Protein AF-00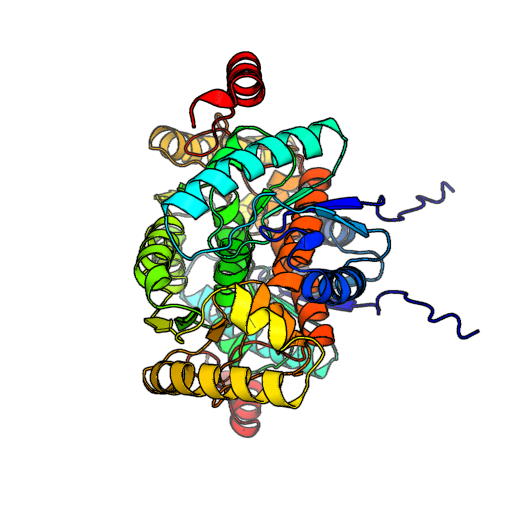00000078982464 (afdb_homodimer)

InterPro domains:
  IPR015942 Asp/Glu/hydantoin racemase [PF01177] (72-229)
  IPR052186 Hydantoin racemase-like [PTHR28047] (70-251)
  IPR053714 Isomerization and Racemization Enzyme Superfamily [G3DSA:3.40.50.12500] (23-260)

Nearest PDB structures (foldseek):
  3qvj-assembly1_A  TM=8.571E-01  e=2.052E-15  Klebsiella pneumoniae subsp. pneumoniae MGH 78578
  3qvk-assembly1_A  TM=8.298E-01  e=5.506E-14  Klebsiella pneumoniae subsp. pneumoniae MGH 78578
  5lfd-assembly1_A  TM=7.939E-01  e=1.992E-10  Pseudomonas fluorescens
  2eq5-assembly1_B  TM=7.955E-01  e=1.129E-09  Pyrococcus horikoshii OT3
  2eq5-assembly2_D  TM=7.624E-01  e=9.433E-10  Pyrococcus horikoshii OT3

Sequence (534 aa):
MHARGSGRKPMKLWYQSYVDYENGAEYWDMLGPHLDAVSEVGTQVDIRGITPFDSYAHPLVEFRCAREMICNAIRAEREGYDAFIVGHFQDAGLYEARSVVDIPVIGLGEATMLWCCQMGQRLGIVTINPRFIPWFHHQIGKYGLRERVSGVHAMTFEPGQILGAYGDTDKAAEVKRLFEEQGRPLVAAGTDVLIPGGGIPMLLFSQFHDHQIDGAPVVNGIPIAVKMAEMAVNLKRLTGQGVSRVGDYTKAPEHIIEEFMTHPKGLMHARGSGRKPMKLWYQSYVDYENGAEYWDMLGPHLDAVSEVGTQVDIRGITPFDSYAHPLVEFRCAREMICNAIRAEREGYDAFIVGHFQDAGLYEARSVVDIPVIGLGEATMLWCCQMGQRLGIVTINPRFIPWFHHQIGKYGLRERVSGVHAMTFEPGQILGAYGDTDKAAEVKRLFEEQGRPLVAAGTDVLIPGGGIPMLLFSQFHDHQIDGAPVVNGIPIAVKMAEMAVNLKRLTGQGVSRVGDYTKAPEHIIEEFMTHPKGL

Organism: Ruegeria pomeroyi (strain ATCC 700808 / DSM 15171 / DSS-3) (NCBI:txid246200)

Foldseek 3Di:
DPCPVVPPAAAEEEEEALAACVQQVLLVVLVLVVLVVLADVRYHYDYDYDPVGLQFLDVVSLQLSLLVLLLVLVVCVVVPHQEYEHQWLLCRNVLVSLQAHFHHYFYLNLLQQVVCVVVDQEEEEEEADPSCQVSVVVVCVVSVNPRRYDYYHYHHDGPSPLSVCRPPPVSLVVVVVRSLVRCQVVVVVPHQEYEYRHQSNLSSCVVPPQPDRPNRGYDRSPSSRNVVSVVQSVVCVVPVDDDDCPDSNVHDDPVVVVVSNPCSPPD/DPPPVVPPAQAEEEEEALAACVQQVLLVVLVLVVLVVLADVRYHYDYDYDPVGLQFLDVVSLQLSLLVLLLVLVVCVVVPHQEYEHQWLLCRNVLVSLQAHFHHYFYLNLLQQVVCVVVDQEEEEEEADPSCQVSVVVVCVVSVNPRRYDYYHYHHDGPSPLSVCRPPPVSLVVVVVSSLVRCQVVVVVPHQEYEYRHQSNLSSCVVPPQPARPNRGYDRSPSSRNVVSVVQSVVCVVPVDDDDCPDSNVHDDPVVVVVSNPCSPPD

Structure (mmCIF, N/CA/C/O backbone):
data_AF-0000000078982464-model_v1
#
loop_
_entity.id
_entity.type
_entity.pdbx_description
1 polymer 'Hydantoin racemase'
#
loop_
_atom_site.group_PDB
_atom_site.id
_atom_site.type_symbol
_atom_site.label_atom_id
_atom_site.label_alt_id
_atom_site.label_comp_id
_atom_site.label_asym_id
_atom_site.label_entity_id
_atom_site.label_seq_id
_atom_site.pdbx_PDB_ins_code
_atom_site.Cartn_x
_atom_site.Cartn_y
_atom_site.Cartn_z
_atom_site.occupancy
_atom_site.B_iso_or_equiv
_atom_site.auth_seq_id
_atom_site.auth_comp_id
_atom_site.auth_asym_id
_atom_site.auth_atom_id
_atom_site.pdbx_PDB_model_num
ATOM 1 N N . MET A 1 1 ? -10.273 -3.119 37.406 1 20.56 1 MET A N 1
ATOM 2 C CA . MET A 1 1 ? -8.961 -2.945 36.812 1 20.56 1 MET A CA 1
ATOM 3 C C . MET A 1 1 ? -8.805 -3.863 35.594 1 20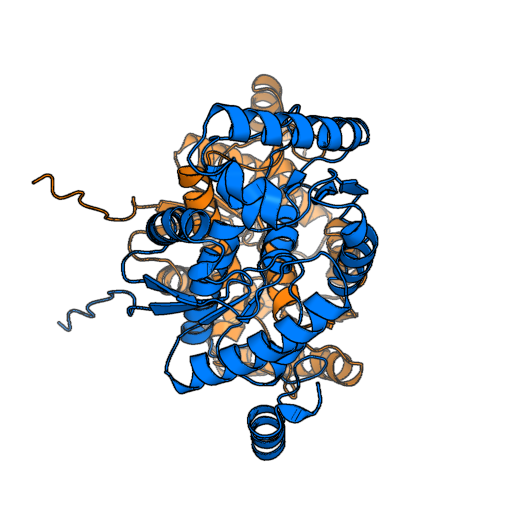.56 1 MET A C 1
ATOM 5 O O . MET A 1 1 ? -8.477 -5.043 35.75 1 20.56 1 MET A O 1
ATOM 9 N N . HIS A 1 2 ? -9.734 -3.807 34.688 1 25.58 2 HIS A N 1
ATOM 10 C CA . HIS A 1 2 ? -9.992 -4.762 33.594 1 25.58 2 HIS A CA 1
ATOM 11 C C . HIS A 1 2 ? -8.789 -4.902 32.688 1 25.58 2 HIS A C 1
ATOM 13 O O . HIS A 1 2 ? -8.266 -3.904 32.188 1 25.58 2 HIS A O 1
ATOM 19 N N . ALA A 1 3 ? -7.91 -5.895 33 1 29.23 3 ALA A N 1
ATOM 20 C CA . ALA A 1 3 ? -6.844 -6.32 32.094 1 29.23 3 ALA A CA 1
ATOM 21 C C . ALA A 1 3 ? -7.281 -6.219 30.641 1 29.23 3 ALA A C 1
ATOM 23 O O . ALA A 1 3 ? -8.164 -6.957 30.188 1 29.23 3 ALA A O 1
ATOM 24 N N . ARG A 1 4 ? -7.617 -5.098 30.141 1 33.59 4 ARG A N 1
ATOM 25 C CA . ARG A 1 4 ? -7.875 -5.059 28.703 1 33.59 4 ARG A CA 1
ATOM 26 C C . ARG A 1 4 ? -6.871 -5.918 27.953 1 33.59 4 ARG A C 1
ATOM 28 O O . ARG A 1 4 ? -5.695 -5.566 27.859 1 33.59 4 ARG A O 1
ATOM 35 N N . GLY A 1 5 ? -6.715 -7.102 28.234 1 36.62 5 GLY A N 1
ATOM 36 C CA . GLY A 1 5 ? -5.852 -8.055 27.562 1 36.62 5 GLY A CA 1
ATOM 37 C C . GLY A 1 5 ? -5.688 -7.766 26.078 1 36.62 5 GLY A C 1
ATOM 38 O O . GLY A 1 5 ? -6.613 -7.977 25.297 1 36.62 5 GLY A O 1
ATOM 39 N N . SER A 1 6 ? -5.145 -6.703 25.594 1 41.34 6 SER A N 1
ATOM 40 C CA . SER A 1 6 ? -4.895 -6.02 24.328 1 41.34 6 SER A CA 1
ATOM 41 C C . SER A 1 6 ? -4.383 -6.988 23.266 1 41.34 6 SER A C 1
ATOM 43 O O . SER A 1 6 ? -3.564 -6.617 22.422 1 41.34 6 SER A O 1
ATOM 45 N N . GLY A 1 7 ? -4.297 -8.227 23.484 1 47.72 7 GLY A N 1
ATOM 46 C CA . GLY A 1 7 ? -3.758 -9.211 22.562 1 47.72 7 GLY A CA 1
ATOM 47 C C . GLY A 1 7 ? -4.422 -9.18 21.203 1 47.72 7 GLY A C 1
ATOM 48 O O . GLY A 1 7 ? -5.645 -9.07 21.094 1 47.72 7 GLY A O 1
ATOM 49 N N . ARG A 1 8 ? -3.811 -8.648 20.156 1 60.25 8 ARG A N 1
ATOM 50 C CA . ARG A 1 8 ? -4.363 -8.695 18.797 1 60.25 8 ARG A CA 1
ATOM 51 C C . ARG A 1 8 ? -5.062 -10.023 18.531 1 60.25 8 ARG A C 1
ATOM 53 O O . ARG A 1 8 ? -4.543 -11.086 18.891 1 60.25 8 ARG A O 1
ATOM 60 N N . LYS A 1 9 ? -6.332 -10.031 18.109 1 70.31 9 LYS A N 1
ATOM 61 C CA . LYS A 1 9 ? -7.156 -11.195 17.797 1 70.31 9 LYS A CA 1
ATOM 62 C C . LYS A 1 9 ? -6.48 -12.094 16.766 1 70.31 9 LYS A C 1
ATOM 64 O O . LYS A 1 9 ? -5.957 -11.602 15.758 1 70.31 9 LYS A O 1
ATOM 69 N N . PRO A 1 10 ? -6.32 -13.352 17 1 86.75 10 PRO A N 1
ATOM 70 C CA . PRO A 1 10 ? -5.797 -14.281 15.992 1 86.75 10 PRO A CA 1
ATOM 71 C C . PRO A 1 10 ? -6.469 -14.117 14.633 1 86.75 10 PRO A C 1
ATOM 73 O O . PRO A 1 10 ? -7.641 -13.742 14.562 1 86.75 10 PRO A O 1
ATOM 76 N N . MET A 1 11 ? -5.68 -14.062 13.594 1 95.44 11 MET A N 1
ATOM 77 C CA . MET A 1 11 ? -6.172 -13.93 12.219 1 95.44 11 MET A CA 1
ATOM 78 C C . MET A 1 11 ? -5.922 -15.203 11.422 1 95.44 11 MET A C 1
ATOM 80 O O . MET A 1 11 ? -4.883 -15.844 11.586 1 95.44 11 MET A O 1
ATOM 84 N N . LYS A 1 12 ? -6.855 -15.578 10.656 1 98.31 12 LYS A N 1
ATOM 85 C CA . LYS A 1 12 ? -6.738 -16.688 9.711 1 98.31 12 LYS A CA 1
ATOM 86 C C . LYS A 1 12 ? -6.805 -16.188 8.266 1 98.31 12 LYS A C 1
ATOM 88 O O . LYS A 1 12 ? -7.789 -15.562 7.867 1 98.31 12 LYS A O 1
ATOM 93 N N . LEU A 1 13 ? -5.773 -16.438 7.523 1 98.75 13 LEU A N 1
ATOM 94 C CA . LEU A 1 13 ? -5.676 -15.969 6.141 1 98.75 13 LEU A CA 1
ATOM 95 C C . LEU A 1 13 ? -5.672 -17.156 5.176 1 98.75 13 LEU A C 1
ATOM 97 O O . LEU A 1 13 ? -5.027 -18.172 5.434 1 98.75 13 LEU A O 1
ATOM 101 N N . TRP A 1 14 ? -6.441 -17.047 4.098 1 98.88 14 TRP A N 1
ATOM 102 C CA . TRP A 1 14 ? -6.387 -17.953 2.961 1 98.88 14 TRP A CA 1
ATOM 103 C C . TRP A 1 14 ? -5.375 -17.484 1.926 1 98.88 14 TRP A C 1
ATOM 105 O O . TRP A 1 14 ? -5.488 -16.375 1.397 1 98.88 14 TRP A O 1
ATOM 115 N N . TYR A 1 15 ? -4.371 -18.266 1.698 1 98.88 15 TYR A N 1
ATOM 116 C CA . TYR A 1 15 ? -3.43 -18 0.616 1 98.88 15 TYR A CA 1
ATOM 117 C C . TYR A 1 15 ? -3.699 -18.906 -0.575 1 98.88 15 TYR A C 1
ATOM 119 O O . TYR A 1 15 ? -3.4 -20.109 -0.53 1 98.88 15 TYR A O 1
ATOM 127 N N . GLN A 1 16 ? -4.168 -18.375 -1.648 1 98.75 16 GLN A N 1
ATOM 128 C CA . GLN A 1 16 ? -4.559 -19.156 -2.82 1 98.75 16 GLN A CA 1
ATOM 129 C C . GLN A 1 16 ? -3.396 -19.297 -3.797 1 98.75 16 GLN A C 1
ATOM 131 O O . GLN A 1 16 ? -3.104 -18.375 -4.562 1 98.75 16 GLN A O 1
ATOM 136 N N . SER A 1 17 ? -2.857 -20.438 -3.789 1 97.69 17 SER A N 1
ATOM 137 C CA . SER A 1 17 ? -1.861 -20.812 -4.793 1 97.69 17 SER A CA 1
ATOM 138 C C . SER A 1 17 ? -2.523 -21.281 -6.082 1 97.69 17 SER A C 1
ATOM 140 O O . SER A 1 17 ? -3.564 -21.938 -6.047 1 97.69 17 SER A O 1
ATOM 142 N N . TYR A 1 18 ? -1.918 -20.938 -7.191 1 96 18 TYR A N 1
ATOM 143 C CA . TYR A 1 18 ? -2.418 -21.453 -8.469 1 96 18 TYR A CA 1
ATOM 144 C C . TYR A 1 18 ? -1.755 -22.766 -8.828 1 96 18 TYR A C 1
ATOM 146 O O . TYR A 1 18 ? -2.051 -23.359 -9.875 1 96 18 TYR A O 1
ATOM 154 N N . VAL A 1 19 ? -0.836 -23.203 -7.961 1 94.25 19 VAL A N 1
ATOM 155 C CA . VAL A 1 19 ? -0.234 -24.531 -8 1 94.25 19 VAL A CA 1
ATOM 156 C C . VAL A 1 19 ? -0.738 -25.359 -6.828 1 94.25 19 VAL A C 1
ATOM 158 O O . VAL A 1 19 ? -0.853 -24.859 -5.707 1 94.25 19 VAL A O 1
ATOM 161 N N . ASP A 1 20 ? -1.075 -26.641 -7.066 1 94.94 20 ASP A N 1
ATOM 162 C CA . ASP A 1 20 ? -1.475 -27.516 -5.969 1 94.94 20 ASP A CA 1
ATOM 163 C C . ASP A 1 20 ? -0.28 -28.312 -5.43 1 94.94 20 ASP A C 1
ATOM 165 O O . ASP A 1 20 ? 0.818 -28.234 -5.988 1 94.94 20 ASP A O 1
ATOM 169 N N . TYR A 1 21 ? -0.497 -28.938 -4.297 1 94.38 21 TYR A N 1
ATOM 170 C CA . TYR A 1 21 ? 0.602 -29.641 -3.646 1 94.38 21 TYR A CA 1
ATOM 171 C C . TYR A 1 21 ? 1.082 -30.812 -4.5 1 94.38 21 TYR A C 1
ATOM 173 O O . TYR A 1 21 ? 2.281 -31.094 -4.559 1 94.38 21 TYR A O 1
ATOM 181 N N . GLU A 1 22 ? 0.2 -31.516 -5.199 1 94 22 GLU A N 1
ATOM 182 C CA . GLU A 1 22 ? 0.547 -32.688 -6.016 1 94 22 GLU A CA 1
ATOM 183 C C . GLU A 1 22 ? 1.564 -32.312 -7.094 1 94 22 GLU A C 1
ATOM 185 O O . GLU A 1 22 ? 2.459 -33.094 -7.406 1 94 22 GLU A O 1
ATOM 190 N N . ASN A 1 23 ? 1.514 -31.125 -7.617 1 91.62 23 ASN A N 1
ATOM 191 C CA . ASN A 1 23 ? 2.344 -30.719 -8.742 1 91.62 23 ASN A CA 1
ATOM 192 C C . ASN A 1 23 ? 3.398 -29.703 -8.32 1 91.62 23 ASN A C 1
ATOM 194 O O . ASN A 1 23 ? 4.227 -29.281 -9.133 1 91.62 23 ASN A O 1
ATOM 198 N N . GLY A 1 24 ? 3.34 -29.312 -7.062 1 92.94 24 GLY A N 1
ATOM 199 C CA . GLY A 1 24 ? 4.273 -28.297 -6.594 1 92.94 24 GLY A CA 1
ATOM 200 C C . GLY A 1 24 ? 4.641 -28.453 -5.129 1 92.94 24 GLY A C 1
ATOM 201 O O . GLY A 1 24 ? 4.617 -27.484 -4.367 1 92.94 24 GLY A O 1
ATOM 202 N N . ALA A 1 25 ? 4.902 -29.672 -4.734 1 93.81 25 ALA A N 1
ATOM 203 C CA . ALA A 1 25 ? 5.184 -29.969 -3.332 1 93.81 25 ALA A CA 1
ATOM 204 C C . ALA A 1 25 ? 6.375 -29.156 -2.828 1 93.81 25 ALA A C 1
ATOM 206 O O . ALA A 1 25 ? 6.336 -28.594 -1.731 1 93.81 25 ALA A O 1
ATOM 207 N N . GLU A 1 26 ? 7.43 -29.062 -3.635 1 92.56 26 GLU A N 1
ATOM 208 C CA . GLU A 1 26 ? 8.633 -28.359 -3.229 1 92.56 26 GLU A CA 1
ATOM 209 C C . GLU A 1 26 ? 8.352 -26.875 -3.002 1 92.56 26 GLU A C 1
ATOM 211 O O . GLU A 1 26 ? 8.867 -26.266 -2.055 1 92.56 26 GLU A O 1
ATOM 216 N N . TYR A 1 27 ? 7.559 -26.375 -3.904 1 95.06 27 TYR A N 1
ATOM 217 C CA . TYR A 1 27 ? 7.152 -24.984 -3.752 1 95.06 27 TYR A CA 1
ATOM 218 C C . TYR A 1 27 ? 6.395 -24.781 -2.447 1 95.06 27 TYR A C 1
ATOM 220 O O . TYR A 1 27 ? 6.719 -23.875 -1.667 1 95.06 27 TYR A O 1
ATOM 228 N N . TRP A 1 28 ? 5.414 -25.562 -2.145 1 96.62 28 TRP A N 1
ATOM 229 C CA . TRP A 1 28 ? 4.59 -25.438 -0.948 1 96.62 28 TRP A CA 1
ATOM 230 C C . TRP A 1 28 ? 5.43 -25.594 0.314 1 96.62 28 TRP A C 1
ATOM 232 O O . TRP A 1 28 ? 5.219 -24.891 1.305 1 96.62 28 TRP A O 1
ATOM 242 N N . ASP A 1 29 ? 6.336 -26.562 0.26 1 96.38 29 ASP A N 1
ATOM 243 C CA . ASP A 1 29 ? 7.172 -26.844 1.419 1 96.38 29 ASP A CA 1
ATOM 244 C C . ASP A 1 29 ? 8.055 -25.656 1.773 1 96.38 29 ASP A C 1
ATOM 246 O O . ASP A 1 29 ? 8.43 -25.469 2.934 1 96.38 29 ASP A O 1
ATOM 250 N N . MET A 1 30 ? 8.391 -24.859 0.787 1 95.88 30 MET A N 1
ATOM 251 C CA . MET A 1 30 ? 9.164 -23.641 1.038 1 95.88 30 MET A CA 1
ATOM 252 C C . MET A 1 30 ? 8.242 -22.469 1.369 1 95.88 30 MET A C 1
ATOM 254 O O . MET A 1 30 ? 8.586 -21.625 2.189 1 95.88 30 MET A O 1
ATOM 258 N N . LEU A 1 31 ? 7.09 -22.469 0.759 1 97.75 31 LEU A N 1
ATOM 259 C CA . LEU A 1 31 ? 6.137 -21.375 0.937 1 97.75 31 LEU A CA 1
ATOM 260 C C . LEU A 1 31 ? 5.586 -21.359 2.357 1 97.75 31 LEU A C 1
ATOM 262 O O . LEU A 1 31 ? 5.477 -20.297 2.977 1 97.75 31 LEU A O 1
ATOM 266 N N . GLY A 1 32 ? 5.234 -22.484 2.896 1 97.56 32 GLY A N 1
ATOM 267 C CA . GLY A 1 32 ? 4.672 -22.578 4.234 1 97.56 32 GLY A CA 1
ATOM 268 C C . GLY A 1 32 ? 5.512 -21.891 5.289 1 97.56 32 GLY A C 1
ATOM 269 O O . GLY A 1 32 ? 5.078 -20.906 5.895 1 97.56 32 GLY A O 1
ATOM 270 N N . PRO A 1 33 ? 6.758 -22.375 5.445 1 96.88 33 PRO A N 1
ATOM 271 C CA . PRO A 1 33 ? 7.641 -21.734 6.422 1 96.88 33 PRO A CA 1
ATOM 272 C C . PRO A 1 33 ? 7.863 -20.25 6.133 1 96.88 33 PRO A C 1
ATOM 274 O O . PRO A 1 33 ? 8 -19.453 7.062 1 96.88 33 PRO A O 1
ATOM 277 N N . HIS A 1 34 ? 7.957 -19.891 4.867 1 96.94 34 HIS A N 1
ATOM 278 C CA . HIS A 1 34 ? 8.117 -18.484 4.5 1 96.94 34 HIS A CA 1
ATOM 279 C C . HIS A 1 34 ? 6.934 -17.641 4.977 1 96.94 34 HIS A C 1
ATOM 281 O O . HIS A 1 34 ? 7.121 -16.578 5.574 1 96.94 34 HIS A O 1
ATOM 287 N N . LEU A 1 35 ? 5.719 -18.109 4.75 1 98.12 35 LEU A N 1
ATOM 288 C CA . LEU A 1 35 ? 4.512 -17.422 5.188 1 98.12 35 LEU A CA 1
ATOM 289 C C . LEU A 1 35 ? 4.469 -17.312 6.707 1 98.12 35 LEU A C 1
ATOM 291 O O . LEU A 1 35 ? 4.094 -16.266 7.25 1 98.12 35 LEU A O 1
ATOM 295 N N . ASP A 1 36 ? 4.891 -18.328 7.371 1 96 36 ASP A N 1
ATOM 296 C CA . ASP A 1 36 ? 4.949 -18.312 8.828 1 96 36 ASP A CA 1
ATOM 297 C C . ASP A 1 36 ? 5.922 -17.234 9.32 1 96 36 ASP A C 1
ATOM 299 O O . ASP A 1 36 ? 5.625 -16.5 10.266 1 96 36 ASP A O 1
ATOM 303 N N . ALA A 1 37 ? 7.008 -17.156 8.641 1 94.44 37 ALA A N 1
ATOM 304 C CA . ALA A 1 37 ? 8.078 -16.25 9.07 1 94.44 37 ALA A CA 1
ATOM 305 C C . ALA A 1 37 ? 7.668 -14.797 8.891 1 94.44 37 ALA A C 1
ATOM 307 O O . ALA A 1 37 ? 8.102 -13.922 9.641 1 94.44 37 ALA A O 1
ATOM 308 N N . VAL A 1 38 ? 6.816 -14.57 7.91 1 95.19 38 VAL A N 1
ATOM 309 C CA . VAL A 1 38 ? 6.535 -13.18 7.598 1 95.19 38 VAL A CA 1
ATOM 310 C C . VAL A 1 38 ? 5.234 -12.75 8.281 1 95.19 38 VAL A C 1
ATOM 312 O O . VAL A 1 38 ? 4.922 -11.555 8.336 1 95.19 38 VAL A O 1
ATOM 315 N N . SER A 1 39 ? 4.488 -13.664 8.797 1 95.56 39 SER A N 1
ATOM 316 C CA . SER A 1 39 ? 3.205 -13.359 9.422 1 95.56 39 SER A CA 1
ATOM 317 C C . SER A 1 39 ? 3.391 -12.859 10.852 1 95.56 39 SER A C 1
ATOM 319 O O . SER A 1 39 ? 4.375 -13.195 11.508 1 95.56 39 SER A O 1
ATOM 321 N N . GLU A 1 40 ? 2.48 -12.039 11.258 1 91.19 40 GLU A N 1
ATOM 322 C CA . GLU A 1 40 ? 2.453 -11.617 12.656 1 91.19 40 GLU A CA 1
ATOM 323 C C . GLU A 1 40 ? 2.203 -12.805 13.586 1 91.19 40 GLU A C 1
ATOM 325 O O . GLU A 1 40 ? 1.657 -13.828 13.164 1 91.19 40 GLU A O 1
ATOM 330 N N . VAL A 1 41 ? 2.598 -12.586 14.828 1 88.25 41 VAL A N 1
ATOM 331 C CA . VAL A 1 41 ? 2.297 -13.586 15.852 1 88.25 41 VAL A CA 1
ATOM 332 C C . VAL A 1 41 ? 0.786 -13.758 15.969 1 88.25 41 VAL A C 1
ATOM 334 O O . VAL A 1 41 ? 0.046 -12.773 16.062 1 88.25 41 VAL A O 1
ATOM 337 N N . GLY A 1 42 ? 0.33 -14.945 15.859 1 91.12 42 GLY A N 1
ATOM 338 C CA . GLY A 1 42 ? -1.094 -15.219 15.984 1 91.12 42 GLY A CA 1
ATOM 339 C C . GLY A 1 42 ? -1.797 -15.336 14.648 1 91.12 42 GLY A C 1
ATOM 340 O O . GLY A 1 42 ? -2.951 -15.773 14.586 1 91.12 42 GLY A O 1
ATOM 341 N N . THR A 1 43 ? -1.137 -14.93 13.594 1 95.69 43 THR A N 1
ATOM 342 C CA . THR A 1 43 ? -1.711 -15.078 12.266 1 95.69 43 THR A CA 1
ATOM 343 C C . THR A 1 43 ? -1.435 -16.469 11.703 1 95.69 43 THR A C 1
ATOM 345 O O . THR A 1 43 ? -0.295 -16.938 11.727 1 95.69 43 THR A O 1
ATOM 348 N N . GLN A 1 44 ? -2.465 -17.125 11.289 1 97.56 44 GLN A N 1
ATOM 349 C CA . GLN A 1 44 ? -2.355 -18.406 10.594 1 97.56 44 GLN A CA 1
ATOM 350 C C . GLN A 1 44 ? -2.643 -18.234 9.102 1 97.56 44 GLN A C 1
ATOM 352 O O . GLN A 1 44 ? -3.645 -17.625 8.719 1 97.56 44 GLN A O 1
ATOM 357 N N . VAL A 1 45 ? -1.773 -18.75 8.32 1 98.56 45 VAL A N 1
ATOM 358 C CA . VAL A 1 45 ? -1.97 -18.703 6.875 1 98.56 45 VAL A CA 1
ATOM 359 C C . VAL A 1 45 ? -2.146 -20.109 6.324 1 98.56 45 VAL A C 1
ATOM 361 O O . VAL A 1 45 ? -1.277 -20.969 6.504 1 98.56 45 VAL A O 1
ATOM 364 N N . ASP A 1 46 ? -3.258 -20.375 5.668 1 98.56 46 ASP A N 1
ATOM 365 C CA . ASP A 1 46 ? -3.533 -21.656 5.035 1 98.56 46 ASP A CA 1
ATOM 366 C C . ASP A 1 46 ? -3.314 -21.594 3.525 1 98.56 46 ASP A C 1
ATOM 368 O O . ASP A 1 46 ? -3.98 -20.812 2.832 1 98.56 46 ASP A O 1
ATOM 372 N N . ILE A 1 47 ? -2.441 -22.422 3.062 1 98.62 47 ILE A N 1
ATOM 373 C CA . ILE A 1 47 ? -2.205 -22.5 1.626 1 98.62 47 ILE A CA 1
ATOM 374 C C . ILE A 1 47 ? -3.221 -23.438 0.986 1 98.62 47 ILE A C 1
ATOM 376 O O . ILE A 1 47 ? -3.441 -24.547 1.477 1 98.62 47 ILE A O 1
ATOM 380 N N . ARG A 1 48 ? -3.871 -22.969 -0.021 1 98.25 48 ARG A N 1
ATOM 381 C CA . ARG A 1 48 ? -4.777 -23.781 -0.823 1 98.25 48 ARG A CA 1
ATOM 382 C C . ARG A 1 48 ? -4.414 -23.719 -2.303 1 98.25 48 ARG A C 1
ATOM 384 O O . ARG A 1 48 ? -4.066 -22.656 -2.812 1 98.25 48 ARG A O 1
ATOM 391 N N . GLY A 1 49 ? -4.512 -24.844 -2.961 1 97.25 49 GLY A N 1
ATOM 392 C CA . GLY A 1 49 ? -4.145 -24.906 -4.367 1 97.25 49 GLY A CA 1
ATOM 393 C C . GLY A 1 49 ? -5.336 -25.062 -5.289 1 97.25 49 GLY A C 1
ATOM 394 O O . GLY A 1 49 ? -6.477 -25.125 -4.832 1 97.25 49 GLY A O 1
ATOM 395 N N . ILE A 1 50 ? -5.047 -25.016 -6.562 1 95.88 50 ILE A N 1
ATOM 396 C CA . ILE A 1 50 ? -6.043 -25.25 -7.602 1 95.88 50 ILE A CA 1
ATOM 397 C C . ILE A 1 50 ? -5.648 -26.469 -8.422 1 95.88 50 ILE A C 1
ATOM 399 O O . ILE A 1 50 ? -4.484 -26.625 -8.797 1 95.88 50 ILE A O 1
ATOM 403 N N . THR A 1 51 ? -6.559 -27.297 -8.695 1 93.31 51 THR A N 1
ATOM 404 C CA . THR A 1 51 ? -6.391 -28.469 -9.555 1 93.31 51 THR A CA 1
ATOM 405 C C . THR A 1 51 ? -7.48 -28.516 -10.617 1 93.31 51 THR A C 1
ATOM 407 O O . THR A 1 51 ? -8.672 -28.484 -10.297 1 93.31 51 THR A O 1
ATOM 410 N N . PRO A 1 52 ? -7.09 -28.781 -11.875 1 92.56 52 PRO A N 1
ATOM 411 C CA . PRO A 1 52 ? -5.734 -28.734 -12.43 1 92.56 52 PRO A CA 1
ATOM 412 C C . PRO A 1 52 ? -5.051 -27.391 -12.203 1 92.56 52 PRO A C 1
ATOM 414 O O . PRO A 1 52 ? -5.711 -26.344 -12.219 1 92.56 52 PRO A O 1
ATOM 417 N N . PHE A 1 53 ? -3.797 -27.406 -11.93 1 93 53 PHE A N 1
ATOM 418 C CA . PHE A 1 53 ? -3.033 -26.203 -11.586 1 93 53 PHE A CA 1
ATOM 419 C C . PHE A 1 53 ? -2.701 -25.406 -12.844 1 93 53 PHE A C 1
ATOM 421 O O . PHE A 1 53 ? -3.014 -25.828 -13.961 1 93 53 PHE A O 1
ATOM 428 N N . ASP A 1 54 ? -2.232 -24.203 -12.68 1 91.81 54 ASP A N 1
ATOM 429 C CA . ASP A 1 54 ? -1.788 -23.359 -13.781 1 91.81 54 ASP A CA 1
ATOM 430 C C . ASP A 1 54 ? -0.489 -23.875 -14.391 1 91.81 54 ASP A C 1
ATOM 432 O O . ASP A 1 54 ? 0.591 -23.359 -14.102 1 91.81 54 ASP A O 1
ATOM 436 N N . SER A 1 55 ? -0.577 -24.828 -15.367 1 88.38 55 SER A N 1
ATOM 437 C CA . SER A 1 55 ? 0.537 -25.641 -15.852 1 88.38 55 SER A CA 1
ATOM 438 C C . SER A 1 55 ? 1.129 -25.047 -17.125 1 88.38 55 SER A C 1
ATOM 440 O O . SER A 1 55 ? 2.17 -25.516 -17.609 1 88.38 55 SER A O 1
ATOM 442 N N . TYR A 1 56 ? 0.421 -24.094 -17.641 1 91.06 56 TYR A N 1
ATOM 443 C CA . TYR A 1 56 ? 0.829 -23.562 -18.938 1 91.06 56 TYR A CA 1
ATOM 444 C C . TYR A 1 56 ? 0.491 -22.078 -19.062 1 91.06 56 TYR A C 1
ATOM 446 O O . TYR A 1 56 ? -0.638 -21.672 -18.781 1 91.06 56 TYR A O 1
ATOM 454 N N . ALA A 1 57 ? 1.455 -21.312 -19.469 1 90.44 57 ALA A N 1
ATOM 455 C CA . ALA A 1 57 ? 1.256 -19.875 -19.594 1 90.44 57 ALA A CA 1
ATOM 456 C C . ALA A 1 57 ? 0.304 -19.547 -20.734 1 90.44 57 ALA A C 1
ATOM 458 O O . ALA A 1 57 ? 0.731 -19.406 -21.891 1 90.44 57 ALA A O 1
ATOM 459 N N . HIS A 1 58 ? -0.957 -19.406 -20.453 1 92.38 58 HIS A N 1
ATOM 460 C CA . HIS A 1 58 ? -1.981 -19.125 -21.453 1 92.38 58 HIS A CA 1
ATOM 461 C C . HIS A 1 58 ? -3.209 -18.484 -20.812 1 92.38 58 HIS A C 1
ATOM 463 O O . HIS A 1 58 ? -3.625 -18.875 -19.719 1 92.38 58 HIS A O 1
ATOM 469 N N . PRO A 1 59 ? -3.791 -17.531 -21.531 1 90.62 59 PRO A N 1
ATOM 470 C CA . PRO A 1 59 ? -4.969 -16.859 -20.984 1 90.62 59 PRO A CA 1
ATOM 471 C C . PRO A 1 59 ? -6.094 -17.828 -20.625 1 90.62 59 PRO A C 1
ATOM 473 O O . PRO A 1 59 ? -6.832 -17.594 -19.672 1 90.62 59 PRO A O 1
ATOM 476 N N . LEU A 1 60 ? -6.148 -18.938 -21.438 1 92.56 60 LEU A N 1
ATOM 477 C CA . LEU A 1 60 ? -7.211 -19.906 -21.188 1 92.56 60 LEU A CA 1
ATOM 478 C C . LEU A 1 60 ? -7.004 -20.594 -19.844 1 92.56 60 LEU A C 1
ATOM 480 O O . LEU A 1 60 ? -7.965 -20.828 -19.094 1 92.56 60 LEU A O 1
ATOM 484 N N . VAL A 1 61 ? -5.836 -20.922 -19.516 1 92.88 61 VAL A N 1
ATOM 485 C CA . VAL A 1 61 ? -5.52 -21.578 -18.25 1 92.88 61 VAL A CA 1
ATOM 486 C C . VAL A 1 61 ? -5.75 -20.594 -17.094 1 92.88 61 VAL A C 1
ATOM 488 O O . VAL A 1 61 ? -6.352 -20.953 -16.078 1 92.88 61 VAL A O 1
ATOM 491 N N . GLU A 1 62 ? -5.355 -19.359 -17.297 1 93.56 62 GLU A N 1
ATOM 492 C CA . GLU A 1 62 ? -5.562 -18.312 -16.312 1 93.56 62 GLU A CA 1
ATOM 493 C C . GLU A 1 62 ? -7.051 -18.109 -16.031 1 93.56 62 GLU A C 1
ATOM 495 O O . GLU A 1 62 ? -7.453 -17.953 -14.867 1 93.56 62 GLU A O 1
ATOM 500 N N . PHE A 1 63 ? -7.773 -18.141 -17.078 1 94.12 63 PHE A N 1
ATOM 501 C CA . PHE A 1 63 ? -9.211 -17.938 -16.969 1 94.12 63 PHE A CA 1
ATOM 502 C C . PHE A 1 63 ? -9.852 -19.031 -16.141 1 94.12 63 PHE A C 1
ATOM 504 O O . PHE A 1 63 ? -10.648 -18.766 -15.234 1 94.12 63 PHE A O 1
ATOM 511 N N . ARG A 1 64 ? -9.531 -20.234 -16.406 1 94.19 64 ARG A N 1
ATOM 512 C CA . ARG A 1 64 ? -10.062 -21.375 -15.664 1 94.19 64 ARG A CA 1
ATOM 513 C C . ARG A 1 64 ? -9.672 -21.281 -14.195 1 94.19 64 ARG A C 1
ATOM 515 O O . ARG A 1 64 ? -10.508 -21.484 -13.312 1 94.19 64 ARG A O 1
ATOM 522 N N . CYS A 1 65 ? -8.461 -21 -13.938 1 95.56 65 CYS A N 1
ATOM 523 C CA . CYS A 1 65 ? -7.977 -20.906 -12.562 1 95.56 65 CYS A CA 1
ATOM 524 C C . CYS A 1 65 ? -8.648 -19.766 -11.82 1 95.56 65 CYS A C 1
ATOM 526 O O . CYS A 1 65 ? -8.938 -19.875 -10.633 1 95.56 65 CYS A O 1
ATOM 528 N N . ALA A 1 66 ? -8.906 -18.672 -12.523 1 96.81 66 ALA A N 1
ATOM 529 C CA . ALA A 1 66 ? -9.562 -17.516 -11.922 1 96.81 66 ALA A CA 1
ATOM 530 C C . ALA A 1 66 ? -10.961 -17.891 -11.422 1 96.81 66 ALA A C 1
ATOM 532 O O . ALA A 1 66 ? -11.375 -17.453 -10.344 1 96.81 66 ALA A O 1
ATOM 533 N N . ARG A 1 67 ? -11.648 -18.641 -12.188 1 96.25 67 ARG A N 1
ATOM 534 C CA . ARG A 1 67 ? -12.969 -19.078 -11.75 1 96.25 67 ARG A CA 1
ATOM 535 C C . ARG A 1 67 ? -12.883 -19.844 -10.438 1 96.25 67 ARG A C 1
ATOM 537 O O . ARG A 1 67 ? -13.664 -19.594 -9.508 1 96.25 67 ARG A O 1
ATOM 544 N N . GLU A 1 68 ? -11.969 -20.75 -10.375 1 96.12 68 GLU A N 1
ATOM 545 C CA . GLU A 1 68 ? -11.789 -21.531 -9.156 1 96.12 68 GLU A CA 1
ATOM 546 C C . GLU A 1 68 ? -11.367 -20.641 -7.988 1 96.12 68 GLU A C 1
ATOM 548 O O . GLU A 1 68 ? -11.836 -20.828 -6.863 1 96.12 68 GLU A O 1
ATOM 553 N N . MET A 1 69 ? -10.547 -19.734 -8.281 1 97.75 69 MET A N 1
ATOM 554 C CA . MET A 1 69 ? -10.07 -18.797 -7.27 1 97.75 69 MET A CA 1
ATOM 555 C C . MET A 1 69 ? -11.227 -17.984 -6.699 1 97.75 69 MET A C 1
ATOM 557 O O . MET A 1 69 ? -11.328 -17.797 -5.484 1 97.75 69 MET A O 1
ATOM 561 N N . ILE A 1 70 ? -12.164 -17.516 -7.523 1 98.19 70 ILE A N 1
ATOM 562 C CA . ILE A 1 70 ? -13.32 -16.734 -7.09 1 98.19 70 ILE A CA 1
ATOM 563 C C . ILE A 1 70 ? -14.219 -17.594 -6.203 1 98.19 70 ILE A C 1
ATOM 565 O O . ILE A 1 70 ? -14.664 -17.156 -5.145 1 98.19 70 ILE A O 1
ATOM 569 N N . CYS A 1 71 ? -14.406 -18.844 -6.586 1 97.56 71 CYS A N 1
ATOM 570 C CA . CYS A 1 71 ? -15.172 -19.781 -5.766 1 97.56 71 CYS A CA 1
ATOM 571 C C . CYS A 1 71 ? -14.508 -19.984 -4.406 1 97.56 71 CYS A C 1
ATOM 573 O O . CYS A 1 71 ? -15.188 -20.016 -3.379 1 97.56 71 CYS A O 1
ATOM 575 N N . ASN A 1 72 ? -13.227 -20.047 -4.43 1 98.25 72 ASN A N 1
ATOM 576 C CA . ASN A 1 72 ? -12.492 -20.266 -3.189 1 98.25 72 ASN A CA 1
ATOM 577 C C . ASN A 1 72 ? -12.539 -19.047 -2.283 1 98.25 72 ASN A C 1
ATOM 579 O O . ASN A 1 72 ? -12.555 -19.172 -1.057 1 98.25 72 ASN A O 1
ATOM 583 N N . ALA A 1 73 ? -12.562 -17.859 -2.859 1 98.75 73 ALA A N 1
ATOM 584 C CA . ALA A 1 73 ? -12.742 -16.656 -2.045 1 98.75 73 ALA A CA 1
ATOM 585 C C . ALA A 1 73 ? -14.078 -16.688 -1.309 1 98.75 73 ALA A C 1
ATOM 587 O O . ALA A 1 73 ? -14.148 -16.359 -0.124 1 98.75 73 ALA A O 1
ATOM 588 N N . ILE A 1 74 ? -15.109 -17.109 -1.995 1 98.5 74 ILE A N 1
ATOM 589 C CA . ILE A 1 74 ? -16.438 -17.234 -1.396 1 98.5 74 ILE A CA 1
ATOM 590 C C . ILE A 1 74 ? -16.391 -18.281 -0.28 1 98.5 74 ILE A C 1
ATOM 592 O O . ILE A 1 74 ? -16.891 -18.031 0.823 1 98.5 74 ILE A O 1
ATOM 596 N N . ARG A 1 75 ? -15.781 -19.422 -0.535 1 98.38 75 ARG A N 1
ATOM 597 C CA . ARG A 1 75 ? -15.648 -20.469 0.47 1 98.38 75 ARG A CA 1
ATOM 598 C C . ARG A 1 75 ? -14.883 -19.969 1.688 1 98.38 75 ARG A C 1
ATOM 600 O O . ARG A 1 75 ? -15.258 -20.25 2.828 1 98.38 75 ARG A O 1
ATOM 607 N N . ALA A 1 76 ? -13.781 -19.266 1.438 1 98.81 76 ALA A N 1
ATOM 608 C CA . ALA A 1 76 ? -12.961 -18.734 2.521 1 98.81 76 ALA A CA 1
ATOM 609 C C . ALA A 1 76 ? -13.781 -17.859 3.463 1 98.81 76 ALA A C 1
ATOM 611 O O . ALA A 1 76 ? -13.695 -18.016 4.684 1 98.81 76 ALA A O 1
ATOM 612 N N . GLU A 1 77 ? -14.57 -16.938 2.869 1 98.69 77 GLU A N 1
ATOM 613 C CA . GLU A 1 77 ? -15.414 -16.094 3.705 1 98.69 77 GLU A CA 1
ATOM 614 C C . GLU A 1 77 ? -16.422 -16.922 4.496 1 98.69 77 GLU A C 1
ATOM 616 O O . GLU A 1 77 ? -16.594 -16.719 5.699 1 98.69 77 GLU A O 1
ATOM 621 N N . ARG A 1 78 ? -17.047 -17.875 3.867 1 98.25 78 ARG A N 1
ATOM 622 C CA . ARG A 1 78 ? -18.062 -18.703 4.5 1 98.25 78 ARG A CA 1
ATOM 623 C C . ARG A 1 78 ? -17.469 -19.578 5.602 1 98.25 78 ARG A C 1
ATOM 625 O O . ARG A 1 78 ? -18.125 -19.891 6.59 1 98.25 78 ARG A O 1
ATOM 632 N N . GLU A 1 79 ? -16.203 -19.891 5.438 1 98.5 79 GLU A N 1
ATOM 633 C CA . GLU A 1 79 ? -15.516 -20.734 6.406 1 98.5 79 GLU A CA 1
ATOM 634 C C . GLU A 1 79 ? -14.875 -19.906 7.52 1 98.5 79 GLU A C 1
ATOM 636 O O . GLU A 1 79 ? -14.258 -20.453 8.43 1 98.5 79 GLU A O 1
ATOM 641 N N . GLY A 1 80 ? -14.906 -18.609 7.402 1 98.19 80 GLY A N 1
ATOM 642 C CA . GLY A 1 80 ? -14.547 -17.75 8.523 1 98.19 80 GLY A CA 1
ATOM 643 C C . GLY A 1 80 ? -13.133 -17.219 8.438 1 98.19 80 GLY A C 1
ATOM 644 O O . GLY A 1 80 ? -12.547 -16.828 9.445 1 98.19 80 GLY A O 1
ATOM 645 N N . TYR A 1 81 ? -12.555 -17.266 7.293 1 98.81 81 TYR A N 1
ATOM 646 C CA . TYR A 1 81 ? -11.258 -16.625 7.133 1 98.81 81 TYR A CA 1
ATOM 647 C C . TYR A 1 81 ? -11.383 -15.102 7.227 1 98.81 81 TYR A C 1
ATOM 649 O O . TYR A 1 81 ? -12.406 -14.531 6.836 1 98.81 81 TYR A O 1
ATOM 657 N N . ASP A 1 82 ? -10.359 -14.492 7.727 1 98.62 82 ASP A N 1
ATOM 658 C CA . ASP A 1 82 ? -10.391 -13.047 7.953 1 98.62 82 ASP A CA 1
ATOM 659 C C . ASP A 1 82 ? -10.008 -12.289 6.688 1 98.62 82 ASP A C 1
ATOM 661 O O . ASP A 1 82 ? -10.383 -11.125 6.523 1 98.62 82 ASP A O 1
ATOM 665 N N . ALA A 1 83 ? -9.188 -12.891 5.875 1 98.88 83 ALA A N 1
ATOM 666 C CA . ALA A 1 83 ? -8.773 -12.297 4.605 1 98.88 83 ALA A CA 1
ATOM 667 C C . ALA A 1 83 ? -8.367 -13.367 3.602 1 98.88 83 ALA A C 1
ATOM 669 O O . ALA A 1 83 ? -8.164 -14.531 3.973 1 98.88 83 ALA A O 1
ATOM 670 N N . PHE A 1 84 ? -8.367 -13.016 2.342 1 98.94 84 PHE A N 1
ATOM 671 C CA . PHE A 1 84 ? -8.016 -13.867 1.212 1 98.94 84 PHE A CA 1
ATOM 672 C C . PHE A 1 84 ? -6.891 -13.25 0.393 1 98.94 84 PHE A C 1
ATOM 674 O O . PHE A 1 84 ? -6.965 -12.086 0.005 1 98.94 84 PHE A O 1
ATOM 681 N N . ILE A 1 85 ? -5.84 -13.992 0.173 1 98.94 85 ILE A N 1
ATOM 682 C CA . ILE A 1 85 ? -4.719 -13.539 -0.646 1 98.94 85 ILE A CA 1
ATOM 683 C C . ILE A 1 85 ? -4.695 -14.312 -1.962 1 98.94 85 ILE A C 1
ATOM 685 O O . ILE A 1 85 ? -4.645 -15.539 -1.963 1 98.94 85 ILE A O 1
ATOM 689 N N . VAL A 1 86 ? -4.758 -13.562 -3.037 1 98.88 86 VAL A N 1
ATOM 690 C CA . VAL A 1 86 ? -4.473 -14.156 -4.34 1 98.88 86 VAL A CA 1
ATOM 691 C C . VAL A 1 86 ? -2.965 -14.305 -4.52 1 98.88 86 VAL A C 1
ATOM 693 O O . VAL A 1 86 ? -2.27 -13.336 -4.836 1 98.88 86 VAL A O 1
ATOM 696 N N . GLY A 1 87 ? -2.5 -15.523 -4.34 1 98.31 87 GLY A N 1
ATOM 697 C CA . GLY A 1 87 ? -1.072 -15.781 -4.391 1 98.31 87 GLY A CA 1
ATOM 698 C C . GLY A 1 87 ? -0.556 -16 -5.801 1 98.31 87 GLY A C 1
ATOM 699 O O . GLY A 1 87 ? 0.298 -16.859 -6.031 1 98.31 87 GLY A O 1
ATOM 700 N N . HIS A 1 88 ? -1.122 -15.352 -6.727 1 97.56 88 HIS A N 1
ATOM 701 C CA . HIS A 1 88 ? -0.824 -15.367 -8.156 1 97.56 88 HIS A CA 1
ATOM 702 C C . HIS A 1 88 ? -0.626 -13.953 -8.688 1 97.56 88 HIS A C 1
ATOM 704 O O . HIS A 1 88 ? -1.566 -13.156 -8.703 1 97.56 88 HIS A O 1
ATOM 710 N N . PHE A 1 89 ? 0.583 -13.656 -9.141 1 97.94 89 PHE A N 1
ATOM 711 C CA . PHE A 1 89 ? 0.996 -12.281 -9.406 1 97.94 89 PHE A CA 1
ATOM 712 C C . PHE A 1 89 ? 0.088 -11.633 -10.445 1 97.94 89 PHE A C 1
ATOM 714 O O . PHE A 1 89 ? -0.165 -10.43 -10.391 1 97.94 89 PHE A O 1
ATOM 721 N N . GLN A 1 90 ? -0.419 -12.359 -11.359 1 96.5 90 GLN A N 1
ATOM 722 C CA . GLN A 1 90 ? -1.281 -11.859 -12.43 1 96.5 90 GLN A CA 1
ATOM 723 C C . GLN A 1 90 ? -2.629 -11.406 -11.875 1 96.5 90 GLN A C 1
ATOM 725 O O . GLN A 1 90 ? -3.387 -10.711 -12.562 1 96.5 90 GLN A O 1
ATOM 730 N N . ASP A 1 91 ? -2.939 -11.859 -10.633 1 97.81 91 ASP A N 1
ATOM 731 C CA . ASP A 1 91 ? -4.148 -11.445 -9.93 1 97.81 91 ASP A CA 1
ATOM 732 C C . ASP A 1 91 ? -5.398 -11.789 -10.734 1 97.81 91 ASP A C 1
ATOM 734 O O . ASP A 1 91 ? -6.348 -11 -10.781 1 97.81 91 ASP A O 1
ATOM 738 N N . ALA A 1 92 ? -5.352 -12.914 -11.453 1 96.06 92 ALA A N 1
ATOM 739 C CA . ALA A 1 92 ? -6.504 -13.312 -12.258 1 96.06 92 ALA A CA 1
ATOM 740 C C . ALA A 1 92 ? -7.746 -13.484 -11.383 1 96.06 92 ALA A C 1
ATOM 742 O O . ALA A 1 92 ? -7.754 -14.289 -10.453 1 96.06 92 ALA A O 1
ATOM 743 N N . GLY A 1 93 ? -8.789 -12.703 -11.578 1 97.25 93 GLY A N 1
ATOM 744 C CA . GLY A 1 93 ? -10.062 -12.812 -10.883 1 97.25 93 GLY A CA 1
ATOM 745 C C . GLY A 1 93 ? -10.148 -11.906 -9.664 1 97.25 93 GLY A C 1
ATOM 746 O O . GLY A 1 93 ? -11.117 -11.977 -8.906 1 97.25 93 GLY A O 1
ATOM 747 N N . LEU A 1 94 ? -9.219 -11.016 -9.477 1 98.56 94 LEU A N 1
ATOM 748 C CA . LEU A 1 94 ? -9.102 -10.219 -8.258 1 98.56 94 LEU A CA 1
ATOM 749 C C . LEU A 1 94 ? -10.328 -9.336 -8.062 1 98.56 94 LEU A C 1
ATOM 751 O O . LEU A 1 94 ? -10.938 -9.344 -6.996 1 98.56 94 LEU A O 1
ATOM 755 N N . TYR A 1 95 ? -10.742 -8.602 -9.109 1 97.94 95 TYR A N 1
ATOM 756 C CA . TYR A 1 95 ? -11.852 -7.664 -8.984 1 97.94 95 TYR A CA 1
ATOM 757 C C . TYR A 1 95 ? -13.164 -8.406 -8.766 1 97.94 95 TYR A C 1
ATOM 759 O O . TYR A 1 95 ? -14 -7.98 -7.965 1 97.94 95 TYR A O 1
ATOM 767 N N . GLU A 1 96 ? -13.297 -9.523 -9.469 1 98 96 GLU A N 1
ATOM 768 C CA . GLU A 1 96 ? -14.484 -10.344 -9.273 1 98 96 GLU A CA 1
ATOM 769 C C . GLU A 1 96 ? -14.555 -10.891 -7.852 1 98 96 GLU A C 1
ATOM 771 O O . GLU A 1 96 ? -15.625 -10.891 -7.234 1 98 96 GLU A O 1
ATOM 776 N N . ALA A 1 97 ? -13.43 -11.312 -7.352 1 98.69 97 ALA A N 1
ATOM 777 C CA . ALA A 1 97 ? -13.406 -11.812 -5.977 1 98.69 97 ALA A CA 1
ATOM 778 C C . ALA A 1 97 ? -13.828 -10.727 -4.992 1 98.69 97 ALA A C 1
ATOM 780 O O . ALA A 1 97 ? -14.586 -10.984 -4.059 1 98.69 97 ALA A O 1
ATOM 781 N N . ARG A 1 98 ? -13.352 -9.492 -5.203 1 98.56 98 ARG A N 1
ATOM 782 C CA . ARG A 1 98 ? -13.688 -8.375 -4.328 1 98.56 98 ARG A CA 1
ATOM 783 C C . ARG A 1 98 ? -15.172 -8.023 -4.438 1 98.56 98 ARG A C 1
ATOM 785 O O . ARG A 1 98 ? -15.734 -7.398 -3.535 1 98.56 98 ARG A O 1
ATOM 792 N N . SER A 1 99 ? -15.82 -8.445 -5.484 1 98.12 99 SER A N 1
ATOM 793 C CA . SER A 1 99 ? -17.219 -8.094 -5.715 1 98.12 99 SER A CA 1
ATOM 794 C C . SER A 1 99 ? -18.156 -9.172 -5.18 1 98.12 99 SER A C 1
ATOM 796 O O . SER A 1 99 ? -19.375 -9.055 -5.293 1 98.12 99 SER A O 1
ATOM 798 N N . VAL A 1 100 ? -17.594 -10.227 -4.531 1 98.31 100 VAL A N 1
ATOM 799 C CA . VAL A 1 100 ? -18.5 -11.297 -4.133 1 98.31 100 VAL A CA 1
ATOM 800 C C . VAL A 1 100 ? -18.297 -11.625 -2.656 1 98.31 100 VAL A C 1
ATOM 802 O O . VAL A 1 100 ? -19.062 -12.383 -2.07 1 98.31 100 VAL A O 1
ATOM 805 N N . VAL A 1 101 ? -17.266 -11.055 -2.025 1 98.62 101 VAL A N 1
ATOM 806 C CA . VAL A 1 101 ? -17.031 -11.312 -0.607 1 98.62 101 VAL A CA 1
ATOM 807 C C . VAL A 1 101 ? -16.812 -9.992 0.125 1 98.62 101 VAL A C 1
ATOM 809 O O . VAL A 1 101 ? -16.5 -8.969 -0.5 1 98.62 101 VAL A O 1
ATOM 812 N N . ASP A 1 102 ? -16.906 -10.016 1.465 1 97.69 102 ASP A N 1
ATOM 813 C CA . ASP A 1 102 ? -16.734 -8.812 2.275 1 97.69 102 ASP A CA 1
ATOM 814 C C . ASP A 1 102 ? -15.398 -8.852 3.02 1 97.69 102 ASP A C 1
ATOM 816 O O . ASP A 1 102 ? -14.938 -7.832 3.535 1 97.69 102 ASP A O 1
ATOM 820 N N . ILE A 1 103 ? -14.797 -10.047 3.139 1 98.56 103 ILE A N 1
ATOM 821 C CA . ILE A 1 103 ? -13.461 -10.078 3.723 1 98.56 103 ILE A CA 1
ATOM 822 C C . ILE A 1 103 ? -12.469 -9.422 2.771 1 98.56 103 ILE A C 1
ATOM 824 O O . ILE A 1 103 ? -12.68 -9.406 1.556 1 98.56 103 ILE A O 1
ATOM 828 N N . PRO A 1 104 ? -11.414 -8.852 3.316 1 98.75 104 PRO A N 1
ATOM 829 C CA . PRO A 1 104 ? -10.391 -8.273 2.438 1 98.75 104 PRO A CA 1
ATOM 830 C C . PRO A 1 104 ? -9.797 -9.297 1.472 1 98.75 104 PRO A C 1
ATOM 832 O O . PRO A 1 104 ? -9.508 -10.43 1.868 1 98.75 104 PRO A O 1
ATOM 835 N N . VAL A 1 105 ? -9.68 -8.898 0.225 1 98.94 105 VAL A N 1
ATOM 836 C CA . VAL A 1 105 ? -8.992 -9.68 -0.799 1 98.94 105 VAL A CA 1
ATOM 837 C C . VAL A 1 105 ? -7.77 -8.922 -1.295 1 98.94 105 VAL A C 1
ATOM 839 O O . VAL A 1 105 ? -7.891 -7.844 -1.885 1 98.94 105 VAL A O 1
ATOM 842 N N . ILE A 1 106 ? -6.59 -9.469 -1.069 1 98.88 106 ILE A N 1
ATOM 843 C CA . ILE A 1 106 ? -5.332 -8.836 -1.447 1 98.88 106 ILE A CA 1
ATOM 844 C C . ILE A 1 106 ? -4.711 -9.578 -2.629 1 98.88 106 ILE A C 1
ATOM 846 O O . ILE A 1 106 ? -4.559 -10.797 -2.588 1 98.88 106 ILE A O 1
ATOM 850 N N . GLY A 1 107 ? -4.43 -8.891 -3.678 1 98.88 107 GLY A N 1
ATOM 851 C CA . GLY A 1 107 ? -3.709 -9.469 -4.801 1 98.88 107 GLY A CA 1
ATOM 852 C C . GLY A 1 107 ? -2.203 -9.344 -4.676 1 98.88 107 GLY A C 1
ATOM 853 O O . GLY A 1 107 ? -1.689 -8.258 -4.395 1 98.88 107 GLY A O 1
ATOM 854 N N . LEU A 1 108 ? -1.506 -10.352 -4.938 1 98.88 108 LEU A N 1
ATOM 855 C CA . LEU A 1 108 ? -0.049 -10.336 -4.863 1 98.88 108 LEU A CA 1
ATOM 856 C C . LEU A 1 108 ? 0.535 -9.297 -5.809 1 98.88 108 LEU A C 1
ATOM 858 O O . LEU A 1 108 ? 1.404 -8.516 -5.414 1 98.88 108 LEU A O 1
ATOM 862 N N . GLY A 1 109 ? 0.086 -9.305 -7.027 1 98.75 109 GLY A N 1
ATOM 863 C CA . GLY A 1 109 ? 0.6 -8.359 -8.008 1 98.75 109 GLY A CA 1
ATOM 864 C C . GLY A 1 109 ? 0.303 -6.914 -7.656 1 98.75 109 GLY A C 1
ATOM 865 O O . GLY A 1 109 ? 1.21 -6.078 -7.621 1 98.75 109 GLY A O 1
ATOM 866 N N . GLU A 1 110 ? -0.978 -6.609 -7.387 1 98.81 110 GLU A N 1
ATOM 867 C CA . GLU A 1 110 ? -1.397 -5.25 -7.062 1 98.81 110 GLU A CA 1
ATOM 868 C C . GLU A 1 110 ? -0.686 -4.738 -5.812 1 98.81 110 GLU A C 1
ATOM 870 O O . GLU A 1 110 ? -0.129 -3.637 -5.82 1 98.81 110 GLU A O 1
ATOM 875 N N . ALA A 1 111 ? -0.723 -5.566 -4.777 1 98.81 111 ALA A N 1
ATOM 876 C CA . ALA A 1 111 ? -0.088 -5.18 -3.52 1 98.81 111 ALA A CA 1
ATOM 877 C C . ALA A 1 111 ? 1.392 -4.867 -3.727 1 98.81 111 ALA A C 1
ATOM 879 O O . ALA A 1 111 ? 1.898 -3.865 -3.217 1 98.81 111 ALA A O 1
ATOM 880 N N . THR A 1 112 ? 2.07 -5.738 -4.48 1 98.75 112 THR A N 1
ATOM 881 C CA . THR A 1 112 ? 3.498 -5.578 -4.723 1 98.75 112 THR A CA 1
ATOM 882 C C . THR A 1 112 ? 3.779 -4.281 -5.48 1 98.75 112 THR A C 1
ATOM 884 O O . THR A 1 112 ? 4.621 -3.484 -5.062 1 98.75 112 THR A O 1
ATOM 887 N N . MET A 1 113 ? 3.066 -4.094 -6.57 1 98.81 113 MET A N 1
ATOM 888 C CA . MET A 1 113 ? 3.324 -2.916 -7.395 1 98.81 113 MET A CA 1
ATOM 889 C C . MET A 1 113 ? 3.029 -1.636 -6.621 1 98.81 113 MET A C 1
ATOM 891 O O . MET A 1 113 ? 3.807 -0.682 -6.676 1 98.81 113 MET A O 1
ATOM 895 N N . LEU A 1 114 ? 1.93 -1.608 -5.902 1 98.69 114 LEU A N 1
ATOM 896 C CA . LEU A 1 114 ? 1.555 -0.41 -5.16 1 98.69 114 LEU A CA 1
ATOM 897 C C . LEU A 1 114 ? 2.555 -0.129 -4.043 1 98.69 114 LEU A C 1
ATOM 899 O O . LEU A 1 114 ? 2.904 1.026 -3.793 1 98.69 114 LEU A O 1
ATOM 903 N N . TRP A 1 115 ? 2.996 -1.18 -3.357 1 98.62 115 TRP A N 1
ATOM 904 C CA . TRP A 1 115 ? 4.035 -0.989 -2.35 1 98.62 115 TRP A CA 1
ATOM 905 C C . TRP A 1 115 ? 5.312 -0.446 -2.979 1 98.62 115 TRP A C 1
ATOM 907 O O . TRP A 1 115 ? 5.922 0.488 -2.453 1 98.62 115 TRP A O 1
ATOM 917 N N . CYS A 1 116 ? 5.691 -1.01 -4.125 1 98.62 116 CYS A N 1
ATOM 918 C CA . CYS A 1 116 ? 6.938 -0.637 -4.789 1 98.62 116 CYS A CA 1
ATOM 919 C C . CYS A 1 116 ? 6.902 0.819 -5.234 1 98.62 116 CYS A C 1
ATOM 921 O O . CYS A 1 116 ? 7.945 1.457 -5.375 1 98.62 116 CYS A O 1
ATOM 923 N N . CYS A 1 117 ? 5.691 1.393 -5.398 1 98.31 117 CYS A N 1
ATOM 924 C CA . CYS A 1 117 ? 5.559 2.801 -5.758 1 98.31 117 CYS A CA 1
ATOM 925 C C . CYS A 1 117 ? 6.117 3.697 -4.66 1 98.31 117 CYS A C 1
ATOM 927 O O . CYS A 1 117 ? 6.469 4.852 -4.914 1 98.31 117 CYS A O 1
ATOM 929 N N . GLN A 1 118 ? 6.203 3.201 -3.469 1 97.94 118 GLN A N 1
ATOM 930 C CA . GLN A 1 118 ? 6.781 3.969 -2.371 1 97.94 118 GLN A CA 1
ATOM 931 C C . GLN A 1 118 ? 8.297 3.787 -2.316 1 97.94 118 GLN A C 1
ATOM 933 O O . GLN A 1 118 ? 9 4.57 -1.671 1 97.94 118 GLN A O 1
ATOM 938 N N . MET A 1 119 ? 8.82 2.736 -2.98 1 97.94 119 MET A N 1
ATOM 939 C CA . MET A 1 119 ? 10.242 2.387 -2.902 1 97.94 119 MET A CA 1
ATOM 940 C C . MET A 1 119 ? 11.039 3.1 -3.988 1 97.94 119 MET A C 1
ATOM 942 O O . MET A 1 119 ? 12.258 3.227 -3.885 1 97.94 119 MET A O 1
ATOM 946 N N . GLY A 1 120 ? 10.367 3.486 -5.016 1 97.62 120 GLY A N 1
ATOM 947 C CA . GLY A 1 120 ? 10.961 4.18 -6.152 1 97.62 120 GLY A CA 1
ATOM 948 C C . GLY A 1 120 ? 9.93 4.781 -7.086 1 97.62 120 GLY A C 1
ATOM 949 O O . GLY A 1 120 ? 8.734 4.816 -6.766 1 97.62 120 GLY A O 1
ATOM 950 N N . GLN A 1 121 ? 10.367 5.246 -8.281 1 96.44 121 GLN A N 1
ATOM 951 C CA . GLN A 1 121 ? 9.461 5.977 -9.164 1 96.44 121 GLN A CA 1
ATOM 952 C C . GLN A 1 121 ? 9.234 5.219 -10.469 1 96.44 121 GLN A C 1
ATOM 954 O O . GLN A 1 121 ? 8.258 5.469 -11.18 1 96.44 121 GLN A O 1
ATOM 959 N N . ARG A 1 122 ? 10.148 4.383 -10.789 1 98.12 122 ARG A N 1
ATOM 960 C CA . ARG A 1 122 ? 10.086 3.648 -12.055 1 98.12 122 ARG A CA 1
ATOM 961 C C . ARG A 1 122 ? 10.266 2.15 -11.828 1 98.12 122 ARG A C 1
ATOM 963 O O . ARG A 1 122 ? 11.391 1.674 -11.672 1 98.12 122 ARG A O 1
ATOM 970 N N . LEU A 1 123 ? 9.211 1.445 -11.969 1 98.75 123 LEU A N 1
ATOM 971 C CA . LEU A 1 123 ? 9.211 0.015 -11.68 1 98.75 123 LEU A CA 1
ATOM 972 C C . LEU A 1 123 ? 9.477 -0.792 -12.953 1 98.75 123 LEU A C 1
ATOM 974 O O . LEU A 1 123 ? 9.117 -0.364 -14.047 1 98.75 123 LEU A O 1
ATOM 978 N N . GLY A 1 124 ? 10.094 -1.879 -12.828 1 98.81 124 GLY A N 1
ATOM 979 C CA . GLY A 1 124 ? 10.25 -2.867 -13.883 1 98.81 124 GLY A CA 1
ATOM 980 C C . GLY A 1 124 ? 9.836 -4.262 -13.461 1 98.81 124 GLY A C 1
ATOM 981 O O . GLY A 1 124 ? 10.055 -4.66 -12.312 1 98.81 124 GLY A O 1
ATOM 982 N N . ILE A 1 125 ? 9.242 -5 -14.344 1 98.88 125 ILE A N 1
ATOM 983 C CA . ILE A 1 125 ? 8.836 -6.375 -14.078 1 98.88 125 ILE A CA 1
ATOM 984 C C . ILE A 1 125 ? 9.625 -7.328 -14.977 1 98.88 125 ILE A C 1
ATOM 986 O O . ILE A 1 125 ? 9.812 -7.062 -16.156 1 98.88 125 ILE A O 1
ATOM 990 N N . VAL A 1 126 ? 10.195 -8.359 -14.414 1 98.75 126 VAL A N 1
ATOM 991 C CA . VAL A 1 126 ? 10.781 -9.453 -15.18 1 98.75 126 VAL A CA 1
ATOM 992 C C . VAL A 1 126 ? 9.977 -10.734 -14.953 1 98.75 126 VAL A C 1
ATOM 994 O O . VAL A 1 126 ? 9.969 -11.281 -13.844 1 98.75 126 VAL A O 1
ATOM 997 N N . THR A 1 127 ? 9.305 -11.195 -15.969 1 97.62 127 THR A N 1
ATOM 998 C CA . THR A 1 127 ? 8.438 -12.359 -15.844 1 97.62 127 THR A CA 1
ATOM 999 C C . THR A 1 127 ? 9.148 -13.617 -16.328 1 97.62 127 THR A C 1
ATOM 1001 O O . THR A 1 127 ? 10.234 -13.539 -16.906 1 97.62 127 THR A O 1
ATOM 1004 N N . ILE A 1 128 ? 8.562 -14.742 -16.094 1 95.31 128 ILE A N 1
ATOM 1005 C CA . ILE A 1 128 ? 9.219 -16.016 -16.328 1 95.31 128 ILE A CA 1
ATOM 1006 C C . ILE A 1 128 ? 9.055 -16.422 -17.781 1 95.31 128 ILE A C 1
ATOM 1008 O O . ILE A 1 128 ? 9.766 -17.297 -18.281 1 95.31 128 ILE A O 1
ATOM 1012 N N . ASN A 1 129 ? 8.07 -15.773 -18.516 1 96 129 ASN A N 1
ATOM 1013 C CA . ASN A 1 129 ? 7.719 -16.188 -19.875 1 96 129 ASN A CA 1
ATOM 1014 C C . ASN A 1 129 ? 7.16 -15.031 -20.688 1 96 129 ASN A C 1
ATOM 1016 O O . ASN A 1 129 ? 6.305 -14.281 -20.219 1 96 129 ASN A O 1
ATOM 1020 N N . PRO A 1 130 ? 7.609 -14.883 -21.984 1 96.44 130 PRO A N 1
ATOM 1021 C CA . PRO A 1 130 ? 7.152 -13.758 -22.812 1 96.44 130 PRO A CA 1
ATOM 1022 C C . PRO A 1 130 ? 5.641 -13.75 -23 1 96.44 130 PRO A C 1
ATOM 1024 O O . PRO A 1 130 ? 5.055 -12.695 -23.266 1 96.44 130 PRO A O 1
ATOM 1027 N N . ARG A 1 131 ? 5.008 -14.82 -22.812 1 94.81 131 ARG A N 1
ATOM 1028 C CA . ARG A 1 131 ? 3.562 -14.922 -23 1 94.81 131 ARG A CA 1
ATOM 1029 C C . ARG A 1 131 ? 2.818 -14.078 -21.969 1 94.81 131 ARG A C 1
ATOM 1031 O O . ARG A 1 131 ? 1.65 -13.742 -22.156 1 94.81 131 ARG A O 1
ATOM 1038 N N . PHE A 1 132 ? 3.551 -13.688 -20.875 1 94.81 132 PHE A N 1
ATOM 1039 C CA . PHE A 1 132 ? 2.896 -12.93 -19.828 1 94.81 132 PHE A CA 1
ATOM 1040 C C . PHE A 1 132 ? 3.1 -11.43 -20.016 1 94.81 132 PHE A C 1
ATOM 1042 O O . PHE A 1 132 ? 2.488 -10.617 -19.328 1 94.81 132 PHE A O 1
ATOM 1049 N N . ILE A 1 133 ? 3.883 -11.055 -21.016 1 97 133 ILE A N 1
ATOM 1050 C CA . ILE A 1 133 ? 4.176 -9.633 -21.203 1 97 133 ILE A CA 1
ATOM 1051 C C . ILE A 1 133 ? 2.885 -8.875 -21.516 1 97 133 ILE A C 1
ATOM 1053 O O . ILE A 1 133 ? 2.561 -7.898 -20.844 1 97 133 ILE A O 1
ATOM 1057 N N . PRO A 1 134 ? 2.051 -9.375 -22.469 1 96.25 134 PRO A N 1
ATOM 1058 C CA . PRO A 1 134 ? 0.802 -8.641 -22.703 1 96.25 134 PRO A CA 1
ATOM 1059 C C . PRO A 1 134 ? -0.111 -8.641 -21.469 1 96.25 134 PRO A C 1
ATOM 1061 O O . PRO A 1 134 ? -0.81 -7.656 -21.219 1 96.25 134 PRO A O 1
ATOM 1064 N N . TRP A 1 135 ? -0.09 -9.719 -20.703 1 95.12 135 TRP A N 1
ATOM 1065 C CA . TRP A 1 135 ? -0.88 -9.781 -19.484 1 95.12 135 TRP A CA 1
ATOM 1066 C C . TRP A 1 135 ? -0.482 -8.664 -18.531 1 95.12 135 TRP A C 1
ATOM 1068 O O . TRP A 1 135 ? -1.342 -7.957 -18 1 95.12 135 TRP A O 1
ATOM 1078 N N . PHE A 1 136 ? 0.779 -8.445 -18.375 1 97.56 136 PHE A N 1
ATOM 1079 C CA . PHE A 1 136 ? 1.255 -7.465 -17.406 1 97.56 136 PHE A CA 1
ATOM 1080 C C . PHE A 1 136 ? 0.979 -6.047 -17.906 1 97.56 136 PHE A C 1
ATOM 1082 O O . PHE A 1 136 ? 0.711 -5.148 -17.109 1 97.56 136 PHE A O 1
ATOM 1089 N N . HIS A 1 137 ? 0.943 -5.879 -19.234 1 97.62 137 HIS A N 1
ATOM 1090 C CA . HIS A 1 137 ? 0.551 -4.57 -19.75 1 97.62 137 HIS A CA 1
ATOM 1091 C C . HIS A 1 137 ? -0.901 -4.254 -19.406 1 97.62 137 HIS A C 1
ATOM 1093 O O . HIS A 1 137 ? -1.221 -3.133 -19.016 1 97.62 137 HIS A O 1
ATOM 1099 N N . HIS A 1 138 ? -1.737 -5.238 -19.562 1 96.88 138 HIS A N 1
ATOM 1100 C CA . HIS A 1 138 ? -3.133 -5.059 -19.188 1 96.88 138 HIS A CA 1
ATOM 1101 C C . HIS A 1 138 ? -3.268 -4.816 -17.688 1 96.88 138 HIS A C 1
ATOM 1103 O O . HIS A 1 138 ? -4.027 -3.945 -17.25 1 96.88 138 HIS A O 1
ATOM 1109 N N . GLN A 1 139 ? -2.535 -5.566 -16.938 1 97.44 139 GLN A N 1
ATOM 1110 C CA . GLN A 1 139 ? -2.57 -5.488 -15.477 1 97.44 139 GLN A CA 1
ATOM 1111 C C . GLN A 1 139 ? -2.104 -4.117 -14.992 1 97.44 139 GLN A C 1
ATOM 1113 O O . GLN A 1 139 ? -2.762 -3.49 -14.164 1 97.44 139 GLN A O 1
ATOM 1118 N N . ILE A 1 140 ? -0.981 -3.637 -15.523 1 98.31 140 ILE A N 1
ATOM 1119 C CA . ILE A 1 140 ? -0.421 -2.326 -15.219 1 98.31 140 ILE A CA 1
ATOM 1120 C C . ILE A 1 140 ? -1.449 -1.24 -15.531 1 98.31 140 ILE A C 1
ATOM 1122 O O . ILE A 1 140 ? -1.673 -0.338 -14.719 1 98.31 140 ILE A O 1
ATOM 1126 N N . GLY A 1 141 ? -2.094 -1.363 -16.672 1 97.69 141 GLY A N 1
ATOM 1127 C CA . GLY A 1 141 ? -3.127 -0.413 -17.062 1 97.69 141 GLY A CA 1
ATOM 1128 C C . GLY A 1 141 ? -4.328 -0.433 -16.125 1 97.69 141 GLY A C 1
ATOM 1129 O O . GLY A 1 141 ? -4.832 0.621 -15.734 1 97.69 141 GLY A O 1
ATOM 1130 N N . LYS A 1 142 ? -4.719 -1.622 -15.797 1 96.81 142 LYS A N 1
ATOM 1131 C CA . LYS A 1 142 ? -5.863 -1.799 -14.906 1 96.81 142 LYS A CA 1
ATOM 1132 C C . LYS A 1 142 ? -5.602 -1.166 -13.547 1 96.81 142 LYS A C 1
ATOM 1134 O O . LYS A 1 142 ? -6.512 -0.606 -12.93 1 96.81 142 LYS A O 1
ATOM 1139 N N . TYR A 1 143 ? -4.371 -1.196 -13.109 1 98 143 TYR A N 1
ATOM 1140 C CA . TYR A 1 143 ? -4.016 -0.661 -11.805 1 98 143 TYR A CA 1
ATOM 1141 C C . TYR A 1 143 ? -3.701 0.828 -11.891 1 98 143 TYR A C 1
ATOM 1143 O O . TYR A 1 143 ? -3.443 1.475 -10.867 1 98 143 TYR A O 1
ATOM 1151 N N . GLY A 1 144 ? -3.791 1.439 -13.133 1 97.5 144 GLY A N 1
ATOM 1152 C CA . GLY A 1 144 ? -3.482 2.85 -13.305 1 97.5 144 GLY A CA 1
ATOM 1153 C C . GLY A 1 144 ? -2.021 3.176 -13.062 1 97.5 144 GLY A C 1
ATOM 1154 O O . GLY A 1 144 ? -1.695 4.234 -12.531 1 97.5 144 GLY A O 1
ATOM 1155 N N . LEU A 1 145 ? -1.118 2.281 -13.406 1 98.25 145 LEU A N 1
ATOM 1156 C CA . LEU A 1 145 ? 0.293 2.447 -13.078 1 98.25 145 LEU A CA 1
ATOM 1157 C C . LEU A 1 145 ? 1.138 2.557 -14.344 1 98.25 145 LEU A C 1
ATOM 1159 O O . LEU A 1 145 ? 2.332 2.254 -14.32 1 98.25 145 LEU A O 1
ATOM 1163 N N . ARG A 1 146 ? 0.511 2.955 -15.445 1 97.62 146 ARG A N 1
ATOM 1164 C CA . ARG A 1 146 ? 1.235 3.047 -16.703 1 97.62 146 ARG A CA 1
ATOM 1165 C C . ARG A 1 146 ? 2.391 4.035 -16.609 1 97.62 146 ARG A C 1
ATOM 1167 O O . ARG A 1 146 ? 3.432 3.852 -17.234 1 97.62 146 ARG A O 1
ATOM 1174 N N . GLU A 1 147 ? 2.246 5.043 -15.805 1 96.81 147 GLU A N 1
ATOM 1175 C CA . GLU A 1 147 ? 3.287 6.055 -15.656 1 96.81 147 GLU A CA 1
ATOM 1176 C C . GLU A 1 147 ? 4.367 5.59 -14.68 1 96.81 147 GLU A C 1
ATOM 1178 O O . GLU A 1 147 ? 5.406 6.242 -14.539 1 96.81 147 GLU A O 1
ATOM 1183 N N . ARG A 1 148 ? 4.109 4.449 -14.047 1 97.88 148 ARG A N 1
ATOM 1184 C CA . ARG A 1 148 ? 5 4.043 -12.969 1 97.88 148 ARG A CA 1
ATOM 1185 C C . ARG A 1 148 ? 5.809 2.812 -13.359 1 97.88 148 ARG A C 1
ATOM 1187 O O . ARG A 1 148 ? 6.816 2.498 -12.719 1 97.88 148 ARG A O 1
ATOM 1194 N N . VAL A 1 149 ? 5.363 2.059 -14.328 1 97.88 149 VAL A N 1
ATOM 1195 C CA . VAL A 1 149 ? 6.086 0.874 -14.781 1 97.88 149 VAL A CA 1
ATOM 1196 C C . VAL A 1 149 ? 6.781 1.165 -16.109 1 97.88 149 VAL A C 1
ATOM 1198 O O . VAL A 1 149 ? 6.125 1.454 -17.109 1 97.88 149 VAL A O 1
ATOM 1201 N N . SER A 1 150 ? 8.039 1.056 -16.109 1 96.31 150 SER A N 1
ATOM 1202 C CA . SER A 1 150 ? 8.844 1.53 -17.234 1 96.31 150 SER A CA 1
ATOM 1203 C C . SER A 1 150 ? 9.094 0.417 -18.25 1 96.31 150 SER A C 1
ATOM 1205 O O . SER A 1 150 ? 9.5 0.681 -19.375 1 96.31 150 SER A O 1
ATOM 1207 N N . GLY A 1 151 ? 8.914 -0.834 -17.781 1 97.88 151 GLY A N 1
ATOM 1208 C CA . GLY A 1 151 ? 9.125 -1.916 -18.734 1 97.88 151 GLY A CA 1
ATOM 1209 C C . GLY A 1 151 ? 8.828 -3.285 -18.156 1 97.88 151 GLY A C 1
ATOM 1210 O O . GLY A 1 151 ? 8.781 -3.451 -16.938 1 97.88 151 GLY A O 1
ATOM 1211 N N . VAL A 1 152 ? 8.578 -4.23 -19.078 1 98.62 152 VAL A N 1
ATOM 1212 C CA . VAL A 1 152 ? 8.375 -5.641 -18.766 1 98.62 152 VAL A CA 1
ATOM 1213 C C . VAL A 1 152 ? 9.281 -6.504 -19.641 1 98.62 152 VAL A C 1
ATOM 1215 O O . VAL A 1 152 ? 9.211 -6.449 -20.859 1 98.62 152 VAL A O 1
ATOM 1218 N N . HIS A 1 153 ? 10.211 -7.199 -19.016 1 98.69 153 HIS A N 1
ATOM 1219 C CA . HIS A 1 153 ? 11.07 -8.172 -19.688 1 98.69 153 HIS A CA 1
ATOM 1220 C C . HIS A 1 153 ? 10.711 -9.594 -19.266 1 98.69 153 HIS A C 1
ATOM 1222 O O . HIS A 1 153 ? 9.883 -9.797 -18.375 1 98.69 153 HIS A O 1
ATOM 1228 N N . ALA A 1 154 ? 11.312 -10.625 -19.984 1 98.31 154 ALA A N 1
ATOM 1229 C CA . ALA A 1 154 ? 10.922 -12 -19.688 1 98.31 154 ALA A CA 1
ATOM 1230 C C . ALA A 1 154 ? 12.102 -12.953 -19.844 1 98.31 154 ALA A C 1
ATOM 1232 O O . ALA A 1 154 ? 12.914 -12.797 -20.766 1 98.31 154 ALA A O 1
ATOM 1233 N N . MET A 1 155 ? 12.086 -13.836 -18.938 1 97.12 155 MET A N 1
ATOM 1234 C CA . MET A 1 155 ? 12.852 -15.047 -19.203 1 97.12 155 MET A CA 1
ATOM 1235 C C . MET A 1 155 ? 12.062 -16.016 -20.094 1 97.12 155 MET A C 1
ATOM 1237 O O . MET A 1 155 ? 11.086 -15.617 -20.719 1 97.12 155 MET A O 1
ATOM 1241 N N . THR A 1 156 ? 12.57 -17.266 -20.266 1 95.12 156 THR A N 1
ATOM 1242 C CA . THR A 1 156 ? 11.891 -18.156 -21.188 1 95.12 156 THR A CA 1
ATOM 1243 C C . THR A 1 156 ? 11.602 -19.5 -20.516 1 95.12 156 THR A C 1
ATOM 1245 O O . THR A 1 156 ? 11.859 -20.562 -21.094 1 95.12 156 THR A O 1
ATOM 1248 N N . PHE A 1 157 ? 10.945 -19.375 -19.344 1 92.81 157 PHE A N 1
ATOM 1249 C CA . PHE A 1 157 ? 10.57 -20.594 -18.625 1 92.81 157 PHE A CA 1
ATOM 1250 C C . PHE A 1 157 ? 9.078 -20.859 -18.75 1 92.81 157 PHE A C 1
ATOM 1252 O O . PHE A 1 157 ? 8.281 -19.906 -18.828 1 92.81 157 PHE A O 1
ATOM 1259 N N . GLU A 1 158 ? 8.852 -22.125 -18.766 1 86.69 158 GLU A N 1
ATOM 1260 C CA . GLU A 1 158 ? 7.484 -22.484 -18.406 1 86.69 158 GLU A CA 1
ATOM 1261 C C . GLU A 1 158 ? 7.305 -22.516 -16.891 1 86.69 158 GLU A C 1
ATOM 1263 O O . GLU A 1 158 ? 8.266 -22.734 -16.156 1 86.69 158 GLU A O 1
ATOM 1268 N N . PRO A 1 159 ? 6.047 -22.266 -16.328 1 80.06 159 PRO A N 1
ATOM 1269 C CA . PRO A 1 159 ? 5.812 -22.25 -14.883 1 80.06 159 PRO A CA 1
ATOM 1270 C C . PRO A 1 159 ? 6.406 -23.469 -14.172 1 80.06 159 PRO A C 1
ATOM 1272 O O . PRO A 1 159 ? 7.07 -23.328 -13.141 1 80.06 159 PRO A O 1
ATOM 1275 N N . GLY A 1 160 ? 6.398 -24.625 -14.672 1 80.62 160 GLY A N 1
ATOM 1276 C CA . GLY A 1 160 ? 6.863 -25.844 -14.039 1 80.62 160 GLY A CA 1
ATOM 1277 C C . GLY A 1 160 ? 8.375 -25.969 -14.016 1 80.62 160 GLY A C 1
ATOM 1278 O O . GLY A 1 160 ? 8.93 -26.688 -13.172 1 80.62 160 GLY A O 1
ATOM 1279 N N . GLN A 1 161 ? 9.109 -25.188 -14.758 1 83.44 161 GLN A N 1
ATOM 1280 C CA . GLN A 1 161 ? 10.555 -25.344 -14.906 1 83.44 161 GLN A CA 1
ATOM 1281 C C . GLN A 1 161 ? 11.305 -24.703 -13.742 1 83.44 161 GLN A C 1
ATOM 1283 O O . GLN A 1 161 ? 12.312 -25.234 -13.281 1 83.44 161 GLN A O 1
ATOM 1288 N N . ILE A 1 162 ? 10.789 -23.609 -13.219 1 90.19 162 ILE A N 1
ATOM 1289 C CA . ILE A 1 162 ? 11.453 -22.922 -12.125 1 90.19 162 ILE A CA 1
ATOM 1290 C C . ILE A 1 162 ? 11.281 -23.703 -10.828 1 90.19 162 ILE A C 1
ATOM 1292 O O . ILE A 1 162 ? 12.109 -23.609 -9.922 1 90.19 162 ILE A O 1
ATOM 1296 N N . LEU A 1 163 ? 10.234 -24.484 -10.773 1 89.94 163 LEU A N 1
ATOM 1297 C CA . LEU A 1 163 ? 9.953 -25.281 -9.586 1 89.94 163 LEU A CA 1
ATOM 1298 C C . LEU A 1 163 ? 11.102 -26.234 -9.281 1 89.94 163 LEU A C 1
ATOM 1300 O O . LEU A 1 163 ? 11.391 -26.531 -8.117 1 89.94 163 LEU A O 1
ATOM 1304 N N . GLY A 1 164 ? 11.766 -26.672 -10.328 1 89.12 164 GLY A N 1
ATOM 1305 C CA . GLY A 1 164 ? 12.891 -27.578 -10.172 1 89.12 164 GLY A CA 1
ATOM 1306 C C . GLY A 1 164 ? 14.086 -26.953 -9.492 1 89.12 164 GLY A C 1
ATOM 1307 O O . GLY A 1 164 ? 15 -27.656 -9.062 1 89.12 164 GLY A O 1
ATOM 1308 N N . ALA A 1 165 ? 14.039 -25.641 -9.328 1 93.69 165 ALA A N 1
ATOM 1309 C CA . ALA A 1 165 ? 15.172 -24.938 -8.734 1 93.69 165 ALA A CA 1
ATOM 1310 C C . ALA A 1 165 ? 15.039 -24.859 -7.215 1 93.69 165 ALA A C 1
ATOM 1312 O O . ALA A 1 165 ? 16 -24.531 -6.52 1 93.69 165 ALA A O 1
ATOM 1313 N N . TYR A 1 166 ? 13.852 -25.125 -6.68 1 93.62 166 TYR A N 1
ATOM 1314 C CA . TYR A 1 166 ? 13.672 -25.109 -5.23 1 93.62 166 TYR A CA 1
ATOM 1315 C C . TYR A 1 166 ? 14.492 -26.203 -4.57 1 93.62 166 TYR A C 1
ATOM 1317 O O . TYR A 1 166 ? 14.469 -27.359 -5.012 1 93.62 166 TYR A O 1
ATOM 1325 N N . GLY A 1 167 ? 15.25 -25.891 -3.586 1 90.5 167 GLY A N 1
ATOM 1326 C CA . GLY A 1 167 ? 16.078 -26.844 -2.863 1 90.5 167 GLY A CA 1
ATOM 1327 C C . GLY A 1 167 ? 17.406 -27.125 -3.561 1 90.5 167 GLY A C 1
ATOM 1328 O O . GLY A 1 167 ? 18.203 -27.938 -3.086 1 90.5 167 GLY A O 1
ATOM 1329 N N . ASP A 1 168 ? 17.609 -26.547 -4.691 1 93.75 168 ASP A N 1
ATOM 1330 C CA . ASP A 1 168 ? 18.844 -26.688 -5.461 1 93.75 168 ASP A CA 1
ATOM 1331 C C . ASP A 1 168 ? 19.562 -25.344 -5.613 1 93.75 168 ASP A C 1
ATOM 1333 O O . ASP A 1 168 ? 19.172 -24.531 -6.449 1 93.75 168 ASP A O 1
ATOM 1337 N N . THR A 1 169 ? 20.594 -25.172 -4.934 1 93.5 169 THR A N 1
ATOM 1338 C CA . THR A 1 169 ? 21.297 -23.906 -4.84 1 93.5 169 THR A CA 1
ATOM 1339 C C . THR A 1 169 ? 21.859 -23.484 -6.199 1 93.5 169 THR A C 1
ATOM 1341 O O . THR A 1 169 ? 21.797 -22.312 -6.566 1 93.5 169 THR A O 1
ATOM 1344 N N . ASP A 1 170 ? 22.375 -24.453 -6.922 1 95.5 170 ASP A N 1
ATOM 1345 C CA . ASP A 1 170 ? 22.969 -24.156 -8.227 1 95.5 170 ASP A CA 1
ATOM 1346 C C . ASP A 1 170 ? 21.891 -23.719 -9.219 1 95.5 170 ASP A C 1
ATOM 1348 O O . ASP A 1 170 ? 22.078 -22.766 -9.969 1 95.5 170 ASP A O 1
ATOM 1352 N N . LYS A 1 171 ? 20.797 -24.391 -9.227 1 95.38 171 LYS A N 1
ATOM 1353 C CA . LYS A 1 171 ? 19.719 -24.031 -10.125 1 95.38 171 LYS A CA 1
ATOM 1354 C C . LYS A 1 171 ? 19.094 -22.688 -9.734 1 95.38 171 LYS A C 1
ATOM 1356 O O . LYS A 1 171 ? 18.719 -21.906 -10.602 1 95.38 171 LYS A O 1
ATOM 1361 N N . ALA A 1 172 ? 18.984 -22.469 -8.484 1 95.94 172 ALA A N 1
ATOM 1362 C CA . ALA A 1 172 ? 18.469 -21.188 -8.016 1 95.94 172 ALA A CA 1
ATOM 1363 C C . ALA A 1 172 ? 19.359 -20.047 -8.469 1 95.94 172 ALA A C 1
ATOM 1365 O O . ALA A 1 172 ? 18.875 -19 -8.922 1 95.94 172 ALA A O 1
ATOM 1366 N N . ALA A 1 173 ? 20.656 -20.234 -8.398 1 96.44 173 ALA A N 1
ATOM 1367 C CA . ALA A 1 173 ? 21.625 -19.219 -8.828 1 96.44 173 ALA A CA 1
ATOM 1368 C C . ALA A 1 173 ? 21.531 -18.984 -10.328 1 96.44 173 ALA A C 1
ATOM 1370 O O . ALA A 1 173 ? 21.688 -17.844 -10.797 1 96.44 173 ALA A O 1
ATOM 1371 N N . GLU A 1 174 ? 21.266 -20.031 -11.008 1 96.31 174 GLU A N 1
ATOM 1372 C CA . GLU A 1 174 ? 21.109 -19.906 -12.453 1 96.31 174 GLU A CA 1
ATOM 1373 C C . GLU A 1 174 ? 19.875 -19.094 -12.805 1 96.31 174 GLU A C 1
ATOM 1375 O O . GLU A 1 174 ? 19.938 -18.203 -13.664 1 96.31 174 GLU A O 1
ATOM 1380 N N . VAL A 1 175 ? 18.812 -19.375 -12.164 1 97.25 175 VAL A N 1
ATOM 1381 C CA . VAL A 1 175 ? 17.578 -18.625 -12.406 1 97.25 175 VAL A CA 1
ATOM 1382 C C . VAL A 1 175 ? 17.797 -17.156 -12.047 1 97.25 175 VAL A C 1
ATOM 1384 O O . VAL A 1 175 ? 17.375 -16.25 -12.781 1 97.25 175 VAL A O 1
ATOM 1387 N N . LYS A 1 176 ? 18.453 -16.891 -10.953 1 97.88 176 LYS A N 1
ATOM 1388 C CA . LYS A 1 176 ? 18.781 -15.531 -10.539 1 97.88 176 LYS A CA 1
ATOM 1389 C C . LYS A 1 176 ? 19.609 -14.812 -11.609 1 97.88 176 LYS A C 1
ATOM 1391 O O . LYS A 1 176 ? 19.328 -13.656 -11.938 1 97.88 176 LYS A O 1
ATOM 1396 N N . ARG A 1 177 ? 20.594 -15.523 -12.117 1 97.81 177 ARG A N 1
ATOM 1397 C CA . ARG A 1 177 ? 21.453 -14.945 -13.156 1 97.81 177 ARG A CA 1
ATOM 1398 C C . ARG A 1 177 ? 20.625 -14.555 -14.383 1 97.81 177 ARG A C 1
ATOM 1400 O O . ARG A 1 177 ? 20.781 -13.469 -14.93 1 97.81 177 ARG A O 1
ATOM 1407 N N . LEU A 1 178 ? 19.781 -15.414 -14.789 1 98 178 LEU A N 1
ATOM 1408 C CA . LEU A 1 178 ? 18.938 -15.156 -15.953 1 98 178 LEU A CA 1
ATOM 1409 C C . LEU A 1 178 ? 18 -13.977 -15.695 1 98 178 LEU A C 1
ATOM 1411 O O . LEU A 1 178 ? 17.797 -13.133 -16.578 1 98 178 LEU A O 1
ATOM 1415 N N . PHE A 1 179 ? 17.484 -13.938 -14.492 1 98.44 179 PHE A N 1
ATOM 1416 C CA . PHE A 1 179 ? 16.641 -12.82 -14.094 1 98.44 179 PHE A CA 1
ATOM 1417 C C . PHE A 1 179 ? 17.422 -11.508 -14.18 1 98.44 179 PHE A C 1
ATOM 1419 O O . PHE A 1 179 ? 16.938 -10.523 -14.742 1 98.44 179 PHE A O 1
ATOM 1426 N N . GLU A 1 180 ? 18.594 -11.516 -13.68 1 98.56 180 GLU A N 1
ATOM 1427 C CA . GLU A 1 180 ? 19.406 -10.312 -13.625 1 98.56 180 GLU A CA 1
ATOM 1428 C C . GLU A 1 180 ? 19.828 -9.859 -15.016 1 98.56 180 GLU A C 1
ATOM 1430 O O . GLU A 1 180 ? 19.969 -8.664 -15.281 1 98.56 180 GLU A O 1
ATOM 1435 N N . GLU A 1 181 ? 19.984 -10.82 -15.883 1 98.56 181 GLU A N 1
ATOM 1436 C CA . GLU A 1 181 ? 20.312 -10.5 -17.266 1 98.56 181 GLU A CA 1
ATOM 1437 C C . GLU A 1 181 ? 19.172 -9.727 -17.922 1 98.56 181 GLU A C 1
ATOM 1439 O O . GLU A 1 181 ? 19.406 -8.859 -18.781 1 98.56 181 GLU A O 1
ATOM 1444 N N . GLN A 1 182 ? 17.953 -10.031 -17.516 1 98.56 182 GLN A N 1
ATOM 1445 C CA . GLN A 1 182 ? 16.797 -9.32 -18.047 1 98.56 182 GLN A CA 1
ATOM 1446 C C . GLN A 1 182 ? 16.578 -7.996 -17.328 1 98.56 182 GLN A C 1
ATOM 1448 O O . GLN A 1 182 ? 16.109 -7.031 -17.922 1 98.56 182 GLN A O 1
ATOM 1453 N N . GLY A 1 183 ? 16.969 -7.938 -16.062 1 98.5 183 GLY A N 1
ATOM 1454 C CA . GLY A 1 183 ? 16.734 -6.758 -15.242 1 98.5 183 GLY A CA 1
ATOM 1455 C C . GLY A 1 183 ? 17.75 -5.656 -15.484 1 98.5 183 GLY A C 1
ATOM 1456 O O . GLY A 1 183 ? 17.422 -4.473 -15.367 1 98.5 183 GLY A O 1
ATOM 1457 N N . ARG A 1 184 ? 18.953 -5.977 -15.844 1 98.5 184 ARG A N 1
ATOM 1458 C CA . ARG A 1 184 ? 20.047 -5.016 -15.938 1 98.5 184 ARG A CA 1
ATOM 1459 C C . ARG A 1 184 ? 19.766 -3.955 -17 1 98.5 184 ARG A C 1
ATOM 1461 O O . ARG A 1 184 ? 19.969 -2.764 -16.75 1 98.5 184 ARG A O 1
ATOM 1468 N N . PRO A 1 185 ? 19.25 -4.352 -18.188 1 98.5 185 PRO A N 1
ATOM 1469 C CA . PRO A 1 185 ? 18.922 -3.316 -19.172 1 98.5 185 PRO A CA 1
ATOM 1470 C C . PRO A 1 185 ? 17.828 -2.373 -18.703 1 98.5 185 PRO A C 1
ATOM 1472 O O . PRO A 1 185 ? 17.812 -1.193 -19.062 1 98.5 185 PRO A O 1
ATOM 1475 N N . LEU A 1 186 ? 16.891 -2.865 -17.922 1 98.44 186 LEU A N 1
ATOM 1476 C CA . LEU A 1 186 ? 15.844 -2.01 -17.359 1 98.44 186 LEU A CA 1
ATOM 1477 C C . LEU A 1 186 ? 16.438 -0.967 -16.422 1 98.44 186 LEU A C 1
ATOM 1479 O O . LEU A 1 186 ? 16.109 0.216 -16.516 1 98.44 186 LEU A O 1
ATOM 1483 N N . VAL A 1 187 ? 17.328 -1.426 -15.555 1 98.19 187 VAL A N 1
ATOM 1484 C CA . VAL A 1 187 ? 17.969 -0.517 -14.602 1 98.19 187 VAL A CA 1
ATOM 1485 C C . VAL A 1 187 ? 18.812 0.513 -15.352 1 98.19 187 VAL A C 1
ATOM 1487 O O . VAL A 1 187 ? 18.766 1.705 -15.039 1 98.19 187 VAL A O 1
ATOM 1490 N N . ALA A 1 188 ? 19.5 0.057 -16.375 1 98 188 ALA A N 1
ATOM 1491 C CA . ALA A 1 188 ? 20.312 0.957 -17.203 1 98 188 ALA A CA 1
ATOM 1492 C C . ALA A 1 188 ? 19.438 2.016 -17.875 1 98 188 ALA A C 1
ATOM 1494 O O . ALA A 1 188 ? 19.875 3.143 -18.094 1 98 188 ALA A O 1
ATOM 1495 N N . ALA A 1 189 ? 18.219 1.654 -18.109 1 97.94 189 ALA A N 1
ATOM 1496 C CA . ALA A 1 189 ? 17.297 2.561 -18.781 1 97.94 189 ALA A CA 1
ATOM 1497 C C . ALA A 1 189 ? 16.547 3.426 -17.766 1 97.94 189 ALA A C 1
ATOM 1499 O O . ALA A 1 189 ? 15.672 4.215 -18.141 1 97.94 189 ALA A O 1
ATOM 1500 N N . GLY A 1 190 ? 16.781 3.232 -16.438 1 97.69 190 GLY A N 1
ATOM 1501 C CA . GLY A 1 190 ? 16.234 4.168 -15.461 1 97.69 190 GLY A CA 1
ATOM 1502 C C . GLY A 1 190 ? 15.312 3.516 -14.461 1 97.69 190 GLY A C 1
ATOM 1503 O O . GLY A 1 190 ? 14.828 4.172 -13.531 1 97.69 190 GLY A O 1
ATOM 1504 N N . THR A 1 191 ? 15.016 2.23 -14.68 1 98.44 191 THR A N 1
ATOM 1505 C CA . THR A 1 191 ? 14.227 1.514 -13.688 1 98.44 191 THR A CA 1
ATOM 1506 C C . THR A 1 191 ? 14.922 1.53 -12.328 1 98.44 191 THR A C 1
ATOM 1508 O O . THR A 1 191 ? 16.141 1.302 -12.242 1 98.44 191 THR A O 1
ATOM 1511 N N . ASP A 1 192 ? 14.125 1.787 -11.25 1 98.5 192 ASP A N 1
ATOM 1512 C CA . ASP A 1 192 ? 14.797 1.911 -9.961 1 98.5 192 ASP A CA 1
ATOM 1513 C C . ASP A 1 192 ? 14.25 0.898 -8.953 1 98.5 192 ASP A C 1
ATOM 1515 O O . ASP A 1 192 ? 14.766 0.781 -7.84 1 98.5 192 ASP A O 1
ATOM 1519 N N . VAL A 1 193 ? 13.273 0.137 -9.25 1 98.75 193 VAL A N 1
ATOM 1520 C CA . VAL A 1 193 ? 12.773 -0.995 -8.477 1 98.75 193 VAL A CA 1
ATOM 1521 C C . VAL A 1 193 ? 12.414 -2.145 -9.414 1 98.75 193 VAL A C 1
ATOM 1523 O O . VAL A 1 193 ? 11.719 -1.944 -10.414 1 98.75 193 VAL A O 1
ATOM 1526 N N . LEU A 1 194 ? 12.836 -3.336 -9.18 1 98.88 194 LEU A N 1
ATOM 1527 C CA . LEU A 1 194 ? 12.562 -4.5 -10.016 1 98.88 194 LEU A CA 1
ATOM 1528 C C . LEU A 1 194 ? 11.656 -5.488 -9.289 1 98.88 194 LEU A C 1
ATOM 1530 O O . LEU A 1 194 ? 11.836 -5.734 -8.094 1 98.88 194 LEU A O 1
ATOM 1534 N N . ILE A 1 195 ? 10.75 -6.066 -9.977 1 98.88 195 ILE A N 1
ATOM 1535 C CA . ILE A 1 195 ? 9.766 -7 -9.438 1 98.88 195 ILE A CA 1
ATOM 1536 C C . ILE A 1 195 ? 9.789 -8.297 -10.242 1 98.88 195 ILE A C 1
ATOM 1538 O O . ILE A 1 195 ? 9.562 -8.289 -11.453 1 98.88 195 ILE A O 1
ATOM 1542 N N . PRO A 1 196 ? 10.125 -9.43 -9.609 1 98.62 196 PRO A N 1
ATOM 1543 C CA . PRO A 1 196 ? 9.828 -10.695 -10.289 1 98.62 196 PRO A CA 1
ATOM 1544 C C . PRO A 1 196 ? 8.336 -10.891 -10.539 1 98.62 196 PRO A 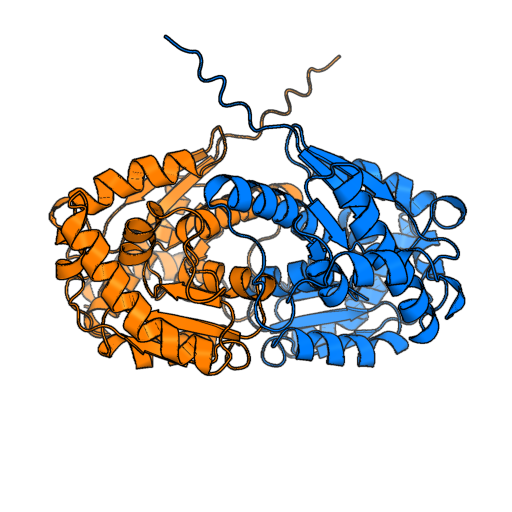C 1
ATOM 1546 O O . PRO A 1 196 ? 7.523 -10.75 -9.617 1 98.62 196 PRO A O 1
ATOM 1549 N N . GLY A 1 197 ? 7.984 -11.18 -11.758 1 97.19 197 GLY A N 1
ATOM 1550 C CA . GLY A 1 197 ? 6.586 -11.273 -12.148 1 97.19 197 GLY A CA 1
ATOM 1551 C C . GLY A 1 197 ? 5.965 -12.617 -11.805 1 97.19 197 GLY A C 1
ATOM 1552 O O . GLY A 1 197 ? 5.445 -13.305 -12.68 1 97.19 197 GLY A O 1
ATOM 1553 N N . GLY A 1 198 ? 5.984 -12.984 -10.539 1 96.62 198 GLY A N 1
ATOM 1554 C CA . GLY A 1 198 ? 5.379 -14.234 -10.094 1 96.62 198 GLY A CA 1
ATOM 1555 C C . GLY A 1 198 ? 5.766 -14.617 -8.68 1 96.62 198 GLY A C 1
ATOM 1556 O O . GLY A 1 198 ? 6.879 -14.336 -8.234 1 96.62 198 GLY A O 1
ATOM 1557 N N . GLY A 1 199 ? 4.852 -15.328 -8.039 1 96.25 199 GLY A N 1
ATOM 1558 C CA . GLY A 1 199 ? 5.129 -15.805 -6.695 1 96.25 199 GLY A CA 1
ATOM 1559 C C . GLY A 1 199 ? 6.238 -16.844 -6.641 1 96.25 199 GLY A C 1
ATOM 1560 O O . GLY A 1 199 ? 7.023 -16.875 -5.691 1 96.25 199 GLY A O 1
ATOM 1561 N N . ILE A 1 200 ? 6.332 -17.656 -7.645 1 95.06 200 ILE A N 1
ATOM 1562 C CA . ILE A 1 200 ? 7.309 -18.734 -7.672 1 95.06 200 ILE A CA 1
ATOM 1563 C C . ILE A 1 200 ? 8.719 -18.156 -7.727 1 95.06 200 ILE A C 1
ATOM 1565 O O . ILE A 1 200 ? 9.562 -18.484 -6.883 1 95.06 200 ILE A O 1
ATOM 1569 N N . PRO A 1 201 ? 9.039 -17.266 -8.688 1 96.69 201 PRO A N 1
ATOM 1570 C CA . PRO A 1 201 ? 10.375 -16.672 -8.664 1 96.69 201 PRO A CA 1
ATOM 1571 C C . PRO A 1 201 ? 10.602 -15.805 -7.426 1 96.69 201 PRO A C 1
ATOM 1573 O O . PRO A 1 201 ? 11.727 -15.734 -6.918 1 96.69 201 PRO A O 1
ATOM 1576 N N . MET A 1 202 ? 9.586 -15.133 -6.914 1 97.38 202 MET A N 1
ATOM 1577 C CA . MET A 1 202 ? 9.727 -14.336 -5.695 1 97.38 202 MET A CA 1
ATOM 1578 C C . MET A 1 202 ? 10.211 -15.203 -4.539 1 97.38 202 MET A C 1
ATOM 1580 O O . MET A 1 202 ? 11.172 -14.852 -3.857 1 97.38 202 MET A O 1
ATOM 1584 N N . LEU A 1 203 ? 9.531 -16.312 -4.355 1 97.31 203 LEU A N 1
ATOM 1585 C CA . LEU A 1 203 ? 9.891 -17.203 -3.262 1 97.31 203 LEU A CA 1
ATOM 1586 C C . LEU A 1 203 ? 11.289 -17.781 -3.461 1 97.31 203 LEU A C 1
ATOM 1588 O O . LEU A 1 203 ? 12.078 -17.844 -2.514 1 97.31 203 LEU A O 1
ATOM 1592 N N . LEU A 1 204 ? 11.586 -18.156 -4.688 1 96.69 204 LEU A N 1
ATOM 1593 C CA . LEU A 1 204 ? 12.922 -18.672 -4.973 1 96.69 204 LEU A CA 1
ATOM 1594 C C . LEU A 1 204 ? 13.992 -17.656 -4.59 1 96.69 204 LEU A C 1
ATOM 1596 O O . LEU A 1 204 ? 15.016 -18.016 -4 1 96.69 204 LEU A O 1
ATOM 1600 N N . PHE A 1 205 ? 13.727 -16.359 -4.859 1 96.69 205 PHE A N 1
ATOM 1601 C CA . PHE A 1 205 ? 14.719 -15.312 -4.664 1 96.69 205 PHE A CA 1
ATOM 1602 C C . PHE A 1 205 ? 14.75 -14.859 -3.209 1 96.69 205 PHE A C 1
ATOM 1604 O O . PHE A 1 205 ? 15.648 -14.133 -2.799 1 96.69 205 PHE A O 1
ATOM 1611 N N . SER A 1 206 ? 13.781 -15.281 -2.41 1 95.44 206 SER A N 1
ATOM 1612 C CA . SER A 1 206 ? 13.688 -14.836 -1.023 1 95.44 206 SER A CA 1
ATOM 1613 C C . SER A 1 206 ? 14.914 -15.258 -0.222 1 95.44 206 SER A C 1
ATOM 1615 O O . SER A 1 206 ? 15.195 -14.688 0.834 1 95.44 206 SER A O 1
ATOM 1617 N N . GLN A 1 207 ? 15.609 -16.203 -0.668 1 93.88 207 GLN A N 1
ATOM 1618 C CA . GLN A 1 207 ? 16.812 -16.688 0.017 1 93.88 207 GLN A CA 1
ATOM 1619 C C . GLN A 1 207 ? 17.969 -15.719 -0.157 1 93.88 207 GLN A C 1
ATOM 1621 O O . GLN A 1 207 ? 18.969 -15.805 0.559 1 93.88 207 GLN A O 1
ATOM 1626 N N . PHE A 1 208 ? 17.844 -14.859 -1.124 1 94.62 208 PHE A N 1
ATOM 1627 C CA . PHE A 1 208 ? 18.891 -13.867 -1.355 1 94.62 208 PHE A CA 1
ATOM 1628 C C . PHE A 1 208 ? 18.594 -12.57 -0.613 1 94.62 208 PHE A C 1
ATOM 1630 O O . PHE A 1 208 ? 17.859 -11.719 -1.116 1 94.62 208 PHE A O 1
ATOM 1637 N N . HIS A 1 209 ? 19.172 -12.375 0.521 1 93.94 209 HIS A N 1
ATOM 1638 C CA . HIS A 1 209 ? 18.969 -11.195 1.362 1 93.94 209 HIS A CA 1
ATOM 1639 C C . HIS A 1 209 ? 19.469 -9.938 0.67 1 93.94 209 HIS A C 1
ATOM 1641 O O . HIS A 1 209 ? 20.547 -9.938 0.056 1 93.94 209 HIS A O 1
ATOM 1647 N N . ASP A 1 210 ? 18.703 -8.836 0.71 1 95.38 210 ASP A N 1
ATOM 1648 C CA . ASP A 1 210 ? 19 -7.539 0.123 1 95.38 210 ASP A CA 1
ATOM 1649 C C . ASP A 1 210 ? 19.359 -7.672 -1.356 1 95.38 210 ASP A C 1
ATOM 1651 O O . ASP A 1 210 ? 20.375 -7.133 -1.812 1 95.38 210 ASP A O 1
ATOM 165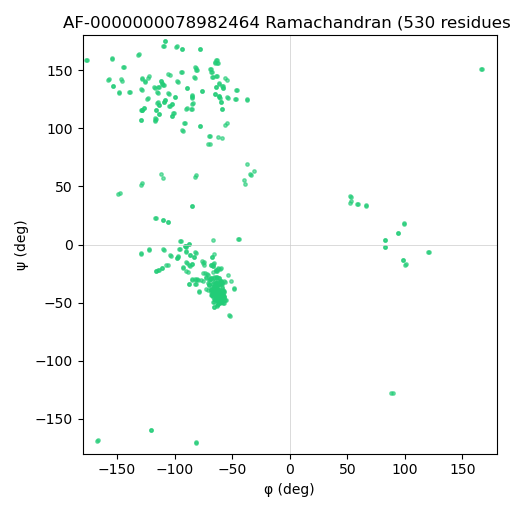5 N N . HIS A 1 211 ? 18.578 -8.547 -2.053 1 96.81 211 HIS A N 1
ATOM 1656 C CA . HIS A 1 211 ? 18.75 -8.781 -3.482 1 96.81 211 HIS A CA 1
ATOM 1657 C C . HIS A 1 211 ? 18.562 -7.492 -4.277 1 96.81 211 HIS A C 1
ATOM 1659 O O . HIS A 1 211 ? 17.531 -6.828 -4.172 1 96.81 211 HIS A O 1
ATOM 1665 N N . GLN A 1 212 ? 19.609 -7.102 -5.07 1 97.56 212 GLN A N 1
ATOM 1666 C CA . GLN A 1 212 ? 19.594 -5.891 -5.883 1 97.56 212 GLN A CA 1
ATOM 1667 C C . GLN A 1 212 ? 20.328 -6.105 -7.203 1 97.56 212 GLN A C 1
ATOM 1669 O O . GLN A 1 212 ? 21.172 -6.996 -7.312 1 97.56 212 GLN A O 1
ATOM 1674 N N . ILE A 1 213 ? 19.938 -5.375 -8.156 1 97.69 213 ILE A N 1
ATOM 1675 C CA . ILE A 1 213 ? 20.688 -5.27 -9.414 1 97.69 213 ILE A CA 1
ATOM 1676 C C . ILE A 1 213 ? 21.172 -3.834 -9.602 1 97.69 213 ILE A C 1
ATOM 1678 O O . ILE A 1 213 ? 20.375 -2.924 -9.828 1 97.69 213 ILE A O 1
ATOM 1682 N N . ASP A 1 214 ? 22.422 -3.566 -9.477 1 96.31 214 ASP A N 1
ATOM 1683 C CA . ASP A 1 214 ? 23.047 -2.262 -9.656 1 96.31 214 ASP A CA 1
ATOM 1684 C C . ASP A 1 214 ? 22.359 -1.195 -8.812 1 96.31 214 ASP A C 1
ATOM 1686 O O . ASP A 1 214 ? 22.078 -0.097 -9.289 1 96.31 214 ASP A O 1
ATOM 1690 N N . GLY A 1 215 ? 21.938 -1.565 -7.676 1 95.25 215 GLY A N 1
ATOM 1691 C CA . GLY A 1 215 ? 21.375 -0.622 -6.723 1 95.25 215 GLY A CA 1
ATOM 1692 C C . GLY A 1 215 ? 19.859 -0.644 -6.68 1 95.25 215 GLY A C 1
ATOM 1693 O O . GLY A 1 215 ? 19.25 -0.121 -5.746 1 95.25 215 GLY A O 1
ATOM 1694 N N . ALA A 1 216 ? 19.266 -1.199 -7.68 1 97.88 216 ALA A N 1
ATOM 1695 C CA . ALA A 1 216 ? 17.812 -1.328 -7.691 1 97.88 216 ALA A CA 1
ATOM 1696 C C . ALA A 1 216 ? 17.359 -2.58 -6.941 1 97.88 216 ALA A C 1
ATOM 1698 O O . ALA A 1 216 ? 17.781 -3.691 -7.27 1 97.88 216 ALA A O 1
ATOM 1699 N N . PRO A 1 217 ? 16.562 -2.393 -5.938 1 98.38 217 PRO A N 1
ATOM 1700 C CA . PRO A 1 217 ? 16.109 -3.582 -5.215 1 98.38 217 PRO A CA 1
ATOM 1701 C C . PRO A 1 217 ? 15.266 -4.516 -6.082 1 98.38 217 PRO A C 1
ATOM 1703 O O . PRO A 1 217 ? 14.539 -4.051 -6.965 1 98.38 217 PRO A O 1
ATOM 1706 N N . VAL A 1 218 ? 15.398 -5.812 -5.871 1 98.69 218 VAL A N 1
ATOM 1707 C CA . VAL A 1 218 ? 14.523 -6.852 -6.402 1 98.69 218 VAL A CA 1
ATOM 1708 C C . VAL A 1 218 ? 13.539 -7.297 -5.328 1 98.69 218 VAL A C 1
ATOM 1710 O O . VAL A 1 218 ? 13.922 -7.965 -4.363 1 98.69 218 VAL A O 1
ATOM 1713 N N . VAL A 1 219 ? 12.281 -7.027 -5.504 1 98.38 219 VAL A N 1
ATOM 1714 C CA . VAL A 1 219 ? 11.328 -7.043 -4.395 1 98.38 219 VAL A CA 1
ATOM 1715 C C . VAL A 1 219 ? 10.555 -8.359 -4.398 1 98.38 219 VAL A C 1
ATOM 1717 O O . VAL A 1 219 ? 9.977 -8.742 -5.418 1 98.38 219 VAL A O 1
ATOM 1720 N N . ASN A 1 220 ? 10.555 -9.008 -3.299 1 97.69 220 ASN A N 1
ATOM 1721 C CA . ASN A 1 220 ? 9.672 -10.141 -3.051 1 97.69 220 ASN A CA 1
ATOM 1722 C C . ASN A 1 220 ? 8.312 -9.688 -2.533 1 97.69 220 ASN A C 1
ATOM 1724 O O . ASN A 1 220 ? 8.195 -9.203 -1.404 1 97.69 220 ASN A O 1
ATOM 1728 N N . GLY A 1 221 ? 7.273 -9.922 -3.238 1 98.5 221 GLY A N 1
ATOM 1729 C CA . GLY A 1 221 ? 5.957 -9.391 -2.928 1 98.5 221 GLY A CA 1
ATOM 1730 C C . GLY A 1 221 ? 5.176 -10.258 -1.958 1 98.5 221 GLY A C 1
ATOM 1731 O O . GLY A 1 221 ? 4.148 -9.836 -1.427 1 98.5 221 GLY A O 1
ATOM 1732 N N . ILE A 1 222 ? 5.652 -11.445 -1.641 1 98.62 222 ILE A N 1
ATOM 1733 C CA . ILE A 1 222 ? 4.875 -12.367 -0.819 1 98.62 222 ILE A CA 1
ATOM 1734 C C . ILE A 1 222 ? 4.719 -11.797 0.589 1 98.62 222 ILE A C 1
ATOM 1736 O O . ILE A 1 222 ? 3.602 -11.688 1.101 1 98.62 222 ILE A O 1
ATOM 1740 N N . PRO A 1 223 ? 5.793 -11.336 1.262 1 98.31 223 PRO A N 1
ATOM 1741 C CA . PRO A 1 223 ? 5.59 -10.711 2.572 1 98.31 223 PRO A CA 1
ATOM 1742 C C . PRO A 1 223 ? 4.707 -9.469 2.504 1 98.31 223 PRO A C 1
ATOM 1744 O O . PRO A 1 223 ? 3.959 -9.188 3.443 1 98.31 223 PRO A O 1
ATOM 1747 N N . ILE A 1 224 ? 4.805 -8.742 1.413 1 98.56 224 ILE A N 1
ATOM 1748 C CA . ILE A 1 224 ? 4.012 -7.531 1.227 1 98.56 224 ILE A CA 1
ATOM 1749 C C . ILE A 1 224 ? 2.527 -7.883 1.214 1 98.56 224 ILE A C 1
ATOM 1751 O O . ILE A 1 224 ? 1.728 -7.246 1.905 1 98.56 224 ILE A O 1
ATOM 1755 N N . ALA A 1 225 ? 2.178 -8.906 0.457 1 98.75 225 ALA A N 1
ATOM 1756 C CA . ALA A 1 225 ? 0.782 -9.336 0.372 1 98.75 225 ALA A CA 1
ATOM 1757 C C . ALA A 1 225 ? 0.26 -9.781 1.735 1 98.75 225 ALA A C 1
ATOM 1759 O O . ALA A 1 225 ? -0.862 -9.438 2.119 1 98.75 225 ALA A O 1
ATOM 1760 N N . VAL A 1 226 ? 1.058 -10.508 2.451 1 98.5 226 VAL A N 1
ATOM 1761 C CA . VAL A 1 226 ? 0.653 -10.992 3.766 1 98.5 226 VAL A CA 1
ATOM 1762 C C . VAL A 1 226 ? 0.466 -9.812 4.719 1 98.5 226 VAL A C 1
ATOM 1764 O O . VAL A 1 226 ? -0.554 -9.719 5.406 1 98.5 226 VAL A O 1
ATOM 1767 N N . LYS A 1 227 ? 1.408 -8.93 4.734 1 97.81 227 LYS A N 1
ATOM 1768 C CA . LYS A 1 227 ? 1.336 -7.785 5.637 1 97.81 227 LYS A CA 1
ATOM 1769 C C . LYS A 1 227 ? 0.162 -6.879 5.277 1 97.81 227 LYS A C 1
ATOM 1771 O O . LYS A 1 227 ? -0.502 -6.336 6.164 1 97.81 227 LYS A O 1
ATOM 1776 N N . MET A 1 228 ? -0.1 -6.746 4.027 1 98.44 228 MET A N 1
ATOM 1777 C CA . MET A 1 228 ? -1.236 -5.922 3.621 1 98.44 228 MET A CA 1
ATOM 1778 C C . MET A 1 228 ? -2.555 -6.598 3.98 1 98.44 228 MET A C 1
ATOM 1780 O O . MET A 1 228 ? -3.535 -5.926 4.305 1 98.44 228 MET A O 1
ATOM 1784 N N . ALA A 1 229 ? -2.57 -7.93 3.896 1 98.62 229 ALA A N 1
ATOM 1785 C CA . ALA A 1 229 ? -3.768 -8.633 4.344 1 98.62 229 ALA A CA 1
ATOM 1786 C C . ALA A 1 229 ? -4.012 -8.406 5.832 1 98.62 229 ALA A C 1
ATOM 1788 O O . ALA A 1 229 ? -5.133 -8.102 6.246 1 98.62 229 ALA A O 1
ATOM 1789 N N . GLU A 1 230 ? -2.955 -8.531 6.613 1 97.56 230 GLU A N 1
ATOM 1790 C CA . GLU A 1 230 ? -3.057 -8.273 8.047 1 97.56 230 GLU A CA 1
ATOM 1791 C C . GLU A 1 230 ? -3.502 -6.84 8.32 1 97.56 230 GLU A C 1
ATOM 1793 O O . GLU A 1 230 ? -4.371 -6.605 9.164 1 97.56 230 GLU A O 1
ATOM 1798 N N . MET A 1 231 ? -2.934 -5.973 7.574 1 96.94 231 MET A N 1
ATOM 1799 C CA . MET A 1 231 ? -3.273 -4.559 7.695 1 96.94 231 MET A CA 1
ATOM 1800 C C . MET A 1 231 ? -4.738 -4.32 7.352 1 96.94 231 MET A C 1
ATOM 1802 O O . MET A 1 231 ? -5.438 -3.592 8.062 1 96.94 231 MET A O 1
ATOM 1806 N N . ALA A 1 232 ? -5.164 -4.934 6.297 1 98.19 232 ALA A N 1
ATOM 1807 C CA . ALA A 1 232 ? -6.543 -4.758 5.848 1 98.19 232 ALA A CA 1
ATOM 1808 C C . ALA A 1 232 ? -7.527 -5.238 6.906 1 98.19 232 ALA A C 1
ATOM 1810 O O . ALA A 1 232 ? -8.539 -4.582 7.16 1 98.19 232 ALA A O 1
ATOM 1811 N N . VAL A 1 233 ? -7.25 -6.34 7.5 1 97.69 233 VAL A N 1
ATOM 1812 C CA . VAL A 1 233 ? -8.109 -6.879 8.547 1 97.69 233 VAL A CA 1
ATOM 1813 C C . VAL A 1 233 ? -8.156 -5.914 9.727 1 97.69 233 VAL A C 1
ATOM 1815 O O . VAL A 1 233 ? -9.234 -5.598 10.234 1 97.69 233 VAL A O 1
ATOM 1818 N N . ASN A 1 234 ? -7.008 -5.41 10.125 1 95.69 234 ASN A N 1
ATOM 1819 C CA . ASN A 1 234 ? -6.934 -4.5 11.266 1 95.69 234 ASN A CA 1
ATOM 1820 C C . ASN A 1 234 ? -7.652 -3.184 10.977 1 95.69 234 ASN A C 1
ATOM 1822 O O . ASN A 1 234 ? -8.359 -2.654 11.836 1 95.69 234 ASN A O 1
ATOM 1826 N N . LEU A 1 235 ? -7.449 -2.682 9.781 1 96.62 235 LEU A N 1
ATOM 1827 C CA . LEU A 1 235 ? -8.109 -1.435 9.414 1 96.62 235 LEU A CA 1
ATOM 1828 C C . LEU A 1 235 ? -9.625 -1.603 9.398 1 96.62 235 LEU A C 1
ATOM 1830 O O . LEU A 1 235 ? -10.352 -0.714 9.844 1 96.62 235 LEU A O 1
ATOM 1834 N N . LYS A 1 236 ? -10.062 -2.719 8.875 1 95.75 236 LYS A N 1
ATOM 1835 C CA . LYS A 1 236 ? -11.5 -2.99 8.859 1 95.75 236 LYS A CA 1
ATOM 1836 C C . LYS A 1 236 ? -12.055 -3.059 10.281 1 95.75 236 LYS A C 1
ATOM 1838 O O . LYS A 1 236 ? -13.141 -2.533 10.555 1 95.75 236 LYS A O 1
ATOM 1843 N N . ARG A 1 237 ? -11.344 -3.668 11.195 1 93.62 237 ARG A N 1
ATOM 1844 C CA . ARG A 1 237 ? -11.766 -3.748 12.594 1 93.62 237 ARG A CA 1
ATOM 1845 C C . ARG A 1 237 ? -11.852 -2.361 13.219 1 93.62 237 ARG A C 1
ATOM 1847 O O . ARG A 1 237 ? -12.766 -2.078 13.992 1 93.62 237 ARG A O 1
ATOM 1854 N N . LEU A 1 238 ? -10.93 -1.546 12.805 1 91.56 238 LEU A N 1
ATOM 1855 C CA . LEU A 1 238 ? -10.797 -0.22 13.398 1 91.56 238 LEU A CA 1
ATOM 1856 C C . LEU A 1 238 ? -11.852 0.731 12.836 1 91.56 238 LEU A C 1
ATOM 1858 O O . LEU A 1 238 ? -12.438 1.521 13.578 1 91.56 238 LEU A O 1
ATOM 1862 N N . THR A 1 239 ? -12.109 0.651 11.531 1 93 239 THR A N 1
ATOM 1863 C CA . THR A 1 239 ? -12.867 1.708 10.867 1 93 239 THR A CA 1
ATOM 1864 C C . THR A 1 239 ? -14.219 1.187 10.383 1 93 239 THR A C 1
ATOM 1866 O O . THR A 1 239 ? -15.109 1.971 10.055 1 93 239 THR A O 1
ATOM 1869 N N . GLY A 1 240 ? -14.25 -0.184 10.219 1 93.81 240 GLY A N 1
ATOM 1870 C CA . GLY A 1 240 ? -15.438 -0.799 9.648 1 93.81 240 GLY A CA 1
ATOM 1871 C C . GLY A 1 240 ? -15.469 -0.748 8.133 1 93.81 240 GLY A C 1
ATOM 1872 O O . GLY A 1 240 ? -16.438 -1.188 7.508 1 93.81 240 GLY A O 1
ATOM 1873 N N . GLN A 1 241 ? -14.391 -0.236 7.574 1 92.44 241 GLN A N 1
ATOM 1874 C CA . GLN A 1 241 ? -14.438 0.009 6.137 1 92.44 241 GLN A CA 1
ATOM 1875 C C . GLN A 1 241 ? -13.781 -1.135 5.363 1 92.44 241 GLN A C 1
ATOM 1877 O O . GLN A 1 241 ? -12.828 -1.748 5.844 1 92.44 241 GLN A O 1
ATOM 1882 N N . GLY A 1 242 ? -14.352 -1.506 4.258 1 93.94 242 GLY A N 1
ATOM 1883 C CA . GLY A 1 242 ? -13.797 -2.389 3.242 1 93.94 242 GLY A CA 1
ATOM 1884 C C . GLY A 1 242 ? -13.688 -1.734 1.879 1 93.94 242 GLY A C 1
ATOM 1885 O O . GLY A 1 242 ? -13.641 -0.507 1.774 1 93.94 242 GLY A O 1
ATOM 1886 N N . VAL A 1 243 ? -13.609 -2.557 0.888 1 96.38 243 VAL A N 1
ATOM 1887 C CA . VAL A 1 243 ? -13.547 -2.008 -0.463 1 96.38 243 VAL A CA 1
ATOM 1888 C C . VAL A 1 243 ? -14.852 -1.281 -0.788 1 96.38 243 VAL A C 1
ATOM 1890 O O . VAL A 1 243 ? -15.883 -1.545 -0.173 1 96.38 243 VAL A O 1
ATOM 1893 N N . SER A 1 244 ? -14.781 -0.405 -1.68 1 98 244 SER A N 1
ATOM 1894 C CA . SER A 1 244 ? -15.961 0.349 -2.098 1 98 244 SER A CA 1
ATOM 1895 C C . SER A 1 244 ? -17.031 -0.57 -2.682 1 98 244 SER A C 1
ATOM 1897 O O . SER A 1 244 ? -16.703 -1.498 -3.43 1 98 244 SER A O 1
ATOM 1899 N N . ARG A 1 245 ? -18.219 -0.324 -2.35 1 96.38 245 ARG A N 1
ATOM 1900 C CA . ARG A 1 245 ? -19.328 -1.105 -2.891 1 96.38 245 ARG A CA 1
ATOM 1901 C C . ARG A 1 245 ? -20.109 -0.304 -3.928 1 96.38 245 ARG A C 1
ATOM 1903 O O . ARG A 1 245 ? -21.25 -0.633 -4.242 1 96.38 245 ARG A O 1
ATOM 1910 N N . VAL A 1 246 ? -19.375 0.704 -4.383 1 94.81 246 VAL A N 1
ATOM 1911 C CA . VAL A 1 246 ? -19.844 1.401 -5.574 1 94.81 246 VAL A CA 1
ATOM 1912 C C . VAL A 1 246 ? -18.781 1.362 -6.656 1 94.81 246 VAL A C 1
ATOM 1914 O O . VAL A 1 246 ? -17.594 1.211 -6.359 1 94.81 246 VAL A O 1
ATOM 1917 N N . GLY A 1 247 ? -19.156 1.234 -7.855 1 92.62 247 GLY A N 1
ATOM 1918 C CA . GLY A 1 247 ? -18.203 1.088 -8.945 1 92.62 247 GLY A CA 1
ATOM 1919 C C . GLY A 1 247 ? -17.844 -0.357 -9.234 1 92.62 247 GLY A C 1
ATOM 1920 O O . GLY A 1 247 ? -18.734 -1.2 -9.398 1 92.62 247 GLY A O 1
ATOM 1921 N N . ASP A 1 248 ? -16.5 -0.649 -9.266 1 92.94 248 ASP A N 1
ATOM 1922 C CA . ASP A 1 248 ? -16 -1.927 -9.773 1 92.94 248 ASP A CA 1
ATOM 1923 C C . ASP A 1 248 ? -16.328 -3.062 -8.805 1 92.94 248 ASP A C 1
ATOM 1925 O O . ASP A 1 248 ? -16.422 -4.223 -9.211 1 92.94 248 ASP A O 1
ATOM 1929 N N . TYR A 1 249 ? -16.484 -2.734 -7.488 1 96.75 249 TYR A N 1
ATOM 1930 C CA . TYR A 1 249 ? -16.625 -3.812 -6.516 1 96.75 249 TYR A CA 1
ATOM 1931 C C . TYR A 1 249 ? -18.031 -3.871 -5.957 1 96.75 249 TYR A C 1
ATOM 1933 O O . TYR A 1 249 ? -18.25 -4.324 -4.832 1 96.75 249 TYR A O 1
ATOM 1941 N N . THR A 1 250 ? -19 -3.279 -6.73 1 96.88 250 THR A N 1
ATOM 1942 C CA . THR A 1 250 ? -20.406 -3.504 -6.367 1 96.88 250 THR A CA 1
ATOM 1943 C C . THR A 1 250 ? -20.656 -4.984 -6.09 1 96.88 250 THR A C 1
ATOM 1945 O O . THR A 1 250 ? -20.328 -5.84 -6.91 1 96.88 250 THR A O 1
ATOM 1948 N N . LYS A 1 251 ? -21.172 -5.266 -4.945 1 97.06 251 LYS A N 1
ATOM 1949 C CA . LYS A 1 251 ? -21.328 -6.66 -4.539 1 97.06 251 LYS A CA 1
ATOM 1950 C C . LYS A 1 251 ? -22.5 -7.309 -5.258 1 97.06 251 LYS A C 1
ATOM 1952 O O . LYS A 1 251 ? -23.594 -6.738 -5.316 1 97.06 251 LYS A O 1
ATOM 1957 N N . ALA A 1 252 ? -22.234 -8.445 -5.766 1 97.69 252 ALA A N 1
ATOM 1958 C CA . ALA A 1 252 ? -23.297 -9.219 -6.395 1 97.69 252 ALA A CA 1
ATOM 1959 C C . ALA A 1 252 ? -24.328 -9.688 -5.363 1 97.69 252 ALA A C 1
ATOM 1961 O O . ALA A 1 252 ? -23.969 -9.977 -4.215 1 97.69 252 ALA A O 1
ATOM 1962 N N . PRO A 1 253 ? -25.609 -9.727 -5.758 1 97.56 253 PRO A N 1
ATOM 1963 C CA . PRO A 1 253 ? -26.594 -10.305 -4.844 1 97.56 253 PRO A CA 1
ATOM 1964 C C . PRO A 1 253 ? -26.328 -11.781 -4.559 1 97.56 253 PRO A C 1
ATOM 1966 O O . PRO A 1 253 ? -25.734 -12.477 -5.383 1 97.56 253 PRO A O 1
ATOM 1969 N N . GLU A 1 254 ? -26.812 -12.227 -3.469 1 96.88 254 GLU A N 1
ATOM 1970 C CA . GLU A 1 254 ? -26.547 -13.57 -2.977 1 96.88 254 GLU A CA 1
ATOM 1971 C C . GLU A 1 254 ? -26.969 -14.633 -3.992 1 96.88 254 GLU A C 1
ATOM 1973 O O . GLU A 1 254 ? -26.266 -15.625 -4.191 1 96.88 254 GLU A O 1
ATOM 1978 N N . HIS A 1 255 ? -28.109 -14.453 -4.648 1 96.19 255 HIS A N 1
ATOM 1979 C CA . HIS A 1 255 ? -28.594 -15.477 -5.57 1 96.19 255 HIS A CA 1
ATOM 1980 C C . HIS A 1 255 ? -27.703 -15.578 -6.797 1 96.19 255 HIS A C 1
ATOM 1982 O O . HIS A 1 255 ? -27.547 -16.656 -7.375 1 96.19 255 HIS A O 1
ATOM 1988 N N . ILE A 1 256 ? -27.031 -14.445 -7.219 1 96.56 256 ILE A N 1
ATOM 1989 C CA . ILE A 1 256 ? -26.078 -14.461 -8.32 1 96.56 256 ILE A CA 1
ATOM 1990 C C . ILE A 1 256 ? -24.812 -15.188 -7.898 1 96.56 256 ILE A C 1
ATOM 1992 O O . ILE A 1 256 ? -24.219 -15.938 -8.68 1 96.56 256 ILE A O 1
ATOM 1996 N N . ILE A 1 257 ? -24.375 -14.969 -6.621 1 96.88 257 ILE A N 1
ATOM 1997 C CA . ILE A 1 257 ? -23.203 -15.641 -6.074 1 96.88 257 ILE A CA 1
ATOM 1998 C C . ILE A 1 257 ? -23.453 -17.141 -6.016 1 96.88 257 ILE A C 1
ATOM 2000 O O . ILE A 1 257 ? -22.609 -17.938 -6.438 1 96.88 257 ILE A O 1
ATOM 2004 N N . GLU A 1 258 ? -24.656 -17.578 -5.598 1 95.38 258 GLU A N 1
ATOM 2005 C CA . GLU A 1 258 ? -25 -18.984 -5.527 1 95.38 258 GLU A CA 1
ATOM 2006 C C . GLU A 1 258 ? -25.062 -19.609 -6.918 1 95.38 258 GLU A C 1
ATOM 2008 O O . GLU A 1 258 ? -24.625 -20.75 -7.105 1 95.38 258 GLU A O 1
ATOM 2013 N N . GLU A 1 259 ? -25.547 -18.875 -7.863 1 94.38 259 GLU A N 1
ATOM 2014 C CA . GLU A 1 259 ? -25.578 -19.344 -9.242 1 94.38 259 GLU A CA 1
ATOM 2015 C C . GLU A 1 259 ? -24.172 -19.594 -9.773 1 94.38 259 GLU A C 1
ATOM 2017 O O . GLU A 1 259 ? -23.922 -20.609 -10.422 1 94.38 259 GLU A O 1
ATOM 2022 N N . PHE A 1 260 ? -23.312 -18.672 -9.453 1 94.12 260 PHE A N 1
ATOM 2023 C CA . PHE A 1 260 ? -21.922 -18.797 -9.875 1 94.12 260 PHE A CA 1
ATOM 2024 C C . PHE A 1 260 ? -21.266 -20.031 -9.242 1 94.12 260 PHE A C 1
ATOM 2026 O O . PHE A 1 260 ? -20.547 -20.766 -9.906 1 94.12 260 PHE A O 1
ATOM 2033 N N . MET A 1 261 ? -21.609 -20.297 -8.016 1 93.62 261 MET A N 1
ATOM 2034 C CA . MET A 1 261 ? -21 -21.375 -7.238 1 93.62 261 MET A CA 1
ATOM 2035 C C . MET A 1 261 ? -21.531 -22.734 -7.684 1 93.62 261 MET A C 1
ATOM 2037 O O . MET A 1 261 ? -20.797 -23.734 -7.613 1 93.62 261 MET A O 1
ATOM 2041 N N . THR A 1 262 ? -22.703 -22.875 -8.133 1 90.19 262 THR A N 1
ATOM 2042 C CA . THR A 1 262 ? -23.344 -24.156 -8.352 1 90.19 262 THR A CA 1
ATOM 2043 C C . THR A 1 262 ? -23.359 -24.5 -9.844 1 90.19 262 THR A C 1
ATOM 2045 O O . THR A 1 262 ? -23.781 -25.594 -10.219 1 90.19 262 THR A O 1
ATOM 2048 N N . HIS A 1 263 ? -23.016 -23.672 -10.734 1 76.38 263 HIS A N 1
ATOM 2049 C CA . HIS A 1 263 ? -23.016 -24.016 -12.156 1 76.38 263 HIS A CA 1
ATOM 2050 C C . HIS A 1 263 ? -21.594 -24.062 -12.695 1 76.38 263 HIS A C 1
ATOM 2052 O O . HIS A 1 263 ? -21.141 -23.125 -13.367 1 76.38 263 HIS A O 1
ATOM 2058 N N . PRO A 1 264 ? -20.859 -24.922 -12.125 1 63.66 264 PRO A N 1
ATOM 2059 C CA . PRO A 1 264 ? -19.469 -25 -12.594 1 63.66 264 PRO A CA 1
ATOM 2060 C C . PRO A 1 264 ? -19.359 -25.188 -14.102 1 63.66 264 PRO A C 1
ATOM 2062 O O . PRO A 1 264 ? -18.312 -24.906 -14.695 1 63.66 264 PRO A O 1
ATOM 2065 N N . LYS A 1 265 ? -20.422 -25.797 -14.703 1 56.44 265 LYS A N 1
ATOM 2066 C CA . LYS A 1 265 ? -20.328 -26.344 -16.062 1 56.44 265 LYS A CA 1
ATOM 2067 C C . LYS A 1 265 ? -20.125 -25.234 -17.078 1 56.44 265 LYS A C 1
ATOM 2069 O O . LYS A 1 265 ? -20.156 -25.5 -18.297 1 56.44 265 LYS A O 1
ATOM 2074 N N . GLY A 1 266 ? -20.188 -23.984 -16.812 1 41.53 266 GLY A N 1
ATOM 2075 C CA . GLY A 1 266 ? -20 -23.281 -18.062 1 41.53 266 GLY A CA 1
ATOM 2076 C C . GLY A 1 266 ? -18.609 -23.453 -18.641 1 41.53 266 GLY A C 1
ATOM 2077 O O . GLY A 1 266 ? -18.281 -22.875 -19.688 1 41.53 266 GLY A O 1
ATOM 2078 N N . LEU A 1 267 ? -17.531 -23.766 -17.875 1 38.75 267 LEU A N 1
ATOM 2079 C CA . LEU A 1 267 ? -16.312 -24.031 -18.656 1 38.75 267 LEU A CA 1
ATOM 2080 C C . LEU A 1 267 ? -16.312 -25.484 -19.156 1 38.75 267 LEU A C 1
ATOM 2082 O O . LEU A 1 267 ? -16.719 -26.391 -18.438 1 38.75 267 LEU A O 1
ATOM 2086 N N . MET B 1 1 ? 15.945 -26.297 24.344 1 20.39 1 MET B N 1
ATOM 2087 C CA . MET B 1 1 ? 14.586 -25.953 23.938 1 20.39 1 MET B CA 1
ATOM 2088 C C . MET B 1 1 ? 14.383 -24.438 23.922 1 20.39 1 MET B C 1
ATOM 2090 O O . MET B 1 1 ? 14.18 -23.828 24.969 1 20.39 1 MET B O 1
ATOM 2094 N N . HIS B 1 2 ? 15.18 -23.75 23.141 1 25.58 2 HIS B N 1
ATOM 2095 C CA . HIS B 1 2 ? 15.406 -22.312 23.172 1 25.58 2 HIS B CA 1
ATOM 2096 C C . HIS B 1 2 ? 14.117 -21.547 22.875 1 25.58 2 HIS B C 1
ATOM 2098 O O . HIS B 1 2 ? 13.469 -21.781 21.859 1 25.58 2 HIS B O 1
ATOM 2104 N N . ALA B 1 3 ? 13.398 -21.188 23.891 1 29.31 3 ALA B N 1
ATOM 2105 C CA . ALA B 1 3 ? 12.234 -20.312 23.781 1 29.31 3 ALA B CA 1
ATOM 2106 C C . ALA B 1 3 ? 12.453 -19.234 22.734 1 29.31 3 ALA B C 1
ATOM 2108 O O . ALA B 1 3 ? 13.312 -18.359 22.891 1 29.31 3 ALA B O 1
ATOM 2109 N N . ARG B 1 4 ? 12.5 -19.578 21.438 1 33.41 4 ARG B N 1
ATOM 2110 C CA . ARG B 1 4 ? 12.562 -18.531 20.422 1 33.41 4 ARG B CA 1
ATOM 2111 C C . ARG B 1 4 ? 11.672 -17.359 20.797 1 33.41 4 ARG B C 1
ATOM 2113 O O . ARG B 1 4 ? 10.445 -17.453 20.719 1 33.41 4 ARG B O 1
ATOM 2120 N N . GLY B 1 5 ? 11.734 -16.812 21.875 1 36.62 5 GLY B N 1
ATOM 2121 C CA . GLY B 1 5 ? 10.938 -15.711 22.391 1 36.62 5 GLY B CA 1
ATOM 2122 C C . GLY B 1 5 ? 10.523 -14.719 21.328 1 36.62 5 GLY B C 1
ATOM 2123 O O . GLY B 1 5 ? 11.336 -13.922 20.859 1 36.62 5 GLY B O 1
ATOM 2124 N N . SER B 1 6 ? 9.789 -14.984 20.25 1 41.16 6 SER B N 1
ATOM 2125 C CA . SER B 1 6 ? 9.242 -14.453 19 1 41.16 6 SER B CA 1
ATOM 2126 C C . SER B 1 6 ? 8.656 -13.062 19.203 1 41.16 6 SER B C 1
ATOM 2128 O O . SER B 1 6 ? 7.707 -12.68 18.516 1 41.16 6 SER B O 1
ATOM 2130 N N . GLY B 1 7 ? 8.727 -12.445 20.281 1 47.62 7 GLY B N 1
ATOM 2131 C CA . GLY B 1 7 ? 8.133 -11.148 20.562 1 47.62 7 GLY B CA 1
ATOM 2132 C C . GLY B 1 7 ? 8.57 -10.07 19.594 1 47.62 7 GLY B C 1
ATOM 2133 O O . GLY B 1 7 ? 9.758 -9.953 19.281 1 47.62 7 GLY B O 1
ATOM 2134 N N . ARG B 1 8 ? 7.758 -9.664 18.625 1 60.28 8 ARG B N 1
ATOM 2135 C CA . ARG B 1 8 ? 8.094 -8.562 17.734 1 60.28 8 ARG B CA 1
ATOM 2136 C C . ARG B 1 8 ? 8.844 -7.465 18.484 1 60.28 8 ARG B C 1
ATOM 2138 O O . ARG B 1 8 ? 8.469 -7.094 19.594 1 60.28 8 ARG B O 1
ATOM 2145 N N . LYS B 1 9 ? 10.07 -7.055 18.047 1 70.31 9 LYS B N 1
ATOM 2146 C CA . LYS B 1 9 ? 10.914 -6.008 18.609 1 70.31 9 LYS B CA 1
ATOM 2147 C C . LYS B 1 9 ? 10.148 -4.691 18.734 1 70.31 9 LYS B C 1
ATOM 2149 O O . LYS B 1 9 ? 9.445 -4.281 17.812 1 70.31 9 LYS B O 1
ATOM 2154 N N . PRO B 1 10 ? 10.102 -4.094 19.891 1 86.62 10 PRO B N 1
ATOM 2155 C CA . PRO B 1 10 ? 9.5 -2.768 20.047 1 86.62 10 PRO B CA 1
ATOM 2156 C C . PRO B 1 10 ? 9.938 -1.784 18.969 1 86.62 10 PRO B C 1
ATOM 2158 O O . PRO B 1 10 ? 11.062 -1.88 18.453 1 86.62 10 PRO B O 1
ATOM 2161 N N . MET B 1 11 ? 9 -1.087 18.391 1 95.44 11 MET B N 1
ATOM 2162 C CA . MET B 1 11 ? 9.273 -0.095 17.344 1 95.44 11 MET B CA 1
ATOM 2163 C C . MET B 1 11 ? 8.992 1.314 17.859 1 95.44 11 MET B C 1
ATOM 2165 O O . MET B 1 11 ? 8.039 1.533 18.609 1 95.44 11 MET B O 1
ATOM 2169 N N . LYS B 1 12 ? 9.836 2.213 17.531 1 98.25 12 LYS B N 1
ATOM 2170 C CA . LYS B 1 12 ? 9.664 3.637 17.812 1 98.25 12 LYS B CA 1
ATOM 2171 C C . LYS B 1 12 ? 9.484 4.426 16.516 1 98.25 12 LYS B C 1
ATOM 2173 O O . LYS B 1 12 ? 10.352 4.398 15.641 1 98.25 12 LYS B O 1
ATOM 2178 N N . LEU B 1 13 ? 8.375 5.086 16.375 1 98.75 13 LEU B N 1
ATOM 2179 C CA . LEU B 1 13 ? 8.039 5.844 15.18 1 98.75 13 LEU B CA 1
ATOM 2180 C C . LEU B 1 13 ? 7.98 7.34 15.477 1 98.75 13 LEU B C 1
ATOM 2182 O O . LEU B 1 13 ? 7.457 7.746 16.516 1 98.75 13 LEU B O 1
ATOM 2186 N N . TRP B 1 14 ? 8.562 8.148 14.602 1 98.88 14 TRP B N 1
ATOM 2187 C CA . TRP B 1 14 ? 8.414 9.602 14.602 1 98.88 14 TRP B CA 1
ATOM 2188 C C . TRP B 1 14 ? 7.23 10.023 13.734 1 98.88 14 TRP B C 1
ATOM 2190 O O . TRP B 1 14 ? 7.195 9.727 12.539 1 98.88 14 TRP B O 1
ATOM 2200 N N . TYR B 1 15 ? 6.262 10.617 14.344 1 98.88 15 TYR B N 1
ATOM 2201 C CA . TYR B 1 15 ? 5.16 11.219 13.602 1 98.88 15 TYR B CA 1
ATOM 2202 C C . TYR B 1 15 ? 5.316 12.734 13.516 1 98.88 15 TYR B C 1
ATOM 2204 O O . TYR B 1 15 ? 5.113 13.438 14.5 1 98.88 15 TYR B O 1
ATOM 2212 N N . GLN B 1 16 ? 5.582 13.242 12.359 1 98.75 16 GLN B N 1
ATOM 2213 C CA . GLN B 1 16 ? 5.852 14.664 12.156 1 98.75 16 GLN B CA 1
ATOM 2214 C C . GLN B 1 16 ? 4.574 15.43 11.828 1 98.75 16 GLN B C 1
ATOM 2216 O O . GLN B 1 16 ? 4.105 15.398 10.688 1 98.75 16 GLN B O 1
ATOM 2221 N N . SER B 1 17 ? 4.121 16.125 12.789 1 97.62 17 SER B N 1
ATOM 2222 C CA . SER B 1 17 ? 3.021 17.062 12.586 1 97.62 17 SER B CA 1
ATOM 2223 C C . SER B 1 17 ? 3.525 18.391 12.039 1 97.62 17 SER B C 1
ATOM 2225 O O . SER B 1 17 ? 4.609 18.844 12.406 1 97.62 17 SER B O 1
ATOM 2227 N N . TYR B 1 18 ? 2.734 18.984 11.18 1 95.75 18 TYR B N 1
ATOM 2228 C CA . TYR B 1 18 ? 3.076 20.312 10.688 1 95.75 18 TYR B CA 1
ATOM 2229 C C . TYR B 1 18 ? 2.459 21.391 11.57 1 95.75 18 TYR B C 1
ATOM 2231 O O . TYR B 1 18 ? 2.635 22.578 11.312 1 95.75 18 TYR B O 1
ATOM 2239 N N . VAL B 1 19 ? 1.725 20.938 12.586 1 93.88 19 VAL B N 1
ATOM 2240 C CA . VAL B 1 19 ? 1.215 21.781 13.664 1 93.88 19 VAL B CA 1
ATOM 2241 C C . VAL B 1 19 ? 1.942 21.453 14.969 1 93.88 19 VAL B C 1
ATOM 2243 O O . VAL B 1 19 ? 2.191 20.281 15.266 1 93.88 19 VAL B O 1
ATOM 2246 N N . ASP B 1 20 ? 2.318 22.484 15.75 1 94.75 20 ASP B N 1
ATOM 2247 C CA . ASP B 1 20 ? 2.93 22.234 17.047 1 94.75 20 ASP B CA 1
ATOM 2248 C C . ASP B 1 20 ? 1.883 22.234 18.156 1 94.75 20 ASP B C 1
ATOM 2250 O O . ASP B 1 20 ? 0.714 22.547 17.922 1 94.75 20 ASP B O 1
ATOM 2254 N N . TYR B 1 21 ? 2.305 21.781 19.328 1 94.19 21 TYR B N 1
ATOM 2255 C CA . TYR B 1 21 ? 1.362 21.672 20.422 1 94.19 21 TYR B CA 1
ATOM 2256 C C . TYR B 1 21 ? 0.844 23.031 20.859 1 94.19 21 TYR B C 1
ATOM 2258 O O . TYR B 1 21 ? -0.329 23.172 21.203 1 94.19 21 TYR B O 1
ATOM 2266 N N . GLU B 1 22 ? 1.668 24.078 20.828 1 93.81 22 GLU B N 1
ATOM 2267 C CA . GLU B 1 22 ? 1.287 25.422 21.25 1 93.81 22 GLU B CA 1
ATOM 2268 C C . GLU B 1 22 ? 0.104 25.938 20.438 1 93.81 22 GLU B C 1
ATOM 2270 O O . GLU B 1 22 ? -0.768 26.625 20.984 1 93.81 22 GLU B O 1
ATOM 2275 N N . ASN B 1 23 ? -0.005 25.594 19.203 1 91.5 23 ASN B N 1
ATOM 2276 C CA . ASN B 1 23 ? -1.016 26.125 18.297 1 91.5 23 ASN B CA 1
ATOM 2277 C C . ASN B 1 23 ? -2.066 25.078 17.953 1 91.5 23 ASN B C 1
ATOM 2279 O O . ASN B 1 23 ? -3.031 25.375 17.234 1 91.5 23 ASN B O 1
ATOM 2283 N N . GLY B 1 24 ? -1.852 23.875 18.422 1 92.75 24 GLY B N 1
ATOM 2284 C CA . GLY B 1 24 ? -2.777 22.812 18.078 1 92.75 24 GLY B CA 1
ATOM 2285 C C . GLY B 1 24 ? -2.92 21.781 19.188 1 92.75 24 GLY B C 1
ATOM 2286 O O . GLY B 1 24 ? -2.854 20.578 18.922 1 92.75 24 GLY B O 1
ATOM 2287 N N . ALA B 1 25 ? -3.047 22.219 20.391 1 93.69 25 ALA B N 1
ATOM 2288 C CA . ALA B 1 25 ? -3.104 21.328 21.531 1 93.69 25 ALA B CA 1
ATOM 2289 C C . ALA B 1 25 ? -4.262 20.344 21.406 1 93.69 25 ALA B C 1
ATOM 2291 O O . ALA B 1 25 ? -4.102 19.141 21.656 1 93.69 25 ALA B O 1
ATOM 2292 N N . GLU B 1 26 ? -5.418 20.812 20.984 1 92.44 26 GLU B N 1
ATOM 2293 C CA . GLU B 1 26 ? -6.598 19.969 20.875 1 92.44 26 GLU B CA 1
ATOM 2294 C C . GLU B 1 26 ? -6.387 18.859 19.844 1 92.44 26 GLU B C 1
ATOM 2296 O O . GLU B 1 26 ? -6.801 17.719 20.047 1 92.44 26 GLU B O 1
ATOM 2301 N N . TYR B 1 27 ? -5.77 19.297 18.781 1 94.81 27 TYR B N 1
ATOM 2302 C CA . TYR B 1 27 ? -5.441 18.312 17.75 1 94.81 27 TYR B CA 1
ATOM 2303 C C . TYR B 1 27 ? -4.516 17.234 18.297 1 94.81 27 TYR B C 1
ATOM 2305 O O . TYR B 1 27 ? -4.781 16.047 18.141 1 94.81 27 TYR B O 1
ATOM 2313 N N . TRP B 1 28 ? -3.453 17.594 18.953 1 96.5 28 TRP B N 1
ATOM 2314 C CA . TRP B 1 28 ? -2.475 16.641 19.469 1 96.5 28 TRP B CA 1
ATOM 2315 C C . TRP B 1 28 ? -3.109 15.727 20.516 1 96.5 28 TRP B C 1
ATOM 2317 O O . TRP B 1 28 ? -2.805 14.531 20.562 1 96.5 28 TRP B O 1
ATOM 2327 N N . ASP B 1 29 ? -3.951 16.312 21.344 1 96.25 29 ASP B N 1
ATOM 2328 C CA . ASP B 1 29 ? -4.59 15.562 22.422 1 96.25 29 ASP B CA 1
ATOM 2329 C C . ASP B 1 29 ? -5.488 14.461 21.859 1 96.25 29 ASP B C 1
ATOM 2331 O O . ASP B 1 29 ? -5.703 13.438 22.5 1 96.25 29 ASP B O 1
ATOM 2335 N N . MET B 1 30 ? -6.016 14.688 20.688 1 95.81 30 MET B N 1
ATOM 2336 C CA . MET B 1 30 ? -6.824 13.664 20.031 1 95.81 30 MET B CA 1
ATOM 2337 C C . MET B 1 30 ? -5.945 12.727 19.203 1 95.81 30 MET B C 1
ATOM 2339 O O . MET B 1 30 ? -6.223 11.531 19.125 1 95.81 30 MET B O 1
ATOM 2343 N N . LEU B 1 31 ? -4.898 13.258 18.641 1 97.69 31 LEU B N 1
ATOM 2344 C CA . LEU B 1 31 ? -4.012 12.492 17.781 1 97.69 31 LEU B CA 1
ATOM 2345 C C . LEU B 1 31 ? -3.258 11.43 18.578 1 97.69 31 LEU B C 1
ATOM 2347 O O . LEU B 1 31 ? -3.129 10.289 18.141 1 97.69 31 LEU B O 1
ATOM 2351 N N . GLY B 1 32 ? -2.766 11.758 19.719 1 97.56 32 GLY B N 1
ATOM 2352 C CA . GLY B 1 32 ? -2.004 10.836 20.547 1 97.56 32 GLY B CA 1
ATOM 2353 C C . GLY B 1 32 ? -2.727 9.523 20.812 1 97.56 32 GLY B C 1
ATOM 2354 O O . GLY B 1 32 ? -2.273 8.469 20.375 1 97.56 32 GLY B O 1
ATOM 2355 N N . PRO B 1 33 ? -3.898 9.641 21.453 1 96.81 33 PRO B N 1
ATOM 2356 C CA . PRO B 1 33 ? -4.672 8.422 21.703 1 96.81 33 PRO B CA 1
ATOM 2357 C C . PRO B 1 33 ? -5.031 7.676 20.422 1 96.81 33 PRO B C 1
ATOM 2359 O O . PRO B 1 33 ? -5.086 6.445 20.422 1 96.81 33 PRO B O 1
ATOM 2362 N N . HIS B 1 34 ? -5.324 8.406 19.359 1 96.88 34 HIS B N 1
ATOM 2363 C CA . HIS B 1 34 ? -5.637 7.773 18.078 1 96.88 34 HIS B CA 1
ATOM 2364 C C . HIS B 1 34 ? -4.457 6.957 17.562 1 96.88 34 HIS B C 1
ATOM 2366 O O . HIS B 1 34 ? -4.625 5.809 17.156 1 96.88 34 HIS B O 1
ATOM 2372 N N . LEU B 1 35 ? -3.258 7.512 17.609 1 98.12 35 LEU B N 1
ATOM 2373 C CA . LEU B 1 35 ? -2.051 6.816 17.172 1 98.12 35 LEU B CA 1
ATOM 2374 C C . LEU B 1 35 ? -1.796 5.586 18.031 1 98.12 35 LEU B C 1
ATOM 2376 O O . LEU B 1 35 ? -1.42 4.527 17.516 1 98.12 35 LEU B O 1
ATOM 2380 N N . ASP B 1 36 ? -2.057 5.699 19.297 1 95.94 36 ASP B N 1
ATOM 2381 C CA . ASP B 1 36 ? -1.9 4.562 20.203 1 95.94 36 ASP B CA 1
ATOM 2382 C C . ASP B 1 36 ? -2.861 3.434 19.828 1 95.94 36 ASP B C 1
ATOM 2384 O O . ASP B 1 36 ? -2.477 2.262 19.812 1 95.94 36 ASP B O 1
ATOM 2388 N N . ALA B 1 37 ? -4.031 3.816 19.5 1 94.38 37 ALA B N 1
ATOM 2389 C CA . ALA B 1 37 ? -5.086 2.842 19.234 1 94.38 37 ALA B CA 1
ATOM 2390 C C . ALA B 1 37 ? -4.809 2.072 17.953 1 94.38 37 ALA B C 1
ATOM 2392 O O . ALA B 1 37 ? -5.184 0.905 17.828 1 94.38 37 ALA B O 1
ATOM 2393 N N . VAL B 1 38 ? -4.129 2.738 17.047 1 95.19 38 VAL B N 1
ATOM 2394 C CA . VAL B 1 38 ? -3.986 2.1 15.742 1 95.19 38 VAL B CA 1
ATOM 2395 C C . VAL B 1 38 ? -2.633 1.396 15.648 1 95.19 38 VAL B C 1
ATOM 2397 O O . VAL B 1 38 ? -2.395 0.608 14.734 1 95.19 38 VAL B O 1
ATOM 2400 N N . SER B 1 39 ? -1.761 1.644 16.562 1 95.56 39 SER B N 1
ATOM 2401 C CA . SER B 1 39 ? -0.423 1.062 16.547 1 95.56 39 SER B CA 1
ATOM 2402 C C . SER B 1 39 ? -0.434 -0.367 17.078 1 95.56 39 SER B C 1
ATOM 2404 O O . SER B 1 39 ? -1.285 -0.723 17.891 1 95.56 39 SER B O 1
ATOM 2406 N N . GLU B 1 40 ? 0.478 -1.147 16.578 1 91.19 40 GLU B N 1
ATOM 2407 C CA . GLU B 1 40 ? 0.677 -2.486 17.125 1 91.19 40 GLU B CA 1
ATOM 2408 C C . GLU B 1 40 ? 1.141 -2.424 18.578 1 91.19 40 GLU B C 1
ATOM 2410 O O . GLU B 1 40 ? 1.694 -1.413 19.016 1 91.19 40 GLU B O 1
ATOM 2415 N N . VAL B 1 41 ? 0.917 -3.547 19.234 1 88.25 41 VAL B N 1
ATOM 2416 C CA . VAL B 1 41 ? 1.428 -3.664 20.609 1 88.25 41 VAL B CA 1
ATOM 2417 C C . VAL B 1 41 ? 2.951 -3.547 20.594 1 88.25 41 VAL B C 1
ATOM 2419 O O . VAL B 1 41 ? 3.625 -4.195 19.797 1 88.25 41 VAL B O 1
ATOM 2422 N N . GLY B 1 42 ? 3.457 -2.664 21.375 1 91.06 42 GLY B N 1
ATOM 2423 C CA . GLY B 1 42 ? 4.898 -2.49 21.453 1 91.06 42 GLY B CA 1
ATOM 2424 C C . GLY B 1 42 ? 5.41 -1.341 20.594 1 91.06 42 GLY B C 1
ATOM 2425 O O . GLY B 1 42 ? 6.562 -0.931 20.734 1 91.06 42 GLY B O 1
ATOM 2426 N N . THR B 1 43 ? 4.578 -0.842 19.719 1 95.56 43 THR B N 1
ATOM 2427 C CA . THR B 1 43 ? 4.961 0.308 18.906 1 95.56 43 THR B CA 1
ATOM 2428 C C . THR B 1 43 ? 4.699 1.611 19.656 1 95.56 43 THR B C 1
ATOM 2430 O O . THR B 1 43 ? 3.609 1.815 20.203 1 95.56 43 THR B O 1
ATOM 2433 N N . GLN B 1 44 ? 5.699 2.416 19.766 1 97.5 44 GLN B N 1
ATOM 2434 C CA . GLN B 1 44 ? 5.574 3.76 20.312 1 97.5 44 GLN B CA 1
ATOM 2435 C C . GLN B 1 44 ? 5.633 4.816 19.219 1 97.5 44 GLN B C 1
ATOM 2437 O O . GLN B 1 44 ? 6.527 4.789 18.375 1 97.5 44 GLN B O 1
ATOM 2442 N N . VAL B 1 45 ? 4.691 5.691 19.234 1 98.56 45 VAL B N 1
ATOM 2443 C CA . VAL B 1 45 ? 4.676 6.777 18.266 1 98.56 45 VAL B CA 1
ATOM 2444 C C . VAL B 1 45 ? 4.867 8.117 18.984 1 98.56 45 VAL B C 1
ATOM 2446 O O . VAL B 1 45 ? 4.098 8.461 19.875 1 98.56 45 VAL B O 1
ATOM 2449 N N . ASP B 1 46 ? 5.887 8.859 18.609 1 98.56 46 ASP B N 1
ATOM 2450 C CA . ASP B 1 46 ? 6.156 10.188 19.156 1 98.56 46 ASP B CA 1
ATOM 2451 C C . ASP B 1 46 ? 5.719 11.281 18.188 1 98.56 46 ASP B C 1
ATOM 2453 O O . ASP B 1 46 ? 6.227 11.367 17.062 1 98.56 46 ASP B O 1
ATOM 2457 N N . ILE B 1 47 ? 4.84 12.109 18.656 1 98.62 47 ILE B N 1
ATOM 2458 C CA . ILE B 1 47 ? 4.406 13.242 17.844 1 98.62 47 ILE B CA 1
ATOM 2459 C C . ILE B 1 47 ? 5.383 14.406 18.016 1 98.62 47 ILE B C 1
ATOM 2461 O O . ILE B 1 47 ? 5.742 14.758 19.141 1 98.62 47 ILE B O 1
ATOM 2465 N N . ARG B 1 48 ? 5.848 14.922 16.938 1 98.19 48 ARG B N 1
ATOM 2466 C CA . ARG B 1 48 ? 6.684 16.125 16.922 1 98.19 48 ARG B CA 1
ATOM 2467 C C . ARG B 1 48 ? 6.109 17.188 16 1 98.19 48 ARG B C 1
ATOM 2469 O O . ARG B 1 48 ? 5.621 16.859 14.906 1 98.19 48 ARG B O 1
ATOM 2476 N N . GLY B 1 49 ? 6.188 18.422 16.453 1 97.19 49 GLY B N 1
ATOM 2477 C CA . GLY B 1 49 ? 5.625 19.5 15.664 1 97.19 49 GLY B CA 1
ATOM 2478 C C . GLY B 1 49 ? 6.684 20.391 15.031 1 97.19 49 GLY B C 1
ATOM 2479 O O . GLY B 1 49 ? 7.879 20.156 15.203 1 97.19 49 GLY B O 1
ATOM 2480 N N . ILE B 1 50 ? 6.207 21.312 14.234 1 95.88 50 ILE B N 1
ATOM 2481 C CA . ILE B 1 50 ? 7.055 22.328 13.617 1 95.88 50 ILE B CA 1
ATOM 2482 C C . ILE B 1 50 ? 6.633 23.719 14.102 1 95.88 50 ILE B C 1
ATOM 2484 O O . ILE B 1 50 ? 5.438 24.031 14.156 1 95.88 50 ILE B O 1
ATOM 2488 N N . THR B 1 51 ? 7.555 24.516 14.445 1 93.31 51 THR B N 1
ATOM 2489 C CA . THR B 1 51 ? 7.348 25.906 14.828 1 93.31 51 THR B CA 1
ATOM 2490 C C . THR B 1 51 ? 8.266 26.828 14.039 1 93.31 51 THR B C 1
ATOM 2492 O O . THR B 1 51 ? 9.484 26.656 14.031 1 93.31 51 THR B O 1
ATOM 2495 N N . PRO B 1 52 ? 7.707 27.922 13.492 1 92.5 52 PRO B N 1
ATOM 2496 C CA . PRO B 1 52 ? 6.285 28.234 13.32 1 92.5 52 PRO B CA 1
ATOM 2497 C C . PRO B 1 52 ? 5.551 27.141 12.523 1 92.5 52 PRO B C 1
ATOM 2499 O O . PRO B 1 52 ? 6.133 26.531 11.625 1 92.5 52 PRO B O 1
ATOM 2502 N N . PHE B 1 53 ? 4.352 26.875 12.891 1 92.56 53 PHE B N 1
ATOM 2503 C CA . PHE B 1 53 ? 3.566 25.797 12.297 1 92.56 53 PHE B CA 1
ATOM 2504 C C . PHE B 1 53 ? 3.004 26.219 10.945 1 92.56 53 PHE B C 1
ATOM 2506 O O . PHE B 1 53 ? 3.18 27.359 10.523 1 92.56 53 PHE B O 1
ATOM 2513 N N . ASP B 1 54 ? 2.486 25.281 10.195 1 91.25 54 ASP B N 1
ATOM 2514 C CA . ASP B 1 54 ? 1.828 25.562 8.922 1 91.25 54 ASP B CA 1
ATOM 2515 C C . ASP B 1 54 ? 0.5 26.297 9.141 1 91.25 54 ASP B C 1
ATOM 2517 O O . ASP B 1 54 ? -0.564 25.672 9.086 1 91.25 54 ASP B O 1
ATOM 2521 N N . SER B 1 55 ? 0.526 27.641 9.234 1 87.75 55 SER B N 1
ATOM 2522 C CA . SER B 1 55 ? -0.582 28.469 9.711 1 87.75 55 SER B CA 1
ATOM 2523 C C . SER B 1 55 ? -1.396 29.031 8.547 1 87.75 55 SER B C 1
ATOM 2525 O O . SER B 1 55 ? -2.461 29.609 8.758 1 87.75 55 SER B O 1
ATOM 2527 N N . TYR B 1 56 ? -0.848 28.844 7.391 1 90.31 56 TYR B N 1
ATOM 2528 C CA . TYR B 1 56 ? -1.481 29.469 6.234 1 90.31 56 TYR B CA 1
ATOM 2529 C C . TYR B 1 56 ? -1.276 28.625 4.98 1 90.31 56 TYR B C 1
ATOM 2531 O O . TYR B 1 56 ? -0.154 28.219 4.68 1 90.31 56 TYR B O 1
ATOM 2539 N N . ALA B 1 57 ? -2.344 28.391 4.281 1 89.25 57 ALA B N 1
ATOM 2540 C CA . ALA B 1 57 ? -2.273 27.562 3.074 1 89.25 57 ALA B CA 1
ATOM 2541 C C . ALA B 1 57 ? -1.524 28.297 1.961 1 89.25 57 ALA B C 1
ATOM 2543 O O . ALA B 1 57 ? -2.125 29.047 1.19 1 89.25 57 ALA B O 1
ATOM 2544 N N . HIS B 1 58 ? -0.243 28.078 1.846 1 91.62 58 HIS B N 1
ATOM 2545 C CA . HIS B 1 58 ? 0.6 28.719 0.847 1 91.62 58 HIS B CA 1
ATOM 2546 C C . HIS B 1 58 ? 1.86 27.906 0.578 1 91.62 58 HIS B C 1
ATOM 2548 O O . HIS B 1 58 ? 2.457 27.359 1.505 1 91.62 58 HIS B O 1
ATOM 2554 N N . PRO B 1 59 ? 2.266 27.891 -0.692 1 90.19 59 PRO B N 1
ATOM 2555 C CA . PRO B 1 59 ? 3.461 27.109 -1.033 1 90.19 59 PRO B CA 1
ATOM 2556 C C . PRO B 1 59 ? 4.688 27.547 -0.234 1 90.19 59 PRO B C 1
ATOM 2558 O O . PRO B 1 59 ? 5.543 26.703 0.088 1 90.19 59 PRO B O 1
ATOM 2561 N N . LEU B 1 60 ? 4.699 28.875 0.098 1 92.31 60 LEU B N 1
ATOM 2562 C CA . LEU B 1 60 ? 5.848 29.375 0.844 1 92.31 60 LEU B CA 1
ATOM 2563 C C . LEU B 1 60 ? 5.891 28.766 2.244 1 92.31 60 LEU B C 1
ATOM 2565 O O . LEU B 1 60 ? 6.965 28.422 2.744 1 92.31 60 LEU B O 1
ATOM 2569 N N . VAL B 1 61 ? 4.801 28.656 2.867 1 92.44 61 VAL B N 1
ATOM 2570 C CA . VAL B 1 61 ? 4.723 28.078 4.203 1 92.44 61 VAL B CA 1
ATOM 2571 C C . VAL B 1 61 ? 5.047 26.594 4.145 1 92.44 61 VAL B C 1
ATOM 2573 O O . VAL B 1 61 ? 5.812 26.078 4.965 1 92.44 61 VAL B O 1
ATOM 2576 N N . GLU B 1 62 ? 4.551 25.938 3.129 1 93.19 62 GLU B N 1
ATOM 2577 C CA . GLU B 1 62 ? 4.832 24.516 2.922 1 93.19 62 GLU B CA 1
ATOM 2578 C C . GLU B 1 62 ? 6.324 24.266 2.725 1 93.19 62 GLU B C 1
ATOM 2580 O O . GLU B 1 62 ? 6.883 23.312 3.271 1 93.19 62 GLU B O 1
ATOM 2585 N N . PHE B 1 63 ? 6.887 25.141 1.975 1 93.94 63 PHE B N 1
ATOM 2586 C CA . PHE B 1 63 ? 8.305 25.031 1.675 1 93.94 63 PHE B CA 1
ATOM 2587 C C . PHE B 1 63 ? 9.141 25.141 2.945 1 93.94 63 PHE B C 1
ATOM 2589 O O . PHE B 1 63 ? 10.039 24.328 3.188 1 93.94 63 PHE B O 1
ATOM 2596 N N . ARG B 1 64 ? 8.852 26.094 3.734 1 94.19 64 ARG B N 1
ATOM 2597 C CA . ARG B 1 64 ? 9.562 26.297 4.992 1 94.19 64 ARG B CA 1
ATOM 2598 C C . ARG B 1 64 ? 9.391 25.094 5.91 1 94.19 64 ARG B C 1
ATOM 2600 O O . ARG B 1 64 ? 10.359 24.594 6.492 1 94.19 64 ARG B O 1
ATOM 2607 N N . CYS B 1 65 ? 8.219 24.625 6.035 1 95.5 65 CYS B N 1
ATOM 2608 C CA . CYS B 1 65 ? 7.934 23.484 6.898 1 95.5 65 CYS B CA 1
ATOM 2609 C C . CYS B 1 65 ? 8.625 22.234 6.387 1 95.5 65 CYS B C 1
ATOM 2611 O O . CYS B 1 65 ? 9.094 21.406 7.176 1 95.5 65 CYS B O 1
ATOM 2613 N N . ALA B 1 66 ? 8.703 22.094 5.082 1 96.75 66 ALA B N 1
ATOM 2614 C CA . ALA B 1 66 ? 9.359 20.938 4.48 1 96.75 66 ALA B CA 1
ATOM 2615 C C . ALA B 1 66 ? 10.836 20.875 4.867 1 96.75 66 ALA B C 1
ATOM 2617 O O . ALA B 1 66 ? 11.367 19.797 5.148 1 96.75 66 ALA B O 1
ATOM 2618 N N . ARG B 1 67 ? 11.461 21.984 4.855 1 96.25 67 ARG B N 1
ATOM 2619 C CA . ARG B 1 67 ? 12.859 22.031 5.27 1 96.25 67 ARG B CA 1
ATOM 2620 C C . ARG B 1 67 ? 13.023 21.5 6.695 1 96.25 67 ARG B C 1
ATOM 2622 O O . ARG B 1 67 ? 13.906 20.688 6.965 1 96.25 67 ARG B O 1
ATOM 2629 N N . GLU B 1 68 ? 12.18 21.984 7.559 1 96.12 68 GLU B N 1
ATOM 2630 C CA . GLU B 1 68 ? 12.234 21.531 8.945 1 96.12 68 GLU B CA 1
ATOM 2631 C C . GLU B 1 68 ? 11.93 20.047 9.055 1 96.12 68 GLU B C 1
ATOM 2633 O O . GLU B 1 68 ? 12.562 19.328 9.836 1 96.12 68 GLU B O 1
ATOM 2638 N N . MET B 1 69 ? 11.016 19.625 8.305 1 97.69 69 MET B N 1
ATOM 2639 C CA . MET B 1 69 ? 10.625 18.219 8.289 1 97.69 69 MET B CA 1
ATOM 2640 C C . MET B 1 69 ? 11.789 17.344 7.852 1 97.69 69 MET B C 1
ATOM 2642 O O . MET B 1 69 ? 12.055 16.297 8.469 1 97.69 69 MET B O 1
ATOM 2646 N N . ILE B 1 70 ? 12.57 17.734 6.848 1 98.12 70 ILE B N 1
ATOM 2647 C CA . ILE B 1 70 ? 13.719 16.984 6.359 1 98.12 70 ILE B CA 1
ATOM 2648 C C . ILE B 1 70 ? 14.789 16.906 7.441 1 98.12 70 ILE B C 1
ATOM 2650 O O . ILE B 1 70 ? 15.352 15.844 7.699 1 98.12 70 ILE B O 1
ATOM 2654 N N . CYS B 1 71 ? 15.008 18.016 8.133 1 97.56 71 CYS B N 1
ATOM 2655 C CA . CYS B 1 71 ? 15.945 18.031 9.25 1 97.56 71 CYS B CA 1
ATOM 2656 C C . CYS B 1 71 ? 15.5 17.078 10.352 1 97.56 71 CYS B C 1
ATOM 2658 O O . CYS B 1 71 ? 16.312 16.359 10.922 1 97.56 71 CYS B O 1
ATOM 2660 N N . ASN B 1 72 ? 14.234 17.062 10.57 1 98.19 72 ASN B N 1
ATOM 2661 C CA . ASN B 1 72 ? 13.703 16.203 11.625 1 98.19 72 ASN B CA 1
ATOM 2662 C C . ASN B 1 72 ? 13.805 14.727 11.25 1 98.19 72 ASN B C 1
ATOM 2664 O O . ASN B 1 72 ? 14 13.875 12.117 1 98.19 72 ASN B O 1
ATOM 2668 N N . ALA B 1 73 ? 13.656 14.414 9.977 1 98.75 73 ALA B N 1
ATOM 2669 C CA . ALA B 1 73 ? 13.875 13.039 9.539 1 98.75 73 ALA B CA 1
ATOM 2670 C C . ALA B 1 73 ? 15.297 12.586 9.836 1 98.75 73 ALA B C 1
ATOM 2672 O O . ALA B 1 73 ? 15.516 11.469 10.312 1 98.75 73 ALA B O 1
ATOM 2673 N N . ILE B 1 74 ? 16.25 13.438 9.57 1 98.5 74 ILE B N 1
ATOM 2674 C CA . ILE B 1 74 ? 17.656 13.156 9.852 1 98.5 74 ILE B CA 1
ATOM 2675 C C . ILE B 1 74 ? 17.844 12.961 11.352 1 98.5 74 ILE B C 1
ATOM 2677 O O . ILE B 1 74 ? 18.484 12 11.789 1 98.5 74 ILE B O 1
ATOM 2681 N N . ARG B 1 75 ? 17.281 13.852 12.164 1 98.38 75 ARG B N 1
ATOM 2682 C CA . ARG B 1 75 ? 17.359 13.75 13.617 1 98.38 75 ARG B CA 1
ATOM 2683 C C . ARG B 1 75 ? 16.75 12.438 14.102 1 98.38 75 ARG B C 1
ATOM 2685 O O . ARG B 1 75 ? 17.312 11.773 14.977 1 98.38 75 ARG B O 1
ATOM 2692 N N . ALA B 1 76 ? 15.586 12.102 13.57 1 98.81 76 ALA B N 1
ATOM 2693 C CA . ALA B 1 76 ? 14.891 10.883 13.969 1 98.81 76 ALA B CA 1
ATOM 2694 C C . ALA B 1 76 ? 15.773 9.656 13.773 1 98.81 76 ALA B C 1
ATOM 2696 O O . ALA B 1 76 ? 15.875 8.805 14.656 1 98.81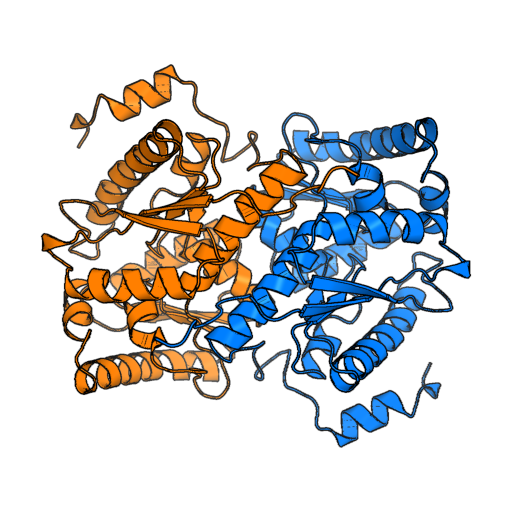 76 ALA B O 1
ATOM 2697 N N . GLU B 1 77 ? 16.391 9.57 12.586 1 98.69 77 GLU B N 1
ATOM 2698 C CA . GLU B 1 77 ? 17.297 8.445 12.336 1 98.69 77 GLU B CA 1
ATOM 2699 C C . GLU B 1 77 ? 18.453 8.438 13.312 1 98.69 77 GLU B C 1
ATOM 2701 O O . GLU B 1 77 ? 18.797 7.398 13.883 1 98.69 77 GLU B O 1
ATOM 2706 N N . ARG B 1 78 ? 19.047 9.578 13.555 1 98.19 78 ARG B N 1
ATOM 2707 C CA . ARG B 1 78 ? 20.203 9.695 14.438 1 98.19 78 ARG B CA 1
ATOM 2708 C C . ARG B 1 78 ? 19.828 9.359 15.875 1 98.19 78 ARG B C 1
ATOM 2710 O O . ARG B 1 78 ? 20.656 8.844 16.641 1 98.19 78 ARG B O 1
ATOM 2717 N N . GLU B 1 79 ? 18.594 9.594 16.203 1 98.5 79 GLU B N 1
ATOM 2718 C CA . GLU B 1 79 ? 18.125 9.352 17.562 1 98.5 79 GLU B CA 1
ATOM 2719 C C . GLU B 1 79 ? 17.594 7.93 17.719 1 98.5 79 GLU B C 1
ATOM 2721 O O . GLU B 1 79 ? 17.156 7.539 18.797 1 98.5 79 GLU B O 1
ATOM 2726 N N . GLY B 1 80 ? 17.516 7.188 16.641 1 98.19 80 GLY B N 1
ATOM 2727 C CA . GLY B 1 80 ? 17.266 5.758 16.734 1 98.19 80 GLY B CA 1
ATOM 2728 C C . GLY B 1 80 ? 15.812 5.387 16.484 1 98.19 80 GLY B C 1
ATOM 2729 O O . GLY B 1 80 ? 15.359 4.316 16.891 1 98.19 80 GLY B O 1
ATOM 2730 N N . TYR B 1 81 ? 15.086 6.258 15.891 1 98.75 81 TYR B N 1
ATOM 2731 C CA . TYR B 1 81 ? 13.742 5.883 15.484 1 98.75 81 TYR B CA 1
ATOM 2732 C C . TYR B 1 81 ? 13.773 4.848 14.367 1 98.75 81 TYR B C 1
ATOM 2734 O O . TYR B 1 81 ? 14.688 4.848 13.539 1 98.75 81 TYR B O 1
ATOM 2742 N N . ASP B 1 82 ? 12.789 4.008 14.352 1 98.62 82 ASP B N 1
ATOM 2743 C CA . ASP B 1 82 ? 12.742 2.914 13.383 1 98.62 82 ASP B CA 1
ATOM 2744 C C . ASP B 1 82 ? 12.133 3.369 12.062 1 98.62 82 ASP B C 1
ATOM 2746 O O . ASP B 1 82 ? 12.391 2.775 11.016 1 98.62 82 ASP B O 1
ATOM 2750 N N . ALA B 1 83 ? 11.25 4.316 12.133 1 98.88 83 ALA B N 1
ATOM 2751 C CA . ALA B 1 83 ? 10.617 4.879 10.945 1 98.88 83 ALA B CA 1
ATOM 2752 C C . ALA B 1 83 ? 10.141 6.309 11.195 1 98.88 83 ALA B C 1
ATOM 2754 O O . ALA B 1 83 ? 10.078 6.754 12.344 1 98.88 83 ALA B O 1
ATOM 2755 N N . PHE B 1 84 ? 9.93 7.055 10.141 1 98.94 84 PHE B N 1
ATOM 2756 C CA . PHE B 1 84 ? 9.484 8.438 10.133 1 98.94 84 PHE B CA 1
ATOM 2757 C C . PHE B 1 84 ? 8.211 8.602 9.312 1 98.94 84 PHE B C 1
ATOM 2759 O O . PHE B 1 84 ? 8.148 8.156 8.164 1 98.94 84 PHE B O 1
ATOM 2766 N N . ILE B 1 85 ? 7.188 9.164 9.898 1 98.94 85 ILE B N 1
ATOM 2767 C CA . ILE B 1 85 ? 5.934 9.43 9.203 1 98.94 85 ILE B CA 1
ATOM 2768 C C . ILE B 1 85 ? 5.773 10.93 8.977 1 98.94 85 ILE B C 1
ATOM 2770 O O . ILE B 1 85 ? 5.809 11.719 9.922 1 98.94 85 ILE B O 1
ATOM 2774 N N . VAL B 1 86 ? 5.621 11.281 7.719 1 98.81 86 VAL B N 1
ATOM 2775 C CA . VAL B 1 86 ? 5.191 12.633 7.398 1 98.81 86 VAL B CA 1
ATOM 2776 C C . VAL B 1 86 ? 3.689 12.773 7.625 1 98.81 86 VAL B C 1
ATOM 2778 O O . VAL B 1 86 ? 2.889 12.344 6.789 1 98.81 86 VAL B O 1
ATOM 2781 N N . GLY B 1 87 ? 3.338 13.383 8.734 1 98.25 87 GLY B N 1
ATOM 2782 C CA . GLY B 1 87 ? 1.939 13.492 9.117 1 98.25 87 GLY B CA 1
ATOM 2783 C C . GLY B 1 87 ? 1.241 14.68 8.477 1 98.25 87 GLY B C 1
ATOM 2784 O O . GLY B 1 87 ? 0.43 15.352 9.117 1 98.25 87 GLY B O 1
ATOM 2785 N N . HIS B 1 88 ? 1.623 15 7.312 1 97.44 88 HIS B N 1
ATOM 2786 C CA . HIS B 1 88 ? 1.122 16.078 6.473 1 97.44 88 HIS B CA 1
ATOM 2787 C C . HIS B 1 88 ? 0.751 15.57 5.082 1 97.44 88 HIS B C 1
ATOM 2789 O O . HIS B 1 88 ? 1.622 15.141 4.32 1 97.44 88 HIS B O 1
ATOM 2795 N N . PHE B 1 89 ? -0.532 15.656 4.754 1 97.88 89 PHE B N 1
ATOM 2796 C CA . PHE B 1 89 ? -1.075 14.945 3.602 1 97.88 89 PHE B CA 1
ATOM 2797 C C . PHE B 1 89 ? -0.376 15.383 2.32 1 97.88 89 PHE B C 1
ATOM 2799 O O . PHE B 1 89 ? -0.202 14.586 1.397 1 97.88 89 PHE B O 1
ATOM 2806 N N . GLN B 1 90 ? 0.037 16.594 2.217 1 96.31 90 GLN B N 1
ATOM 2807 C CA . GLN B 1 90 ? 0.698 17.141 1.036 1 96.31 90 GLN B CA 1
ATOM 2808 C C . GLN B 1 90 ? 2.076 16.516 0.839 1 96.31 90 GLN B C 1
ATOM 2810 O O . GLN B 1 90 ? 2.674 16.656 -0.231 1 96.31 90 GLN B O 1
ATOM 2815 N N . ASP B 1 91 ? 2.609 15.883 1.919 1 97.75 91 ASP B N 1
ATOM 2816 C CA . ASP B 1 91 ? 3.873 15.156 1.868 1 97.75 91 ASP B CA 1
ATOM 2817 C C . ASP B 1 91 ? 5.016 16.078 1.441 1 97.75 91 ASP B C 1
ATOM 2819 O O . ASP B 1 91 ? 5.887 15.672 0.667 1 97.75 91 ASP B O 1
ATOM 2823 N N . ALA B 1 92 ? 4.938 17.344 1.86 1 95.94 92 ALA B N 1
ATOM 2824 C CA . ALA B 1 92 ? 5.988 18.297 1.488 1 95.94 92 ALA B CA 1
ATOM 2825 C C . ALA B 1 92 ? 7.352 17.828 1.98 1 95.94 92 ALA B C 1
ATOM 2827 O O . ALA B 1 92 ? 7.555 17.625 3.182 1 95.94 92 ALA B O 1
ATOM 2828 N N . GLY B 1 93 ? 8.297 17.547 1.102 1 97.19 93 GLY B N 1
ATOM 2829 C CA . GLY B 1 93 ? 9.656 17.156 1.438 1 97.19 93 GLY B CA 1
ATOM 2830 C C . GLY B 1 93 ? 9.859 15.656 1.492 1 97.19 93 GLY B C 1
ATOM 2831 O O . GLY B 1 93 ? 10.93 15.188 1.883 1 97.19 93 GLY B O 1
ATOM 2832 N N . LEU B 1 94 ? 8.906 14.875 1.065 1 98.56 94 LEU B N 1
ATOM 2833 C CA . LEU B 1 94 ? 8.914 13.43 1.24 1 98.56 94 LEU B CA 1
ATOM 2834 C C . LEU B 1 94 ? 10.094 12.797 0.507 1 98.56 94 LEU B C 1
ATOM 2836 O O . LEU B 1 94 ? 10.852 12.023 1.095 1 98.56 94 LEU B O 1
ATOM 2840 N N . TYR B 1 95 ? 10.297 13.156 -0.773 1 97.94 95 TYR B N 1
ATOM 2841 C CA . TYR B 1 95 ? 11.352 12.531 -1.572 1 97.94 95 TYR B CA 1
ATOM 2842 C C . TYR B 1 95 ? 12.734 12.93 -1.062 1 97.94 95 TYR B C 1
ATOM 2844 O O . TYR B 1 95 ? 13.641 12.102 -1.005 1 97.94 95 TYR B O 1
ATOM 2852 N N . GLU B 1 96 ? 12.836 14.188 -0.662 1 98 96 GLU B N 1
ATOM 2853 C CA . GLU B 1 96 ? 14.094 14.656 -0.083 1 98 96 GLU B CA 1
ATOM 2854 C C . GLU B 1 96 ? 14.406 13.914 1.217 1 98 96 GLU B C 1
ATOM 2856 O O . GLU B 1 96 ? 15.555 13.523 1.45 1 98 96 GLU B O 1
ATOM 2861 N N . ALA B 1 97 ? 13.398 13.727 2.021 1 98.69 97 ALA B N 1
ATOM 2862 C CA . ALA B 1 97 ? 13.609 13 3.268 1 98.69 97 ALA B CA 1
ATOM 2863 C C . ALA B 1 97 ? 14.086 11.578 2.994 1 98.69 97 ALA B C 1
ATOM 2865 O O . ALA B 1 97 ? 14.992 11.078 3.664 1 98.69 97 ALA B O 1
ATOM 2866 N N . ARG B 1 98 ? 13.508 10.914 1.992 1 98.56 98 ARG B N 1
ATOM 2867 C CA . ARG B 1 98 ? 13.891 9.547 1.632 1 98.56 98 ARG B CA 1
ATOM 2868 C C . ARG B 1 98 ? 15.305 9.508 1.078 1 98.56 98 ARG B C 1
ATOM 2870 O O . ARG B 1 98 ? 15.945 8.453 1.076 1 98.56 98 ARG B O 1
ATOM 2877 N N . SER B 1 99 ? 15.836 10.625 0.659 1 98.12 99 SER B N 1
ATOM 2878 C CA . SER B 1 99 ? 17.156 10.672 0.041 1 98.12 99 SER B CA 1
ATOM 2879 C C . SER B 1 99 ? 18.234 11.016 1.064 1 98.12 99 SER B C 1
ATOM 2881 O O . SER B 1 99 ? 19.406 11.109 0.722 1 98.12 99 SER B O 1
ATOM 2883 N N . VAL B 1 100 ? 17.844 11.156 2.369 1 98.31 100 VAL B N 1
ATOM 2884 C CA . VAL B 1 100 ? 18.875 11.594 3.303 1 98.31 100 VAL B CA 1
ATOM 2885 C C . VAL B 1 100 ? 18.906 10.664 4.512 1 98.31 100 VAL B C 1
ATOM 2887 O O . VAL B 1 100 ? 19.797 10.758 5.352 1 98.31 100 VAL B O 1
ATOM 2890 N N . VAL B 1 101 ? 17.938 9.742 4.617 1 98.62 101 VAL B N 1
ATOM 2891 C CA . VAL B 1 101 ? 17.938 8.805 5.738 1 98.62 101 VAL B CA 1
ATOM 2892 C C . VAL B 1 101 ? 17.734 7.379 5.219 1 98.62 101 VAL B C 1
ATOM 2894 O O . VAL B 1 101 ? 17.266 7.184 4.09 1 98.62 101 VAL B O 1
ATOM 2897 N N . ASP B 1 102 ? 18.047 6.383 6.059 1 97.69 102 ASP B N 1
ATOM 2898 C CA . ASP B 1 102 ? 17.891 4.98 5.676 1 97.69 102 ASP B CA 1
ATOM 2899 C C . ASP B 1 102 ? 16.688 4.344 6.363 1 97.69 102 ASP B C 1
ATOM 2901 O O . ASP B 1 102 ? 16.25 3.264 5.973 1 97.69 102 ASP B O 1
ATOM 2905 N N . ILE B 1 103 ? 16.188 4.984 7.438 1 98.56 103 ILE B N 1
ATOM 2906 C CA . ILE B 1 103 ? 14.953 4.465 8.016 1 98.56 103 ILE B CA 1
ATOM 2907 C C . ILE B 1 103 ? 13.789 4.703 7.062 1 98.56 103 ILE B C 1
ATOM 2909 O O . ILE B 1 103 ? 13.82 5.641 6.262 1 98.56 103 ILE B O 1
ATOM 2913 N N . PRO B 1 104 ? 12.781 3.844 7.117 1 98.75 104 PRO B N 1
ATOM 2914 C CA . PRO B 1 104 ? 11.609 4.082 6.277 1 98.75 104 PRO B CA 1
ATOM 2915 C C . PRO B 1 104 ? 10.953 5.438 6.547 1 98.75 104 PRO B C 1
ATOM 2917 O O . PRO B 1 104 ? 10.812 5.836 7.703 1 98.75 104 PRO B O 1
ATOM 2920 N N . VAL B 1 105 ? 10.633 6.125 5.465 1 98.94 105 VAL B N 1
ATOM 2921 C CA . VAL B 1 105 ? 9.867 7.363 5.523 1 98.94 105 VAL B CA 1
ATOM 2922 C C . VAL B 1 105 ? 8.523 7.176 4.812 1 98.94 105 VAL B C 1
ATOM 2924 O O . VAL B 1 105 ? 8.484 6.945 3.602 1 98.94 105 VAL B O 1
ATOM 2927 N N . ILE B 1 106 ? 7.43 7.277 5.547 1 98.88 106 ILE B N 1
ATOM 2928 C CA . ILE B 1 106 ? 6.09 7.074 5.012 1 98.88 106 ILE B CA 1
ATOM 2929 C C . ILE B 1 106 ? 5.355 8.406 4.93 1 98.88 106 ILE B C 1
ATOM 2931 O O . ILE B 1 106 ? 5.293 9.148 5.914 1 98.88 106 ILE B O 1
ATOM 2935 N N . GLY B 1 107 ? 4.879 8.758 3.789 1 98.88 107 GLY B N 1
ATOM 2936 C CA . GLY B 1 107 ? 4.043 9.938 3.635 1 98.88 107 GLY B CA 1
ATOM 2937 C C . GLY B 1 107 ? 2.568 9.656 3.834 1 98.88 107 GLY B C 1
ATOM 2938 O O . GLY B 1 107 ? 2.027 8.711 3.26 1 98.88 107 GLY B O 1
ATOM 2939 N N . LEU B 1 108 ? 1.912 10.461 4.551 1 98.88 108 LEU B N 1
ATOM 2940 C CA . LEU B 1 108 ? 0.485 10.297 4.801 1 98.88 108 LEU B CA 1
ATOM 2941 C C . LEU B 1 108 ? -0.301 10.305 3.494 1 98.88 108 LEU B C 1
ATOM 2943 O O . LEU B 1 108 ? -1.153 9.445 3.27 1 98.88 108 LEU B O 1
ATOM 2947 N N . GLY B 1 109 ? -0.035 11.281 2.67 1 98.75 109 GLY B N 1
ATOM 2948 C CA . GLY B 1 109 ? -0.751 11.391 1.408 1 98.75 109 GLY B CA 1
ATOM 2949 C C . GLY B 1 109 ? -0.505 10.219 0.479 1 98.75 109 GLY B C 1
ATOM 2950 O O . GLY B 1 109 ? -1.452 9.594 -0.009 1 98.75 109 GLY B O 1
ATOM 2951 N N . GLU B 1 110 ? 0.773 9.906 0.219 1 98.81 110 GLU B N 1
ATOM 2952 C CA . GLU B 1 110 ? 1.141 8.82 -0.681 1 98.81 110 GLU B CA 1
ATOM 2953 C C . GLU B 1 110 ? 0.585 7.484 -0.19 1 98.81 110 GLU B C 1
ATOM 2955 O O . GLU B 1 110 ? -0.042 6.746 -0.954 1 98.81 110 GLU B O 1
ATOM 2960 N N . ALA B 1 111 ? 0.831 7.223 1.095 1 98.81 111 ALA B N 1
ATOM 2961 C CA . ALA B 1 111 ? 0.361 5.969 1.676 1 98.81 111 ALA B CA 1
ATOM 2962 C C . ALA B 1 111 ? -1.15 5.824 1.523 1 98.81 111 ALA B C 1
ATOM 2964 O O . ALA B 1 111 ? -1.646 4.758 1.15 1 98.81 111 ALA B O 1
ATOM 2965 N N . THR B 1 112 ? -1.866 6.914 1.822 1 98.75 112 THR B N 1
ATOM 2966 C CA . THR B 1 112 ? -3.322 6.898 1.759 1 98.75 112 THR B CA 1
ATOM 2967 C C . THR B 1 112 ? -3.801 6.629 0.334 1 98.75 112 THR B C 1
ATOM 2969 O O . THR B 1 112 ? -4.621 5.738 0.107 1 98.75 112 THR B O 1
ATOM 2972 N N . MET B 1 113 ? -3.266 7.395 -0.602 1 98.81 113 MET B N 1
ATOM 2973 C CA . MET B 1 113 ? -3.723 7.254 -1.981 1 98.81 113 MET B CA 1
ATOM 2974 C C . MET B 1 113 ? -3.408 5.859 -2.52 1 98.81 113 MET B C 1
ATOM 2976 O O . MET B 1 113 ? -4.25 5.238 -3.17 1 98.81 113 MET B O 1
ATOM 2980 N N . LEU B 1 114 ? -2.225 5.371 -2.254 1 98.69 114 LEU B N 1
ATOM 2981 C CA . LEU B 1 114 ? -1.832 4.059 -2.76 1 98.69 114 LEU B CA 1
ATOM 2982 C C . LEU B 1 114 ? -2.678 2.957 -2.131 1 98.69 114 LEU B C 1
ATOM 2984 O O . LEU B 1 114 ? -3.07 2.006 -2.811 1 98.69 114 LEU B O 1
ATOM 2988 N N . TRP B 1 115 ? -2.939 3.068 -0.824 1 98.62 115 TRP B N 1
ATOM 2989 C CA . TRP B 1 115 ? -3.83 2.104 -0.187 1 98.62 115 TRP B CA 1
ATOM 2990 C C . TRP B 1 115 ? -5.219 2.15 -0.812 1 98.62 115 TRP B C 1
ATOM 2992 O O . TRP B 1 115 ? -5.809 1.109 -1.107 1 98.62 115 TRP B O 1
ATOM 3002 N N . CYS B 1 116 ? -5.719 3.365 -1.038 1 98.62 116 CYS B N 1
ATOM 3003 C CA . CYS B 1 116 ? -7.07 3.547 -1.557 1 98.62 116 CYS B CA 1
ATOM 3004 C C . CYS B 1 116 ? -7.199 2.963 -2.959 1 98.62 116 CYS B C 1
ATOM 3006 O O . CYS B 1 116 ? -8.289 2.586 -3.381 1 98.62 116 CYS B O 1
ATOM 3008 N N . CYS B 1 117 ? -6.074 2.811 -3.686 1 98.31 117 CYS B N 1
ATOM 3009 C CA . CYS B 1 117 ? -6.09 2.193 -5.008 1 98.31 117 CYS B CA 1
ATOM 3010 C C . CYS B 1 117 ? -6.539 0.739 -4.922 1 98.31 117 CYS B C 1
ATOM 3012 O O . CYS B 1 117 ? -6.996 0.169 -5.914 1 98.31 117 CYS B O 1
ATOM 3014 N N . GLN B 1 118 ? -6.41 0.137 -3.791 1 98 118 GLN B N 1
ATOM 3015 C CA . GLN B 1 118 ? -6.875 -1.233 -3.605 1 98 118 GLN B CA 1
ATOM 3016 C C . GLN B 1 118 ? -8.352 -1.266 -3.213 1 98 118 GLN B C 1
ATOM 3018 O O . GLN B 1 118 ? -9 -2.309 -3.307 1 98 118 GLN B O 1
ATOM 3023 N N . MET B 1 119 ? -8.891 -0.126 -2.727 1 98 119 MET B N 1
ATOM 3024 C CA . MET B 1 119 ? -10.25 -0.063 -2.201 1 98 119 MET B CA 1
ATOM 3025 C C . MET B 1 119 ? -11.25 0.251 -3.312 1 98 119 MET B C 1
ATOM 3027 O O . MET B 1 119 ? -12.445 -0.01 -3.17 1 98 119 MET B O 1
ATOM 3031 N N . GLY B 1 120 ? -10.773 0.854 -4.344 1 97.62 120 GLY B N 1
ATOM 3032 C CA . GLY B 1 120 ? -11.57 1.228 -5.5 1 97.62 120 GLY B CA 1
ATOM 3033 C C . GLY B 1 120 ? -10.734 1.629 -6.699 1 97.62 120 GLY B C 1
ATOM 3034 O O . GLY B 1 120 ? -9.508 1.449 -6.695 1 97.62 120 GLY B O 1
ATOM 3035 N N . GLN B 1 121 ? -11.367 2.215 -7.738 1 96.38 121 GLN B N 1
ATOM 3036 C CA . GLN B 1 121 ? -10.656 2.486 -8.984 1 96.38 121 GLN B CA 1
ATOM 3037 C C . GLN B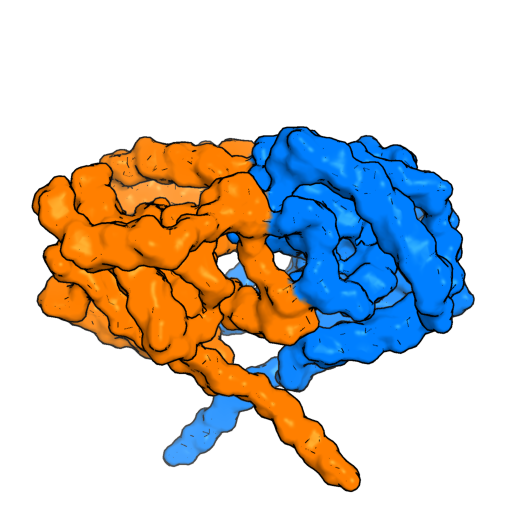 1 121 ? -10.57 3.986 -9.258 1 96.38 121 GLN B C 1
ATOM 3039 O O . GLN B 1 121 ? -9.727 4.438 -10.031 1 96.38 121 GLN B O 1
ATOM 3044 N N . ARG B 1 122 ? -11.461 4.711 -8.688 1 98.06 122 ARG B N 1
ATOM 3045 C CA . ARG B 1 122 ? -11.531 6.148 -8.93 1 98.06 122 ARG B CA 1
ATOM 3046 C C . ARG B 1 122 ? -11.578 6.922 -7.617 1 98.06 122 ARG B C 1
ATOM 3048 O O . ARG B 1 122 ? -12.633 7.027 -6.984 1 98.06 122 ARG B O 1
ATOM 3055 N N . LEU B 1 123 ? -10.516 7.551 -7.312 1 98.75 123 LEU B N 1
ATOM 3056 C CA . LEU B 1 123 ? -10.375 8.25 -6.039 1 98.75 123 LEU B CA 1
ATOM 3057 C C . LEU B 1 123 ? -10.766 9.719 -6.176 1 98.75 123 LEU B C 1
ATOM 3059 O O . LEU B 1 123 ? -10.609 10.305 -7.246 1 98.75 123 LEU B O 1
ATOM 3063 N N . GLY B 1 124 ? -11.281 10.289 -5.168 1 98.81 124 GLY B N 1
ATOM 3064 C CA . GLY B 1 124 ? -11.523 11.719 -5.051 1 98.81 124 GLY B CA 1
ATOM 3065 C C . GLY B 1 124 ? -10.953 12.312 -3.777 1 98.81 124 GLY B C 1
ATOM 3066 O O . GLY B 1 124 ? -10.977 11.68 -2.723 1 98.81 124 GLY B O 1
ATOM 3067 N N . ILE B 1 125 ? -10.445 13.492 -3.855 1 98.88 125 ILE B N 1
ATOM 3068 C CA . ILE B 1 125 ? -9.906 14.203 -2.699 1 98.88 125 ILE B CA 1
ATOM 3069 C C . ILE B 1 125 ? -10.75 15.445 -2.414 1 98.88 125 ILE B C 1
ATOM 3071 O O . ILE B 1 125 ? -11.133 16.172 -3.338 1 98.88 125 ILE B O 1
ATOM 3075 N N . VAL B 1 126 ? -11.156 15.641 -1.198 1 98.75 126 VAL B N 1
ATOM 3076 C CA . VAL B 1 126 ? -11.781 16.891 -0.754 1 98.75 126 VAL B CA 1
ATOM 3077 C C . VAL B 1 126 ? -10.867 17.578 0.25 1 98.75 126 VAL B C 1
ATOM 3079 O O . VAL B 1 126 ? -10.656 17.094 1.36 1 98.75 126 VAL B O 1
ATOM 3082 N N . THR B 1 127 ? -10.336 18.688 -0.124 1 97.56 127 THR B N 1
ATOM 3083 C CA . THR B 1 127 ? -9.383 19.406 0.716 1 97.56 127 THR B CA 1
ATOM 3084 C C . THR B 1 127 ? -10.07 20.531 1.475 1 97.56 127 THR B C 1
ATOM 3086 O O . THR B 1 127 ? -11.234 20.844 1.211 1 97.56 127 THR B O 1
ATOM 3089 N N . ILE B 1 128 ? -9.391 21.125 2.396 1 95.06 128 ILE B N 1
ATOM 3090 C CA . ILE B 1 128 ? -9.984 22.078 3.326 1 95.06 128 ILE B CA 1
ATOM 3091 C C . ILE B 1 128 ? -10.008 23.469 2.691 1 95.06 128 ILE B C 1
ATOM 3093 O O . ILE B 1 128 ? -10.734 24.344 3.15 1 95.06 128 ILE B O 1
ATOM 3097 N N . ASN B 1 129 ? -9.203 23.672 1.592 1 95.69 129 ASN B N 1
ATOM 3098 C CA . ASN B 1 129 ? -9.031 25 1.012 1 95.69 129 ASN B CA 1
ATOM 3099 C C . ASN B 1 129 ? -8.672 24.922 -0.47 1 95.69 129 ASN B C 1
ATOM 3101 O O . ASN B 1 129 ? -7.797 24.141 -0.862 1 95.69 129 ASN B O 1
ATOM 3105 N N . PRO B 1 130 ? -9.305 25.781 -1.335 1 96.19 130 PRO B N 1
ATOM 3106 C CA . PRO B 1 130 ? -9.047 25.719 -2.775 1 96.19 130 PRO B CA 1
ATOM 3107 C C . PRO B 1 130 ? -7.586 25.969 -3.125 1 96.19 130 PRO B C 1
ATOM 3109 O O . PRO B 1 130 ? -7.113 25.547 -4.18 1 96.19 130 PRO B O 1
ATOM 3112 N N . ARG B 1 131 ? -6.871 26.578 -2.279 1 94.5 131 ARG B N 1
ATOM 3113 C CA . ARG B 1 131 ? -5.469 26.875 -2.533 1 94.5 131 ARG B CA 1
ATOM 3114 C C . ARG B 1 131 ? -4.633 25.609 -2.629 1 94.5 131 ARG B C 1
ATOM 3116 O O . ARG B 1 131 ? -3.527 25.625 -3.176 1 94.5 131 ARG B O 1
ATOM 3123 N N . PHE B 1 132 ? -5.219 24.469 -2.148 1 94.5 132 PHE B N 1
ATOM 3124 C CA . PHE B 1 132 ? -4.461 23.219 -2.158 1 94.5 132 PHE B CA 1
ATOM 3125 C C . PHE B 1 132 ? -4.789 22.391 -3.398 1 94.5 132 PHE B C 1
ATOM 3127 O O . PHE B 1 132 ? -4.133 21.391 -3.676 1 94.5 132 PHE B O 1
ATOM 3134 N N . ILE B 1 133 ? -5.723 22.859 -4.195 1 96.75 133 ILE B N 1
ATOM 3135 C CA . ILE B 1 133 ? -6.137 22.078 -5.352 1 96.75 133 ILE B CA 1
ATOM 3136 C C . ILE B 1 133 ? -4.957 21.906 -6.309 1 96.75 133 ILE B C 1
ATOM 3138 O O . ILE B 1 133 ? -4.605 20.797 -6.688 1 96.75 133 ILE B O 1
ATOM 3142 N N . PRO B 1 134 ? -4.242 23.016 -6.652 1 96 134 PRO B N 1
ATOM 3143 C CA . PRO B 1 134 ? -3.092 22.812 -7.535 1 96 134 PRO B CA 1
ATOM 3144 C C . PRO B 1 134 ? -2.014 21.938 -6.902 1 96 134 PRO B C 1
ATOM 3146 O O . PRO B 1 134 ? -1.354 21.156 -7.602 1 96 134 PRO B O 1
ATOM 3149 N N . TRP B 1 135 ? -1.854 22.031 -5.594 1 94.88 135 TRP B N 1
ATOM 3150 C CA . TRP B 1 135 ? -0.891 21.188 -4.898 1 94.88 135 TRP B CA 1
ATOM 3151 C C . TRP B 1 135 ? -1.221 19.719 -5.094 1 94.88 135 TRP B C 1
ATOM 3153 O O . TRP B 1 135 ? -0.341 18.922 -5.422 1 94.88 135 TRP B O 1
ATOM 3163 N N . PHE B 1 136 ? -2.451 19.375 -4.98 1 97.38 136 PHE B N 1
ATOM 3164 C CA . PHE B 1 136 ? -2.846 17.969 -5.062 1 97.38 136 PHE B CA 1
ATOM 3165 C C . PHE B 1 136 ? -2.742 17.469 -6.492 1 97.38 136 PHE B C 1
ATOM 3167 O O . PHE B 1 136 ? -2.422 16.297 -6.719 1 97.38 136 PHE B O 1
ATOM 3174 N N . HIS B 1 137 ? -2.91 18.391 -7.461 1 97.56 137 HIS B N 1
ATOM 3175 C CA . HIS B 1 137 ? -2.688 17.969 -8.844 1 97.56 137 HIS B CA 1
ATOM 3176 C C . HIS B 1 137 ? -1.227 17.594 -9.078 1 97.56 137 HIS B C 1
ATOM 3178 O O . HIS B 1 137 ? -0.932 16.594 -9.734 1 97.56 137 HIS B O 1
ATOM 3184 N N . HIS B 1 138 ? -0.356 18.406 -8.555 1 96.75 138 HIS B N 1
ATOM 3185 C CA . HIS B 1 138 ? 1.065 18.094 -8.648 1 96.75 138 HIS B CA 1
ATOM 3186 C C . HIS B 1 138 ? 1.398 16.797 -7.918 1 96.75 138 HIS B C 1
ATOM 3188 O O . HIS B 1 138 ? 2.152 15.961 -8.43 1 96.75 138 HIS B O 1
ATOM 3194 N N . GLN B 1 139 ? 0.839 16.656 -6.773 1 97.31 139 GLN B N 1
ATOM 3195 C CA . GLN B 1 139 ? 1.081 15.5 -5.926 1 97.31 139 GLN B CA 1
ATOM 3196 C C . GLN B 1 139 ? 0.597 14.219 -6.598 1 97.31 139 GLN B C 1
ATOM 3198 O O . GLN B 1 139 ? 1.328 13.227 -6.656 1 97.31 139 GLN B O 1
ATOM 3203 N N . ILE B 1 140 ? -0.614 14.242 -7.137 1 98.31 140 ILE B N 1
ATOM 3204 C CA . ILE B 1 140 ? -1.212 13.125 -7.863 1 98.31 140 ILE B CA 1
ATOM 3205 C C . ILE B 1 140 ? -0.319 12.742 -9.039 1 98.31 140 ILE B C 1
ATOM 3207 O O . ILE B 1 140 ? -0.04 11.555 -9.258 1 98.31 140 ILE B O 1
ATOM 3211 N N . GLY B 1 141 ? 0.152 13.742 -9.773 1 97.69 141 GLY B N 1
ATOM 3212 C CA . GLY B 1 141 ? 1.047 13.5 -10.891 1 97.69 141 GLY B CA 1
ATOM 3213 C C . GLY B 1 141 ? 2.371 12.883 -10.469 1 97.69 141 GLY B C 1
ATOM 3214 O O . GLY B 1 141 ? 2.852 11.945 -11.102 1 97.69 141 GLY B O 1
ATOM 3215 N N . LYS B 1 142 ? 2.891 13.414 -9.414 1 96.81 142 LYS B N 1
ATOM 3216 C CA . LYS B 1 142 ? 4.164 12.93 -8.891 1 96.81 142 LYS B CA 1
ATOM 3217 C C . LYS B 1 142 ? 4.062 11.461 -8.484 1 96.81 142 LYS B C 1
ATOM 3219 O O . LYS B 1 142 ? 5.012 10.695 -8.656 1 96.81 142 LYS B O 1
ATOM 3224 N N . TYR B 1 143 ? 2.91 11.062 -7.996 1 98 143 TYR B N 1
ATOM 3225 C CA . TYR B 1 143 ? 2.715 9.695 -7.531 1 98 143 TYR B CA 1
ATOM 3226 C C . TYR B 1 143 ? 2.289 8.789 -8.68 1 98 143 TYR B C 1
ATOM 3228 O O . TYR B 1 143 ? 2.145 7.578 -8.5 1 98 143 TYR B O 1
ATOM 3236 N N . GLY B 1 144 ? 2.158 9.359 -9.945 1 97.5 144 GLY B N 1
ATOM 3237 C CA . GLY B 1 144 ? 1.732 8.562 -11.086 1 97.5 144 GLY B CA 1
ATOM 3238 C C . GLY B 1 144 ? 0.303 8.07 -10.977 1 97.5 144 GLY B C 1
ATOM 3239 O O . GLY B 1 144 ? -0.011 6.957 -11.398 1 97.5 144 GLY B O 1
ATOM 3240 N N . LEU B 1 145 ? -0.579 8.836 -10.359 1 98.25 145 LEU B N 1
ATOM 3241 C CA . LEU B 1 145 ? -1.936 8.383 -10.078 1 98.25 145 LEU B CA 1
ATOM 3242 C C . LEU B 1 145 ? -2.961 9.227 -10.828 1 98.25 145 LEU B C 1
ATOM 3244 O O . LEU B 1 145 ? -4.117 9.32 -10.406 1 98.25 145 LEU B O 1
ATOM 3248 N N . ARG B 1 146 ? -2.537 9.859 -11.906 1 97.62 146 ARG B N 1
ATOM 3249 C CA . ARG B 1 146 ? -3.443 10.719 -12.664 1 97.62 146 ARG B CA 1
ATOM 3250 C C . ARG B 1 146 ? -4.637 9.93 -13.188 1 97.62 146 ARG B C 1
ATOM 3252 O O . ARG B 1 146 ? -5.742 10.461 -13.289 1 97.62 146 ARG B O 1
ATOM 3259 N N . GLU B 1 147 ? -4.445 8.68 -13.484 1 96.75 147 GLU B N 1
ATOM 3260 C CA . GLU B 1 147 ? -5.52 7.848 -14.008 1 96.75 147 GLU B CA 1
ATOM 3261 C C . GLU B 1 147 ? -6.414 7.324 -12.891 1 96.75 147 GLU B C 1
ATOM 3263 O O . GLU B 1 147 ? -7.465 6.738 -13.148 1 96.75 147 GLU B O 1
ATOM 3268 N N . ARG B 1 148 ? -5.98 7.582 -11.656 1 97.88 148 ARG B N 1
ATOM 3269 C CA . ARG B 1 148 ? -6.672 6.949 -10.539 1 97.88 148 ARG B CA 1
ATOM 3270 C C . ARG B 1 148 ? -7.445 7.977 -9.719 1 97.88 148 ARG B C 1
ATOM 3272 O O . ARG B 1 148 ? -8.32 7.621 -8.93 1 97.88 148 ARG B O 1
ATOM 3279 N N . VAL B 1 149 ? -7.094 9.242 -9.82 1 97.88 149 VAL B N 1
ATOM 3280 C CA . VAL B 1 149 ? -7.793 10.297 -9.086 1 97.88 149 VAL B CA 1
ATOM 3281 C C . VAL B 1 149 ? -8.703 11.07 -10.039 1 97.88 149 VAL B C 1
ATOM 3283 O O . VAL B 1 149 ? -8.219 11.703 -10.984 1 97.88 149 VAL B O 1
ATOM 3286 N N . SER B 1 150 ? -9.922 11.062 -9.781 1 96.19 150 SER B N 1
ATOM 3287 C CA . SER B 1 150 ? -10.922 11.562 -10.727 1 96.19 150 SER B CA 1
ATOM 3288 C C . SER B 1 150 ? -11.234 13.031 -10.469 1 96.19 150 SER B C 1
ATOM 3290 O O . SER B 1 150 ? -11.828 13.695 -11.32 1 96.19 150 SER B O 1
ATOM 3292 N N . GLY B 1 151 ? -10.914 13.484 -9.242 1 97.81 151 GLY B N 1
ATOM 3293 C CA . GLY B 1 151 ? -11.195 14.891 -8.977 1 97.81 151 GLY B CA 1
ATOM 3294 C C . GLY B 1 151 ? -10.719 15.344 -7.609 1 97.81 151 GLY B C 1
ATOM 3295 O O . GLY B 1 151 ? -10.477 14.516 -6.723 1 97.81 151 GLY B O 1
ATOM 3296 N N . VAL B 1 152 ? -10.539 16.672 -7.508 1 98.56 152 VAL B N 1
ATOM 3297 C CA . VAL B 1 152 ? -10.195 17.344 -6.262 1 98.56 152 VAL B CA 1
ATOM 3298 C C . VAL B 1 152 ? -11.164 18.5 -6.02 1 98.56 152 VAL B C 1
ATOM 3300 O O . VAL B 1 152 ? -11.273 19.406 -6.844 1 98.56 152 VAL B O 1
ATOM 3303 N N . HIS B 1 153 ? -11.938 18.406 -4.953 1 98.69 153 HIS B N 1
ATOM 3304 C CA . HIS B 1 153 ? -12.812 19.484 -4.504 1 98.69 153 HIS B CA 1
ATOM 3305 C C . HIS B 1 153 ? -12.305 20.109 -3.207 1 98.69 153 HIS B C 1
ATOM 3307 O O . HIS B 1 153 ? -11.344 19.625 -2.615 1 98.69 153 HIS B O 1
ATOM 3313 N N . ALA B 1 154 ? -12.938 21.266 -2.789 1 98.25 154 ALA B N 1
ATOM 3314 C CA . ALA B 1 154 ? -12.422 21.938 -1.605 1 98.25 154 ALA B CA 1
ATOM 3315 C C . ALA B 1 154 ? -13.547 22.594 -0.811 1 98.25 154 ALA B C 1
ATOM 3317 O O . ALA B 1 154 ? -14.5 23.125 -1.392 1 98.25 154 ALA B O 1
ATOM 3318 N N . MET B 1 155 ? -13.336 22.484 0.42 1 97 155 MET B N 1
ATOM 3319 C CA . MET B 1 155 ? -14.055 23.391 1.299 1 97 155 MET B CA 1
ATOM 3320 C C . MET B 1 155 ? -13.352 24.75 1.364 1 97 155 MET B C 1
ATOM 3322 O O . MET B 1 155 ? -12.523 25.062 0.51 1 97 155 MET B O 1
ATOM 3326 N N . THR B 1 156 ? -13.773 25.641 2.295 1 94.81 156 THR B N 1
ATOM 3327 C CA . THR B 1 156 ? -13.188 26.969 2.316 1 94.81 156 THR B CA 1
ATOM 3328 C C . THR B 1 156 ? -12.719 27.328 3.725 1 94.81 156 THR B C 1
ATOM 3330 O O . THR B 1 156 ? -12.984 28.438 4.207 1 94.81 156 THR B O 1
ATOM 3333 N N . PHE B 1 157 ? -11.945 26.406 4.273 1 92.06 157 PHE B N 1
ATOM 3334 C CA . PHE B 1 157 ? -11.398 26.656 5.602 1 92.06 157 PHE B CA 1
ATOM 3335 C C . PHE B 1 157 ? -9.922 27.031 5.52 1 92.06 157 PHE B C 1
ATOM 3337 O O . PHE B 1 157 ? -9.203 26.547 4.641 1 92.06 157 PHE B O 1
ATOM 3344 N N . GLU B 1 158 ? -9.641 27.891 6.445 1 85.38 158 GLU B N 1
ATOM 3345 C CA . GLU B 1 158 ? -8.219 27.953 6.77 1 85.38 158 GLU B CA 1
ATOM 3346 C C . GLU B 1 158 ? -7.816 26.828 7.719 1 85.38 158 GLU B C 1
ATOM 3348 O O . GLU B 1 158 ? -8.648 26.328 8.484 1 85.38 158 GLU B O 1
ATOM 3353 N N . PRO B 1 159 ? -6.5 26.344 7.684 1 79.12 159 PRO B N 1
ATOM 3354 C CA . PRO B 1 159 ? -6.062 25.234 8.547 1 79.12 159 PRO B CA 1
ATOM 3355 C C . PRO B 1 159 ? -6.469 25.422 10.008 1 79.12 159 PRO B C 1
ATOM 3357 O O . PRO B 1 159 ? -6.973 24.5 10.633 1 79.12 159 PRO B O 1
ATOM 3360 N N . GLY B 1 160 ? -6.438 26.547 10.562 1 79.62 160 GLY B N 1
ATOM 3361 C CA . GLY B 1 160 ? -6.723 26.812 11.961 1 79.62 160 GLY B CA 1
ATOM 3362 C C . GLY B 1 160 ? -8.203 26.75 12.289 1 79.62 160 GLY B C 1
ATOM 3363 O O . GLY B 1 160 ? -8.578 26.516 13.445 1 79.62 160 GLY B O 1
ATOM 3364 N N . GLN B 1 161 ? -9.102 26.766 11.328 1 83.06 161 GLN B N 1
ATOM 3365 C CA . GLN B 1 161 ? -10.539 26.844 11.555 1 83.06 161 GLN B CA 1
ATOM 3366 C C . GLN B 1 161 ? -11.117 25.469 11.891 1 83.06 161 GLN B C 1
ATOM 3368 O O . GLN B 1 161 ? -12.016 25.359 12.727 1 83.06 161 GLN B O 1
ATOM 3373 N N . ILE B 1 162 ? -10.578 24.438 11.312 1 89.62 162 ILE B N 1
ATOM 3374 C CA . ILE B 1 162 ? -11.094 23.094 11.555 1 89.62 162 ILE B CA 1
ATOM 3375 C C . ILE B 1 162 ? -10.664 22.609 12.938 1 89.62 162 ILE B C 1
ATOM 3377 O O . ILE B 1 162 ? -11.344 21.797 13.562 1 89.62 162 ILE B O 1
ATOM 3381 N N . LEU B 1 163 ? -9.578 23.172 13.406 1 89.56 163 LEU B N 1
ATOM 3382 C CA . LEU B 1 163 ? -9.062 22.797 14.719 1 89.56 163 LEU B CA 1
ATOM 3383 C C . LEU B 1 163 ? -10.086 23.094 15.805 1 89.56 163 LEU B C 1
ATOM 3385 O O . LEU B 1 163 ? -10.172 22.375 16.797 1 89.56 163 LEU B O 1
ATOM 3389 N N . GLY B 1 164 ? -10.852 24.125 15.578 1 89.06 164 GLY B N 1
ATOM 3390 C CA . GLY B 1 164 ? -11.867 24.516 16.547 1 89.06 164 GLY B CA 1
ATOM 3391 C C . GLY B 1 164 ? -13 23.5 16.672 1 89.06 164 GLY B C 1
ATOM 3392 O O . GLY B 1 164 ? -13.789 23.562 17.609 1 89.06 164 GLY B O 1
ATOM 3393 N N . ALA B 1 165 ? -13.023 22.547 15.766 1 93.38 165 ALA B N 1
ATOM 3394 C CA . ALA B 1 165 ? -14.102 21.562 15.758 1 93.38 165 ALA B CA 1
ATOM 3395 C C . ALA B 1 165 ? -13.75 20.359 16.641 1 93.38 165 ALA B C 1
ATOM 3397 O O . ALA B 1 165 ? -14.617 19.547 16.969 1 93.38 165 ALA B O 1
ATOM 3398 N N . TYR B 1 166 ? -12.484 20.203 17 1 93.38 166 TYR B N 1
ATOM 3399 C CA . TYR B 1 166 ? -12.094 19.094 17.859 1 93.38 166 TYR B CA 1
ATOM 3400 C C . TYR B 1 166 ? -12.734 19.234 19.25 1 93.38 166 TYR B C 1
ATOM 3402 O O . TYR B 1 166 ? -12.688 20.312 19.844 1 93.38 166 TYR B O 1
ATOM 3410 N N . GLY B 1 167 ? -13.352 18.234 19.734 1 90.31 167 GLY B N 1
ATOM 3411 C CA . GLY B 1 167 ? -14 18.219 21.031 1 90.31 167 GLY B CA 1
ATOM 3412 C C . GLY B 1 167 ? -15.391 18.828 21.016 1 90.31 167 GLY B C 1
ATOM 3413 O O . GLY B 1 167 ? -16.047 18.922 22.047 1 90.31 167 GLY B O 1
ATOM 3414 N N . ASP B 1 168 ? -15.797 19.312 19.875 1 93.44 168 ASP B N 1
ATOM 3415 C CA . ASP B 1 168 ? -17.125 19.906 19.688 1 93.44 168 ASP B CA 1
ATOM 3416 C C . ASP B 1 168 ? -17.938 19.109 18.672 1 93.44 168 ASP B C 1
ATOM 3418 O O . ASP B 1 168 ? -17.75 19.25 17.469 1 93.44 168 ASP B O 1
ATOM 3422 N N . THR B 1 169 ? -18.875 18.406 19.125 1 93.25 169 THR B N 1
ATOM 3423 C CA . THR B 1 169 ? -19.656 17.469 18.312 1 93.25 169 THR B CA 1
ATOM 3424 C C . THR B 1 169 ? -20.422 18.203 17.234 1 93.25 169 THR B C 1
ATOM 3426 O O . THR B 1 169 ? -20.516 17.734 16.094 1 93.25 169 THR B O 1
ATOM 3429 N N . ASP B 1 170 ? -20.984 19.344 17.594 1 95.31 170 ASP B N 1
ATOM 3430 C CA . ASP B 1 170 ? -21.781 20.094 16.641 1 95.31 170 ASP B CA 1
ATOM 3431 C C . ASP B 1 170 ? -20.891 20.656 15.523 1 95.31 170 ASP B C 1
ATOM 3433 O O . ASP B 1 170 ? -21.266 20.609 14.352 1 95.31 170 ASP B O 1
ATOM 3437 N N . LYS B 1 171 ? -19.781 21.172 15.875 1 95.12 171 LYS B N 1
ATOM 3438 C CA . LYS B 1 171 ? -18.859 21.703 14.867 1 95.12 171 LYS B CA 1
ATOM 3439 C C . LYS B 1 171 ? -18.297 20.594 14 1 95.12 171 LYS B C 1
ATOM 3441 O O . LYS B 1 171 ? -18.109 20.781 12.789 1 95.12 171 LYS B O 1
ATOM 3446 N N . ALA B 1 172 ? -18.016 19.5 14.602 1 95.62 172 ALA B N 1
ATOM 3447 C CA . ALA B 1 172 ? -17.516 18.359 13.836 1 95.62 172 ALA B CA 1
ATOM 3448 C C . ALA B 1 172 ? -18.547 17.906 12.805 1 95.62 172 ALA B C 1
ATOM 3450 O O . ALA B 1 172 ? -18.203 17.625 11.656 1 95.62 172 ALA B O 1
ATOM 3451 N N . ALA B 1 173 ? -19.797 17.891 13.18 1 96.12 173 ALA B N 1
ATOM 3452 C CA . ALA B 1 173 ? -20.891 17.5 12.281 1 96.12 173 ALA B CA 1
ATOM 3453 C C . ALA B 1 173 ? -21.031 18.5 11.141 1 96.12 173 ALA B C 1
ATOM 3455 O O . ALA B 1 173 ? -21.344 18.125 10.008 1 96.12 173 ALA B O 1
ATOM 3456 N N . GLU B 1 174 ? -20.812 19.703 11.492 1 96.06 174 GLU B N 1
ATOM 3457 C CA . GLU B 1 174 ? -20.875 20.75 10.469 1 96.06 174 GLU B CA 1
ATOM 3458 C C . GLU B 1 174 ? -19.766 20.578 9.438 1 96.06 174 GLU B C 1
ATOM 3460 O O . GLU B 1 174 ? -20 20.672 8.234 1 96.06 174 GLU B O 1
ATOM 3465 N N . VAL B 1 175 ? -18.594 20.359 9.906 1 97.12 175 VAL B N 1
ATOM 3466 C CA . VAL B 1 175 ? -17.484 20.156 8.992 1 97.12 175 VAL B CA 1
ATOM 3467 C C . VAL B 1 175 ? -17.734 18.922 8.133 1 97.12 175 VAL B C 1
ATOM 3469 O O . VAL B 1 175 ? -17.484 18.938 6.922 1 97.12 175 VAL B O 1
ATOM 3472 N N . LYS B 1 176 ? -18.25 17.859 8.711 1 97.69 176 LYS B N 1
ATOM 3473 C CA . LYS B 1 176 ? -18.594 16.656 7.969 1 97.69 176 LYS B CA 1
ATOM 3474 C C . LYS B 1 176 ? -19.609 16.953 6.871 1 97.69 176 LYS B C 1
ATOM 3476 O O . LYS B 1 176 ? -19.469 16.484 5.742 1 97.69 176 LYS B O 1
ATOM 3481 N N . ARG B 1 177 ? -20.625 17.734 7.246 1 97.69 177 ARG B N 1
ATOM 3482 C CA . ARG B 1 177 ? -21.641 18.094 6.277 1 97.69 177 ARG B CA 1
ATOM 3483 C C . ARG B 1 177 ? -21.047 18.844 5.094 1 97.69 177 ARG B C 1
ATOM 3485 O O . ARG B 1 177 ? -21.359 18.547 3.938 1 97.69 177 ARG B O 1
ATOM 3492 N N . LEU B 1 178 ? -20.219 19.766 5.363 1 97.94 178 LEU B N 1
ATOM 3493 C CA . LEU B 1 178 ? -19.578 20.547 4.312 1 97.94 178 LEU B CA 1
ATOM 3494 C C . LEU B 1 178 ? -18.688 19.656 3.439 1 97.94 178 LEU B C 1
ATOM 3496 O O . LEU B 1 178 ? -18.672 19.812 2.217 1 97.94 178 LEU B O 1
ATOM 3500 N N . PHE B 1 179 ? -18 18.75 4.082 1 98.38 179 PHE B N 1
ATOM 3501 C CA . PHE B 1 179 ? -17.203 17.781 3.352 1 98.38 179 PHE B CA 1
ATOM 3502 C C . PHE B 1 179 ? -18.062 16.953 2.41 1 98.38 179 PHE B C 1
ATOM 3504 O O . PHE B 1 179 ? -17.734 16.797 1.232 1 98.38 179 PHE B O 1
ATOM 3511 N N . GLU B 1 180 ? -19.156 16.516 2.896 1 98.56 180 GLU B N 1
ATOM 3512 C CA . GLU B 1 180 ? -20.031 15.633 2.131 1 98.56 180 GLU B CA 1
ATOM 3513 C C . GLU B 1 180 ? -20.688 16.391 0.975 1 98.56 180 GLU B C 1
ATOM 3515 O O . GLU B 1 180 ? -20.938 15.805 -0.087 1 98.56 180 GLU B O 1
ATOM 3520 N N . GLU B 1 181 ? -20.891 17.641 1.191 1 98.56 181 GLU B N 1
ATOM 3521 C CA . GLU B 1 181 ? -21.438 18.484 0.121 1 98.56 181 GLU B CA 1
ATOM 3522 C C . GLU B 1 181 ? -20.453 18.562 -1.053 1 98.56 181 GLU B C 1
ATOM 3524 O O . GLU B 1 181 ? -20.875 18.641 -2.209 1 98.56 181 GLU B O 1
ATOM 3529 N N . GLN B 1 182 ? -19.172 18.531 -0.74 1 98.56 182 GLN B N 1
ATOM 3530 C CA . GLN B 1 182 ? -18.156 18.562 -1.787 1 98.56 182 GLN B CA 1
ATOM 3531 C C . GLN B 1 182 ? -17.938 17.172 -2.383 1 98.56 182 GLN B C 1
ATOM 3533 O O . GLN B 1 182 ? -17.625 17.047 -3.568 1 98.56 182 GLN B O 1
ATOM 3538 N N . GLY B 1 183 ? -18.125 16.156 -1.577 1 98.5 183 GLY B N 1
ATOM 3539 C CA . GLY B 1 183 ? -17.859 14.789 -1.996 1 98.5 183 GLY B CA 1
ATOM 3540 C C . GLY B 1 183 ? -18.969 14.195 -2.844 1 98.5 183 GLY B C 1
ATOM 3541 O O . GLY B 1 183 ? -18.719 13.375 -3.725 1 98.5 183 GLY B O 1
ATOM 3542 N N . ARG B 1 184 ? -20.203 14.594 -2.643 1 98.5 184 ARG B N 1
ATOM 3543 C CA . ARG B 1 184 ? -21.359 13.977 -3.277 1 98.5 184 ARG B CA 1
ATOM 3544 C C . ARG B 1 184 ? -21.297 14.125 -4.793 1 98.5 184 ARG B C 1
ATOM 3546 O O . ARG B 1 184 ? -21.547 13.172 -5.527 1 98.5 184 ARG B O 1
ATOM 3553 N N . PRO B 1 185 ? -20.922 15.328 -5.316 1 98.44 185 PRO B N 1
ATOM 3554 C CA . PRO B 1 185 ? -20.828 15.438 -6.77 1 98.44 185 PRO B CA 1
ATOM 3555 C C . PRO B 1 185 ? -19.719 14.555 -7.355 1 98.44 185 PRO B C 1
ATOM 3557 O O . PRO B 1 185 ? -19.859 14.07 -8.484 1 98.44 185 PRO B O 1
ATOM 3560 N N . LEU B 1 186 ? -18.656 14.336 -6.625 1 98.44 186 LEU B N 1
ATOM 3561 C CA . LEU B 1 186 ? -17.609 13.438 -7.078 1 98.44 186 LEU B CA 1
ATOM 3562 C C . LEU B 1 186 ? -18.125 12.008 -7.207 1 98.44 186 LEU B C 1
ATOM 3564 O O . LEU B 1 186 ? -17.891 11.344 -8.211 1 98.44 186 LEU B O 1
ATOM 3568 N N . VAL B 1 187 ? -18.859 11.57 -6.191 1 98.19 187 VAL B N 1
ATOM 3569 C CA . VAL B 1 187 ? -19.406 10.211 -6.199 1 98.19 187 VAL B CA 1
ATOM 3570 C C . VAL B 1 187 ? -20.406 10.07 -7.34 1 98.19 187 VAL B C 1
ATOM 3572 O O . VAL B 1 187 ? -20.406 9.07 -8.062 1 98.19 187 VAL B O 1
ATOM 3575 N N . ALA B 1 188 ? -21.203 11.102 -7.52 1 98 188 ALA B N 1
ATOM 3576 C CA . ALA B 1 188 ? -22.188 11.102 -8.609 1 98 188 ALA B CA 1
ATOM 3577 C C . ALA B 1 188 ? -21.484 11 -9.969 1 98 188 ALA B C 1
ATOM 3579 O O . ALA B 1 188 ? -22.031 10.422 -10.906 1 98 188 ALA B O 1
ATOM 3580 N N . ALA B 1 189 ? -20.312 11.492 -10.008 1 97.94 189 ALA B N 1
ATOM 3581 C CA . ALA B 1 189 ? -19.562 11.492 -11.258 1 97.94 189 ALA B CA 1
ATOM 3582 C C . ALA B 1 189 ? -18.719 10.227 -11.398 1 97.94 189 ALA B C 1
ATOM 3584 O O . ALA B 1 189 ? -17.969 10.07 -12.359 1 97.94 189 ALA B O 1
ATOM 3585 N N . GLY B 1 190 ? -18.75 9.312 -10.383 1 97.69 190 GLY B N 1
ATOM 3586 C CA . GLY B 1 190 ? -18.141 8 -10.562 1 97.69 190 GLY B CA 1
ATOM 3587 C C . GLY B 1 190 ? -17.031 7.711 -9.57 1 97.69 190 GLY B C 1
ATOM 3588 O O . GLY B 1 190 ? -16.469 6.617 -9.562 1 97.69 190 GLY B O 1
ATOM 3589 N N . THR B 1 191 ? -16.672 8.727 -8.773 1 98.44 191 THR B N 1
ATOM 3590 C CA . THR B 1 191 ? -15.711 8.477 -7.715 1 98.44 191 THR B CA 1
ATOM 3591 C C . THR B 1 191 ? -16.203 7.379 -6.777 1 98.44 191 THR B C 1
ATOM 3593 O O . THR B 1 191 ? -17.375 7.375 -6.375 1 98.44 191 THR B O 1
ATOM 3596 N N . ASP B 1 192 ? -15.281 6.445 -6.41 1 98.5 192 ASP B N 1
ATOM 3597 C CA . ASP B 1 192 ? -15.758 5.332 -5.598 1 98.5 192 ASP B CA 1
ATOM 3598 C C . ASP B 1 192 ? -15.008 5.25 -4.273 1 98.5 192 ASP B C 1
ATOM 3600 O O . ASP B 1 192 ? -15.344 4.441 -3.41 1 98.5 192 ASP B O 1
ATOM 3604 N N . VAL B 1 193 ? 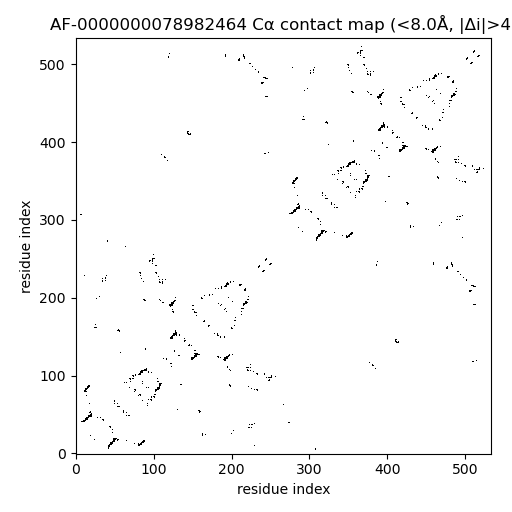-14.023 6.035 -4.02 1 98.75 193 VAL B N 1
ATOM 3605 C CA . VAL B 1 193 ? -13.344 6.199 -2.742 1 98.75 193 VAL B CA 1
ATOM 3606 C C . VAL B 1 193 ? -13.047 7.676 -2.502 1 98.75 193 VAL B C 1
ATOM 3608 O O . VAL B 1 193 ? -12.516 8.359 -3.381 1 98.75 193 VAL B O 1
ATOM 3611 N N . LEU B 1 194 ? -13.352 8.227 -1.377 1 98.88 194 LEU B N 1
ATOM 3612 C CA . LEU B 1 194 ? -13.117 9.625 -1.051 1 98.88 194 LEU B CA 1
ATOM 3613 C C . LEU B 1 194 ? -12.055 9.766 0.031 1 98.88 194 LEU B C 1
ATOM 3615 O O . LEU B 1 194 ? -12.031 8.992 0.993 1 98.88 194 LEU B O 1
ATOM 3619 N N . ILE B 1 195 ? -11.219 10.727 -0.098 1 98.88 195 ILE B N 1
ATOM 3620 C CA . ILE B 1 195 ? -10.102 10.977 0.811 1 98.88 195 ILE B CA 1
ATOM 3621 C C . ILE B 1 195 ? -10.156 12.422 1.305 1 98.88 195 ILE B C 1
ATOM 3623 O O . ILE B 1 195 ? -10.102 13.359 0.507 1 98.88 195 ILE B O 1
ATOM 3627 N N . PRO B 1 196 ? -10.32 12.641 2.621 1 98.56 196 PRO B N 1
ATOM 3628 C CA . PRO B 1 196 ? -10.039 13.992 3.121 1 98.56 196 PRO B CA 1
ATOM 3629 C C . PRO B 1 196 ? -8.594 14.414 2.895 1 98.56 196 PRO B C 1
ATOM 3631 O O . PRO B 1 196 ? -7.664 13.68 3.242 1 98.56 196 PRO B O 1
ATOM 3634 N N . GLY B 1 197 ? -8.414 15.547 2.301 1 97.06 197 GLY B N 1
ATOM 3635 C CA . GLY B 1 197 ? -7.082 16.016 1.933 1 97.06 197 GLY B CA 1
ATOM 3636 C C . GLY B 1 197 ? -6.336 16.656 3.086 1 97.06 197 GLY B C 1
ATOM 3637 O O . GLY B 1 197 ? -5.926 17.812 3 1 97.06 197 GLY B O 1
ATOM 3638 N N . GLY B 1 198 ? -6.117 15.914 4.145 1 96.44 198 GLY B N 1
ATOM 3639 C CA . GLY B 1 198 ? -5.375 16.422 5.289 1 96.44 198 GLY B CA 1
ATOM 3640 C C . GLY B 1 198 ? -5.523 15.555 6.527 1 96.44 198 GLY B C 1
ATOM 3641 O O . GLY B 1 198 ? -6.582 14.969 6.754 1 96.44 198 GLY B O 1
ATOM 3642 N N . GLY B 1 199 ? -4.484 15.578 7.344 1 96.06 199 GLY B N 1
ATOM 3643 C CA . GLY B 1 199 ? -4.531 14.828 8.586 1 96.06 199 GLY B CA 1
ATOM 3644 C C . GLY B 1 199 ? -5.543 15.375 9.578 1 96.06 199 GLY B C 1
ATOM 3645 O O . GLY B 1 199 ? -6.176 14.609 10.312 1 96.06 199 GLY B O 1
ATOM 3646 N N . ILE B 1 200 ? -5.723 16.672 9.586 1 94.75 200 ILE B N 1
ATOM 3647 C CA . ILE B 1 200 ? -6.621 17.312 10.547 1 94.75 200 ILE B CA 1
ATOM 3648 C C . ILE B 1 200 ? -8.062 16.875 10.273 1 94.75 200 ILE B C 1
ATOM 3650 O O . ILE B 1 200 ? -8.742 16.391 11.172 1 94.75 200 ILE B O 1
ATOM 3654 N N . PRO B 1 201 ? -8.57 17.031 9.031 1 96.5 201 PRO B N 1
ATOM 3655 C CA . PRO B 1 201 ? -9.922 16.531 8.789 1 96.5 201 PRO B CA 1
ATOM 3656 C C . PRO B 1 201 ? -10.031 15.016 8.93 1 96.5 201 PRO B C 1
ATOM 3658 O O . PRO B 1 201 ? -11.07 14.5 9.359 1 96.5 201 PRO B O 1
ATOM 3661 N N . MET B 1 202 ? -9 14.266 8.586 1 97.25 202 MET B N 1
ATOM 3662 C CA . MET B 1 202 ? -9.016 12.812 8.766 1 97.25 202 MET B CA 1
ATOM 3663 C C . MET B 1 202 ? -9.266 12.453 10.227 1 97.25 202 MET B C 1
ATOM 3665 O O . MET B 1 202 ? -10.141 11.633 10.523 1 97.25 202 MET B O 1
ATOM 3669 N N . LEU B 1 203 ? -8.492 13.07 11.094 1 97.19 203 LEU B N 1
ATOM 3670 C CA . LEU B 1 203 ? -8.625 12.781 12.516 1 97.19 203 LEU B CA 1
ATOM 3671 C C . LEU B 1 203 ? -9.992 13.203 13.031 1 97.19 203 LEU B C 1
ATOM 3673 O O . LEU B 1 203 ? -10.625 12.469 13.797 1 97.19 203 LEU B O 1
ATOM 3677 N N . LEU B 1 204 ? -10.438 14.359 12.586 1 96.5 204 LEU B N 1
ATOM 3678 C CA . LEU B 1 204 ? -11.758 14.82 13 1 96.5 204 LEU B CA 1
ATOM 3679 C C . LEU B 1 204 ? -12.828 13.797 12.617 1 96.5 204 LEU B C 1
ATOM 3681 O O . LEU B 1 204 ? -13.727 13.516 13.414 1 96.5 204 LEU B O 1
ATOM 3685 N N . PHE B 1 205 ? -12.695 13.195 11.43 1 96.5 205 PHE B N 1
ATOM 3686 C CA . PHE B 1 205 ? -13.719 12.305 10.891 1 96.5 205 PHE B CA 1
ATOM 3687 C C . PHE B 1 205 ? -13.57 10.898 11.461 1 96.5 205 PHE B C 1
ATOM 3689 O O . PHE B 1 205 ? -14.445 10.055 11.297 1 96.5 205 PHE B O 1
ATOM 3696 N N . SER B 1 206 ? -12.477 10.625 12.141 1 95.38 206 SER B N 1
ATOM 3697 C CA . SER B 1 206 ? -12.203 9.289 12.648 1 95.38 206 SER B CA 1
ATOM 3698 C C . SER B 1 206 ? -13.273 8.859 13.656 1 95.38 206 SER B C 1
ATOM 3700 O O . SER B 1 206 ? -13.438 7.664 13.922 1 95.38 206 SER B O 1
ATOM 3702 N N . GLN B 1 207 ? -13.961 9.758 14.211 1 93.75 207 GLN B N 1
ATOM 3703 C CA . GLN B 1 207 ? -15 9.453 15.188 1 93.75 207 GLN B CA 1
ATOM 3704 C C . GLN B 1 207 ? -16.25 8.891 14.5 1 93.75 207 GLN B C 1
ATOM 3706 O O . GLN B 1 207 ? -17.125 8.328 15.164 1 93.75 207 GLN B O 1
ATOM 3711 N N . PHE B 1 208 ? -16.312 9.086 13.211 1 94.5 208 PHE B N 1
ATOM 3712 C CA . PHE B 1 208 ? -17.453 8.562 12.469 1 94.5 208 PHE B CA 1
ATOM 3713 C C . PHE B 1 208 ? -17.141 7.184 11.898 1 94.5 208 PHE B C 1
ATOM 3715 O O . PHE B 1 208 ? -16.547 7.074 10.82 1 94.5 208 PHE B O 1
ATOM 3722 N N . HIS B 1 209 ? -17.562 6.148 12.539 1 93.81 209 HIS B N 1
ATOM 3723 C CA . HIS B 1 209 ? -17.328 4.766 12.141 1 93.81 209 HIS B CA 1
ATOM 3724 C C . HIS B 1 209 ? -18 4.449 10.812 1 93.81 209 HIS B C 1
ATOM 3726 O O . HIS B 1 209 ? -19.156 4.852 10.594 1 93.81 209 HIS B O 1
ATOM 3732 N N . ASP B 1 210 ? -17.312 3.762 9.883 1 95.25 210 ASP B N 1
ATOM 3733 C CA . ASP B 1 210 ? -17.797 3.357 8.57 1 95.25 210 ASP B CA 1
ATOM 3734 C C . ASP B 1 210 ? -18.344 4.555 7.793 1 95.25 210 ASP B C 1
ATOM 3736 O O . ASP B 1 210 ? -19.453 4.492 7.242 1 95.25 210 ASP B O 1
ATOM 3740 N N . HIS B 1 211 ? -17.625 5.703 7.906 1 96.81 211 HIS B N 1
ATOM 3741 C CA . HIS B 1 211 ? -17.984 6.938 7.219 1 96.81 211 HIS B CA 1
ATOM 3742 C C . HIS B 1 211 ? -18 6.734 5.707 1 96.81 211 HIS B C 1
ATOM 3744 O O . HIS B 1 211 ? -17.016 6.297 5.113 1 96.81 211 HIS B O 1
ATOM 3750 N N . GLN B 1 212 ? -19.172 7.023 5.059 1 97.5 212 GLN B N 1
ATOM 3751 C CA . GLN B 1 212 ? -19.359 6.867 3.619 1 97.5 212 GLN B CA 1
ATOM 3752 C C . GLN B 1 212 ? -20.266 7.965 3.064 1 97.5 212 GLN B C 1
ATOM 3754 O O . GLN B 1 212 ? -21.062 8.555 3.801 1 97.5 212 GLN B O 1
ATOM 3759 N N . ILE B 1 213 ? -20.078 8.266 1.853 1 97.75 213 ILE B N 1
ATOM 3760 C CA . ILE B 1 213 ? -21 9.102 1.093 1 97.75 213 ILE B CA 1
ATOM 3761 C C . ILE B 1 213 ? -21.609 8.305 -0.054 1 97.75 213 ILE B C 1
ATOM 3763 O O . ILE B 1 213 ? -20.906 7.945 -1.01 1 97.75 213 ILE B O 1
ATOM 3767 N N . ASP B 1 214 ? -22.828 7.945 0 1 96.44 214 ASP B N 1
ATOM 3768 C CA . ASP B 1 214 ? -23.562 7.203 -1.02 1 96.44 214 ASP B CA 1
ATOM 3769 C C . ASP B 1 214 ? -22.828 5.918 -1.4 1 96.44 214 ASP B C 1
ATOM 3771 O O . ASP B 1 214 ? -22.703 5.602 -2.584 1 96.44 214 ASP B O 1
ATOM 3775 N N . GLY B 1 215 ? -22.25 5.316 -0.468 1 95.25 215 GLY B N 1
ATOM 3776 C CA . GLY B 1 215 ? -21.625 4.02 -0.666 1 95.25 215 GLY B CA 1
ATOM 3777 C C . GLY B 1 215 ? -20.109 4.105 -0.844 1 95.25 215 GLY B C 1
ATOM 3778 O O . GLY B 1 215 ? -19.406 3.096 -0.741 1 95.25 215 GLY B O 1
ATOM 3779 N N . ALA B 1 216 ? -19.625 5.262 -1.142 1 97.88 216 ALA B N 1
ATOM 3780 C CA . ALA B 1 216 ? -18.188 5.453 -1.264 1 97.88 216 ALA B CA 1
ATOM 3781 C C . ALA B 1 216 ? -17.547 5.707 0.1 1 97.88 216 ALA B C 1
ATOM 3783 O O . ALA B 1 216 ? -17.938 6.645 0.806 1 97.88 216 ALA B O 1
ATOM 3784 N N . PRO B 1 217 ? -16.625 4.887 0.475 1 98.44 217 PRO B N 1
ATOM 3785 C CA . PRO B 1 217 ? -15.984 5.129 1.771 1 98.44 217 PRO B CA 1
ATOM 3786 C C . PRO B 1 217 ? -15.219 6.445 1.815 1 98.44 217 PRO B C 1
ATOM 3788 O O . PRO B 1 217 ? -14.664 6.879 0.8 1 98.44 217 PRO B O 1
ATOM 3791 N N . VAL B 1 218 ? -15.219 7.098 2.961 1 98.69 218 VAL B N 1
ATOM 3792 C CA . VAL B 1 218 ? -14.367 8.234 3.295 1 98.69 218 VAL B CA 1
ATOM 3793 C C . VAL B 1 218 ? -13.203 7.762 4.168 1 98.69 218 VAL B C 1
ATOM 3795 O O . VAL B 1 218 ? -13.391 7.43 5.34 1 98.69 218 VAL B O 1
ATOM 3798 N N . VAL B 1 219 ? -12.008 7.812 3.67 1 98.38 219 VAL B N 1
ATOM 3799 C CA . VAL B 1 219 ? -10.906 7.039 4.238 1 98.38 219 VAL B CA 1
ATOM 3800 C C . VAL B 1 219 ? -10.047 7.938 5.125 1 98.38 219 VAL B C 1
ATOM 3802 O O . VAL B 1 219 ? -9.609 9.008 4.695 1 98.38 219 VAL B O 1
ATOM 3805 N N . ASN B 1 220 ? -9.844 7.516 6.309 1 97.75 220 ASN B N 1
ATOM 3806 C CA . ASN B 1 220 ? -8.852 8.109 7.203 1 97.75 220 ASN B CA 1
ATOM 3807 C C . ASN B 1 220 ? -7.465 7.52 6.98 1 97.75 220 ASN B C 1
ATOM 3809 O O . ASN B 1 220 ? -7.223 6.355 7.309 1 97.75 220 ASN B O 1
ATOM 3813 N N . GLY B 1 221 ? -6.531 8.281 6.566 1 98.5 221 GLY B N 1
ATOM 3814 C CA . GLY B 1 221 ? -5.223 7.793 6.16 1 98.5 221 GLY B CA 1
ATOM 3815 C C . GLY B 1 221 ? -4.254 7.656 7.316 1 98.5 221 GLY B C 1
ATOM 3816 O O . GLY B 1 221 ? -3.191 7.047 7.176 1 98.5 221 GLY B O 1
ATOM 3817 N N . ILE B 1 222 ? -4.594 8.148 8.492 1 98.62 222 ILE B N 1
ATOM 3818 C CA . ILE B 1 222 ? -3.645 8.164 9.602 1 98.62 222 ILE B CA 1
ATOM 3819 C C . ILE B 1 222 ? -3.324 6.734 10.023 1 98.62 222 ILE B C 1
ATOM 3821 O O . ILE B 1 222 ? -2.156 6.348 10.102 1 98.62 222 ILE B O 1
ATOM 3825 N N . PRO B 1 223 ? -4.316 5.852 10.242 1 98.25 223 PRO B N 1
ATOM 3826 C CA . PRO B 1 223 ? -3.969 4.465 10.562 1 98.25 223 PRO B CA 1
ATOM 3827 C C . PRO B 1 223 ? -3.195 3.779 9.438 1 98.25 223 PRO B C 1
ATOM 3829 O O . PRO B 1 223 ? -2.342 2.928 9.703 1 98.25 223 PRO B O 1
ATOM 3832 N N . ILE B 1 224 ? -3.5 4.129 8.211 1 98.56 224 ILE B N 1
ATOM 3833 C CA . ILE B 1 224 ? -2.826 3.547 7.055 1 98.56 224 ILE B CA 1
ATOM 3834 C C . ILE B 1 224 ? -1.338 3.885 7.102 1 98.56 224 ILE B C 1
ATOM 3836 O O . ILE B 1 224 ? -0.491 3.004 6.934 1 98.56 224 ILE B O 1
ATOM 3840 N N . ALA B 1 225 ? -1.033 5.148 7.359 1 98.75 225 ALA B N 1
ATOM 3841 C CA . ALA B 1 225 ? 0.361 5.582 7.43 1 98.75 225 ALA B CA 1
ATOM 3842 C C . ALA B 1 225 ? 1.104 4.855 8.547 1 98.75 225 ALA B C 1
ATOM 3844 O O . ALA B 1 225 ? 2.244 4.422 8.367 1 98.75 225 ALA B O 1
ATOM 3845 N N . VAL B 1 226 ? 0.469 4.723 9.672 1 98.44 226 VAL B N 1
ATOM 3846 C CA . VAL B 1 226 ? 1.093 4.055 10.805 1 98.44 226 VAL B CA 1
ATOM 3847 C C . VAL B 1 226 ? 1.334 2.584 10.469 1 98.44 226 VAL B C 1
ATOM 3849 O O . VAL B 1 226 ? 2.434 2.066 10.68 1 98.44 226 VAL B O 1
ATOM 3852 N N . LYS B 1 227 ? 0.347 1.939 9.938 1 97.81 227 LYS B N 1
ATOM 3853 C CA . LYS B 1 227 ? 0.47 0.521 9.617 1 97.81 227 LYS B CA 1
ATOM 3854 C C . LYS B 1 227 ? 1.515 0.294 8.531 1 97.81 227 LYS B C 1
ATOM 3856 O O . LYS B 1 227 ? 2.26 -0.686 8.57 1 97.81 227 LYS B O 1
ATOM 3861 N N . MET B 1 228 ? 1.584 1.185 7.605 1 98.38 228 MET B N 1
ATOM 3862 C CA . MET B 1 228 ? 2.59 1.047 6.555 1 98.38 228 MET B CA 1
ATOM 3863 C C . MET B 1 228 ? 3.99 1.292 7.105 1 98.38 228 MET B C 1
ATOM 3865 O O . MET B 1 228 ? 4.957 0.679 6.652 1 98.38 228 MET B O 1
ATOM 3869 N N . ALA B 1 229 ? 4.086 2.211 8.07 1 98.62 229 ALA B N 1
ATOM 3870 C CA . ALA B 1 229 ? 5.383 2.4 8.719 1 98.62 229 ALA B CA 1
ATOM 3871 C C . ALA B 1 229 ? 5.82 1.131 9.445 1 98.62 229 ALA B C 1
ATOM 3873 O O . ALA B 1 229 ? 6.969 0.697 9.312 1 98.62 229 ALA B O 1
ATOM 3874 N N . GLU B 1 230 ? 4.898 0.542 10.18 1 97.5 230 GLU B N 1
ATOM 3875 C CA . GLU B 1 230 ? 5.191 -0.713 10.867 1 97.5 230 GLU B CA 1
ATOM 3876 C C . GLU B 1 230 ? 5.57 -1.81 9.875 1 97.5 230 GLU B C 1
ATOM 3878 O O . GLU B 1 230 ? 6.535 -2.545 10.094 1 97.5 230 GLU B O 1
ATOM 3883 N N . MET B 1 231 ? 4.844 -1.833 8.82 1 96.94 231 MET B N 1
ATOM 3884 C CA . MET B 1 231 ? 5.102 -2.809 7.77 1 96.94 231 MET B CA 1
ATOM 3885 C C . MET B 1 231 ? 6.48 -2.598 7.156 1 96.94 231 MET B C 1
ATOM 3887 O O . MET B 1 231 ? 7.223 -3.557 6.941 1 96.94 231 MET B O 1
ATOM 3891 N N . ALA B 1 232 ? 6.793 -1.371 6.902 1 98.19 232 ALA B N 1
ATOM 3892 C CA . ALA B 1 232 ? 8.078 -1.045 6.289 1 98.19 232 ALA B CA 1
ATOM 3893 C C . ALA B 1 232 ? 9.234 -1.481 7.176 1 98.19 232 ALA B C 1
ATOM 3895 O O . ALA B 1 232 ? 10.227 -2.025 6.688 1 98.19 232 ALA B O 1
ATOM 3896 N N . VAL B 1 233 ? 9.117 -1.246 8.438 1 97.69 233 VAL B N 1
ATOM 3897 C CA . VAL B 1 233 ? 10.156 -1.644 9.383 1 97.69 233 VAL B CA 1
ATOM 3898 C C . VAL B 1 233 ? 10.312 -3.162 9.375 1 97.69 233 VAL B C 1
ATOM 3900 O O . VAL B 1 233 ? 11.43 -3.68 9.289 1 97.69 233 VAL B O 1
ATOM 3903 N N . ASN B 1 234 ? 9.203 -3.873 9.398 1 95.75 234 ASN B N 1
ATOM 3904 C CA . ASN B 1 234 ? 9.234 -5.332 9.422 1 95.75 234 ASN B CA 1
ATOM 3905 C C . ASN B 1 234 ? 9.812 -5.902 8.133 1 95.75 234 ASN B C 1
ATOM 3907 O O . ASN B 1 234 ? 10.594 -6.855 8.164 1 95.75 234 ASN B O 1
ATOM 3911 N N . LEU B 1 235 ? 9.406 -5.324 7.035 1 96.69 235 LEU B N 1
ATOM 3912 C CA . LEU B 1 235 ? 9.914 -5.793 5.75 1 96.69 235 LEU B CA 1
ATOM 3913 C C . LEU B 1 235 ? 11.422 -5.574 5.652 1 96.69 235 LEU B C 1
ATOM 3915 O O . LEU B 1 235 ? 12.141 -6.43 5.145 1 96.69 235 LEU B O 1
ATOM 3919 N N . LYS B 1 236 ? 11.852 -4.418 6.117 1 95.75 236 LYS B N 1
ATOM 3920 C CA . LYS B 1 236 ? 13.289 -4.137 6.109 1 95.75 236 LYS B CA 1
ATOM 3921 C C . LYS B 1 236 ? 14.047 -5.141 6.969 1 95.75 236 LYS B C 1
ATOM 3923 O O . LYS B 1 236 ? 15.117 -5.613 6.578 1 95.75 236 LYS B O 1
ATOM 3928 N N . ARG B 1 237 ? 13.523 -5.504 8.117 1 93.62 237 ARG B N 1
ATOM 3929 C CA . ARG B 1 237 ? 14.148 -6.492 8.992 1 93.62 237 ARG B CA 1
ATOM 3930 C C . ARG B 1 237 ? 14.219 -7.855 8.312 1 93.62 237 ARG B C 1
ATOM 3932 O O . ARG B 1 237 ? 15.219 -8.57 8.453 1 93.62 237 ARG B O 1
ATOM 3939 N N . LEU B 1 238 ? 13.188 -8.117 7.559 1 91.69 238 LEU B N 1
ATOM 3940 C CA . LEU B 1 238 ? 13.062 -9.43 6.938 1 91.69 238 LEU B CA 1
ATOM 3941 C C . LEU B 1 238 ? 13.945 -9.539 5.703 1 91.69 238 LEU B C 1
ATOM 3943 O O . LEU B 1 238 ? 14.586 -10.57 5.477 1 91.69 238 LEU B O 1
ATOM 3947 N N . THR B 1 239 ? 14.023 -8.477 4.898 1 93.06 239 THR B N 1
ATOM 3948 C CA . THR B 1 239 ? 14.594 -8.594 3.562 1 93.06 239 THR B CA 1
ATOM 3949 C C . THR B 1 239 ? 15.891 -7.789 3.455 1 93.06 239 THR B C 1
ATOM 3951 O O . THR B 1 239 ? 16.672 -7.973 2.516 1 93.06 239 THR B O 1
ATOM 3954 N N . GLY B 1 240 ? 15.992 -6.781 4.391 1 93.88 240 GLY B N 1
ATOM 3955 C CA . GLY B 1 240 ? 17.125 -5.871 4.328 1 93.88 240 GLY B CA 1
ATOM 3956 C C . GLY B 1 240 ? 16.922 -4.738 3.336 1 93.88 240 GLY B C 1
ATOM 3957 O O . GLY B 1 240 ? 17.828 -3.91 3.145 1 93.88 240 GLY B O 1
ATOM 3958 N N . GLN B 1 241 ? 15.742 -4.715 2.756 1 92.31 241 GLN B N 1
ATOM 3959 C CA . GLN B 1 241 ? 15.562 -3.77 1.661 1 92.31 241 GLN B CA 1
ATOM 3960 C C . GLN B 1 241 ? 14.891 -2.488 2.148 1 92.31 241 GLN B C 1
ATOM 3962 O O . GLN B 1 241 ? 14.055 -2.527 3.053 1 92.31 241 GLN B O 1
ATOM 3967 N N . GLY B 1 242 ? 15.328 -1.374 1.661 1 93.94 242 GLY B N 1
ATOM 3968 C CA . GLY B 1 242 ? 14.703 -0.068 1.778 1 93.94 242 GLY B CA 1
ATOM 3969 C C . GLY B 1 242 ? 14.352 0.55 0.437 1 93.94 242 GLY B C 1
ATOM 3970 O O . GLY B 1 242 ? 14.203 -0.16 -0.56 1 93.94 242 GLY B O 1
ATOM 3971 N N . VAL B 1 243 ? 14.188 1.829 0.455 1 96.31 243 VAL B N 1
ATOM 3972 C CA . VAL B 1 243 ? 13.883 2.506 -0.802 1 96.31 243 VAL B CA 1
ATOM 3973 C C . VAL B 1 243 ? 15.07 2.379 -1.753 1 96.31 243 VAL B C 1
ATOM 3975 O O . VAL B 1 243 ? 16.203 2.15 -1.317 1 96.31 243 VAL B O 1
ATOM 3978 N N . SER B 1 244 ? 14.805 2.498 -2.973 1 98.06 244 SER B N 1
ATOM 3979 C CA . SER B 1 244 ? 15.859 2.416 -3.984 1 98.06 244 SER B CA 1
ATOM 3980 C C . SER B 1 244 ? 16.891 3.525 -3.805 1 98.06 244 SER B C 1
ATOM 3982 O O . SER B 1 244 ? 16.531 4.672 -3.521 1 98.06 244 SER B O 1
ATOM 3984 N N . ARG B 1 245 ? 18.094 3.199 -3.953 1 96.38 245 ARG B N 1
ATOM 3985 C CA . ARG B 1 245 ? 19.156 4.191 -3.855 1 96.38 245 ARG B CA 1
ATOM 3986 C C . ARG B 1 245 ? 19.719 4.531 -5.234 1 96.38 245 ARG B C 1
ATOM 3988 O O . ARG B 1 245 ? 20.828 5.059 -5.344 1 96.38 245 ARG B O 1
ATOM 3995 N N . VAL B 1 246 ? 18.875 4.184 -6.184 1 94.75 246 VAL B N 1
ATOM 3996 C CA . VAL B 1 246 ? 19.109 4.688 -7.531 1 94.75 246 VAL B CA 1
ATOM 3997 C C . VAL B 1 246 ? 17.891 5.477 -8.016 1 94.75 246 VAL B C 1
ATOM 3999 O O . VAL B 1 246 ? 16.781 5.281 -7.516 1 94.75 246 VAL B O 1
ATOM 4002 N N . GLY B 1 247 ? 18.094 6.477 -8.742 1 92.69 247 GLY B N 1
ATOM 4003 C CA . GLY B 1 247 ? 17.016 7.34 -9.172 1 92.69 247 GLY B CA 1
ATOM 4004 C C . GLY B 1 247 ? 16.719 8.461 -8.195 1 92.69 247 GLY B C 1
ATOM 4005 O O . GLY B 1 247 ? 17.625 9.18 -7.777 1 92.69 247 GLY B O 1
ATOM 4006 N N . ASP B 1 248 ? 15.406 8.578 -7.793 1 93.12 248 ASP B N 1
ATOM 4007 C CA . ASP B 1 248 ? 14.93 9.75 -7.059 1 93.12 248 ASP B CA 1
ATOM 4008 C C . ASP B 1 248 ? 15.469 9.758 -5.629 1 93.12 248 ASP B C 1
ATOM 4010 O O . ASP B 1 248 ? 15.578 10.812 -5.004 1 93.12 248 ASP B O 1
ATOM 4014 N N . TYR B 1 249 ? 15.797 8.555 -5.086 1 96.75 249 TYR B N 1
ATOM 4015 C CA . TYR B 1 249 ? 16.141 8.5 -3.67 1 96.75 249 TYR B CA 1
ATOM 4016 C C . TYR B 1 249 ? 17.625 8.211 -3.484 1 96.75 249 TYR B C 1
ATOM 4018 O O . TYR B 1 249 ? 18.031 7.648 -2.463 1 96.75 249 TYR B O 1
ATOM 4026 N N . THR B 1 250 ? 18.438 8.5 -4.559 1 96.94 250 THR B N 1
ATOM 4027 C CA . THR B 1 250 ? 19.875 8.453 -4.359 1 96.94 250 THR B CA 1
ATOM 4028 C C . THR B 1 250 ? 20.266 9.203 -3.092 1 96.94 250 THR B C 1
ATOM 4030 O O . THR B 1 250 ? 19.875 10.359 -2.9 1 96.94 250 THR B O 1
ATOM 4033 N N . LYS B 1 251 ? 20.953 8.547 -2.225 1 97.06 251 LYS B N 1
ATOM 4034 C CA . LYS B 1 251 ? 21.266 9.141 -0.926 1 97.06 251 LYS B CA 1
ATOM 4035 C C . LYS B 1 251 ? 22.375 10.18 -1.048 1 97.06 251 LYS B C 1
ATOM 4037 O O . LYS B 1 251 ? 23.406 9.93 -1.678 1 97.06 251 LYS B O 1
ATOM 4042 N N . ALA B 1 252 ? 22.125 11.273 -0.456 1 97.69 252 ALA B N 1
ATOM 4043 C CA . ALA B 1 252 ? 23.141 12.32 -0.415 1 97.69 252 ALA B CA 1
ATOM 4044 C C . ALA B 1 252 ? 24.328 11.898 0.445 1 97.69 252 ALA B C 1
ATOM 4046 O O . ALA B 1 252 ? 24.172 11.188 1.44 1 97.69 252 ALA B O 1
ATOM 4047 N N . PRO B 1 253 ? 25.547 12.305 0.036 1 97.56 253 PRO B N 1
ATOM 4048 C CA . PRO B 1 253 ? 26.688 12.047 0.915 1 97.56 253 PRO B CA 1
ATOM 4049 C C . PRO B 1 253 ? 26.578 12.758 2.262 1 97.56 253 PRO B C 1
ATOM 4051 O O . PRO B 1 253 ? 25.906 13.789 2.359 1 97.56 253 PRO B O 1
ATOM 4054 N N . GLU B 1 254 ? 27.25 12.234 3.207 1 96.88 254 GLU B N 1
ATOM 4055 C CA . GLU B 1 254 ? 27.141 12.703 4.586 1 96.88 254 GLU B CA 1
ATOM 4056 C C . GLU B 1 254 ? 27.484 14.188 4.695 1 96.88 254 GLU B C 1
ATOM 4058 O O . GLU B 1 254 ? 26.828 14.93 5.434 1 96.88 254 GLU B O 1
ATOM 4063 N N . HIS B 1 255 ? 28.5 14.656 3.979 1 96.12 255 HIS B N 1
ATOM 4064 C CA . HIS B 1 255 ? 28.906 16.047 4.109 1 96.12 255 HIS B CA 1
ATOM 4065 C C . HIS B 1 255 ? 27.859 17 3.551 1 96.12 255 HIS B C 1
ATOM 4067 O O . HIS B 1 255 ? 27.703 18.109 4.035 1 96.12 255 HIS B O 1
ATOM 4073 N N . ILE B 1 256 ? 27.047 16.531 2.521 1 96.5 256 ILE B N 1
ATOM 4074 C CA . ILE B 1 256 ? 25.953 17.328 1.98 1 96.5 256 ILE B CA 1
ATOM 4075 C C . ILE B 1 256 ? 24.812 17.375 2.992 1 96.5 256 ILE B C 1
ATOM 4077 O O . ILE B 1 256 ? 24.172 18.422 3.16 1 96.5 256 ILE B O 1
ATOM 4081 N N . ILE B 1 257 ? 24.562 16.234 3.688 1 96.88 257 ILE B N 1
ATOM 4082 C CA . ILE B 1 257 ? 23.531 16.172 4.715 1 96.88 257 ILE B CA 1
ATOM 4083 C C . ILE B 1 257 ? 23.891 17.094 5.867 1 96.88 257 ILE B C 1
ATOM 4085 O O . ILE B 1 257 ? 23.047 17.875 6.332 1 96.88 257 ILE B O 1
ATOM 4089 N N . GLU B 1 258 ? 25.156 17.125 6.277 1 95.38 258 GLU B N 1
ATOM 4090 C CA . GLU B 1 258 ? 25.625 18 7.355 1 95.38 258 GLU B CA 1
ATOM 4091 C C . GLU B 1 258 ? 25.516 19.469 6.953 1 95.38 258 GLU B C 1
ATOM 4093 O O . GLU B 1 258 ? 25.141 20.328 7.77 1 95.38 258 GLU B O 1
ATOM 4098 N N . GLU B 1 259 ? 25.812 19.75 5.715 1 94.44 259 GLU B N 1
ATOM 4099 C CA . GLU B 1 259 ? 25.672 21.125 5.207 1 94.44 259 GLU B CA 1
ATOM 4100 C C . GLU B 1 259 ? 24.219 21.594 5.27 1 94.44 259 GLU B C 1
ATOM 4102 O O . GLU B 1 259 ? 23.938 22.719 5.684 1 94.44 259 GLU B O 1
ATOM 4107 N N . PHE B 1 260 ? 23.359 20.703 4.91 1 94.12 260 PHE B N 1
ATOM 4108 C CA . PHE B 1 260 ? 21.938 21.016 4.941 1 94.12 260 PHE B CA 1
ATOM 4109 C C . PHE B 1 260 ? 21.469 21.266 6.371 1 94.12 260 PHE B C 1
ATOM 4111 O O . PHE B 1 260 ? 20.703 22.188 6.629 1 94.12 260 PHE B O 1
ATOM 4118 N N . MET B 1 261 ? 22.016 20.531 7.301 1 93.69 261 MET B N 1
ATOM 4119 C CA . MET B 1 261 ? 21.594 20.578 8.695 1 93.69 261 MET B CA 1
ATOM 4120 C C . MET B 1 261 ? 22.141 21.828 9.391 1 93.69 261 MET B C 1
ATOM 4122 O O . MET B 1 261 ? 21.516 22.359 10.297 1 93.69 261 MET B O 1
ATOM 4126 N N . THR B 1 262 ? 23.25 22.328 9.031 1 90.25 262 THR B N 1
ATOM 4127 C CA . THR B 1 262 ? 23.938 23.375 9.781 1 90.25 262 THR B CA 1
ATOM 4128 C C . THR B 1 262 ? 23.766 24.734 9.117 1 90.25 262 THR B C 1
ATOM 4130 O O . THR B 1 262 ? 24.203 25.75 9.664 1 90.25 262 THR B O 1
ATOM 4133 N N . HIS B 1 263 ? 23.266 24.844 7.961 1 75.69 263 HIS B N 1
ATOM 4134 C CA . HIS B 1 263 ? 23.078 26.141 7.328 1 75.69 263 HIS B CA 1
ATOM 4135 C C . HIS B 1 263 ? 21.609 26.5 7.234 1 75.69 263 HIS B C 1
ATOM 4137 O O . HIS B 1 263 ? 21 26.406 6.164 1 75.69 263 HIS B O 1
ATOM 4143 N N . PRO B 1 264 ? 21 26.516 8.352 1 62.59 264 PRO B N 1
ATOM 4144 C CA . PRO B 1 264 ? 19.578 26.844 8.312 1 62.59 264 PRO B CA 1
ATOM 4145 C C . PRO B 1 264 ? 19.281 28.125 7.535 1 62.59 264 PRO B C 1
ATOM 4147 O O . PRO B 1 264 ? 18.156 28.344 7.102 1 62.59 264 PRO B O 1
ATOM 4150 N N . LYS B 1 265 ? 20.234 29.094 7.566 1 55.56 265 LYS B N 1
ATOM 4151 C CA . LYS B 1 265 ? 19.984 30.469 7.16 1 55.56 265 LYS B CA 1
ATOM 4152 C C . LYS B 1 265 ? 19.688 30.562 5.668 1 55.56 265 LYS B C 1
ATOM 4154 O O . LYS B 1 265 ? 19.672 31.656 5.094 1 55.56 265 LYS B O 1
ATOM 4159 N N . GLY B 1 266 ? 19.594 29.562 4.863 1 40.59 266 GLY B N 1
ATOM 4160 C CA . GLY B 1 266 ? 19.219 30.141 3.58 1 40.59 266 GLY B CA 1
ATOM 4161 C C . GLY B 1 266 ? 17.859 30.797 3.604 1 40.59 266 GLY B C 1
ATOM 4162 O O . GLY B 1 266 ? 17.391 31.312 2.582 1 40.59 266 GLY B O 1
ATOM 4163 N N . LEU B 1 267 ? 16.859 30.375 4.488 1 37.78 267 LEU B N 1
ATOM 4164 C CA . LEU B 1 267 ? 15.656 31.203 4.438 1 37.78 267 LEU B CA 1
ATOM 4165 C C . LEU B 1 267 ? 15.836 32.469 5.273 1 37.78 267 LEU B C 1
ATOM 4167 O O . LEU B 1 267 ? 16.422 32.438 6.355 1 37.78 267 LEU B O 1
#

pLDDT: mean 93.6, std 12.25, range [20.39, 98.94]

Secondary structure (DSSP, 8-state):
----------EEEEEE-SS-TTT-HHHHHHHHHHHHHHSPTTEEEEEE--SS---S--HHHHHHHHHHHHHHHHHHHHTT-SEEEE--TT-TTHHHHHTT-SS-EEEHHHHHHHHHTTT-S-EEEEES-GGGHHHHHHHHHHTT-TTTEEEEEE----HHHHHTTTT-HHHHHHHHHHHHHHHHHHHHTT--EEEESSHHHHHHHTTSTT-EETTEEB--HHHHHHHHHHHHHHHHHHH---S-SSGGGPPPPHHHHHHHHH-GGG-/----------EEEEEE-SS-TTT-HHHHHHHHHHHHHHSPTTEEEEEE--SS---S-SHHHHHHHHHHHHHHHHHHHHTT-SEEEE--TT-TTHHHHHTT-SS-EEEHHHHHHHHHTTT-S-EEEEES-GGGHHHHHHHHHHTT-TTTEEEEEE----HHHHHTTTT-HHHHHHHHHHHHHHHHHHHHTT--EEEESSHHHHHHHTTSTT-EETTEEB--HHHHHHHHHHHHHHHHHHH---S-SSGGGPPPPHHHHHHHHH-GGG-

Solvent-accessible surface area (backbone atoms only — not comparable to full-atom values): 28138 Å² total; per-residue (Å²): 132,77,75,72,74,76,68,79,75,70,41,41,33,39,34,38,32,48,53,22,59,94,84,30,46,63,54,47,66,52,45,52,60,50,52,59,71,58,40,57,91,60,49,44,77,46,81,40,55,31,85,83,44,62,73,52,89,43,72,68,45,46,51,56,49,14,54,53,49,34,49,45,45,45,49,39,49,76,70,62,36,49,26,37,33,37,49,35,34,82,32,62,43,49,58,60,34,45,13,66,42,81,49,50,66,35,30,25,31,61,45,29,56,49,54,46,56,76,32,33,69,25,29,28,34,42,25,51,27,63,76,48,47,66,54,49,52,52,49,35,51,72,71,29,31,61,75,28,48,74,46,73,40,50,44,90,44,55,66,67,58,62,56,69,21,60,97,31,69,68,48,40,51,48,52,50,50,54,50,46,64,51,45,47,61,45,39,74,73,57,30,11,31,35,31,52,58,26,49,66,61,21,58,65,48,61,78,46,68,54,38,58,56,95,52,16,36,52,52,55,29,66,55,48,28,53,48,48,38,54,47,46,46,50,46,23,72,73,38,62,50,67,60,14,54,34,70,84,24,37,62,59,56,68,70,58,52,49,49,60,66,71,51,67,72,80,110,134,78,76,72,76,76,69,80,75,69,40,40,32,40,35,36,33,48,50,23,58,94,84,30,46,65,56,48,66,52,45,52,60,50,52,59,70,58,40,57,92,59,49,43,76,45,80,42,54,31,84,82,42,62,74,52,90,41,71,68,43,48,51,56,47,15,54,53,49,34,50,46,46,44,48,38,49,76,71,63,35,48,24,36,32,38,49,34,34,84,31,62,44,49,59,62,33,45,12,66,44,82,49,49,67,35,31,24,29,61,44,28,54,50,55,46,54,76,31,33,68,24,29,30,34,42,26,50,28,61,78,46,47,66,54,49,54,53,50,35,52,74,69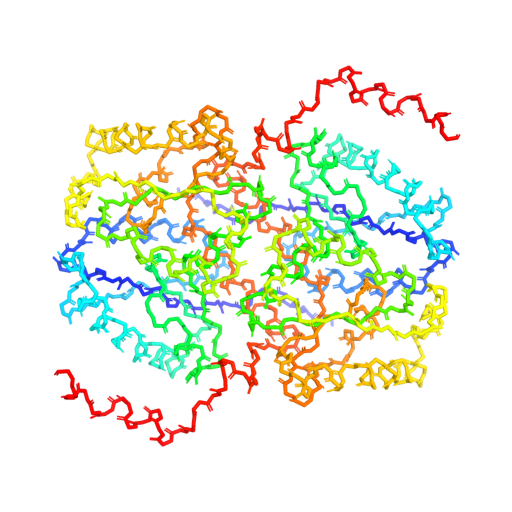,29,30,62,74,29,47,75,47,72,43,48,44,87,45,57,68,70,58,61,57,68,23,61,96,30,69,69,49,40,51,49,52,50,51,54,50,46,64,50,45,49,61,43,39,75,73,58,31,10,30,34,32,52,58,27,51,66,61,22,59,66,48,62,78,47,70,53,39,58,57,94,52,16,38,50,51,54,31,66,55,49,28,52,50,50,38,55,47,45,45,51,48,24,72,73,38,62,49,68,59,14,53,33,68,85,26,38,61,60,54,67,71,59,52,50,48,59,66,70,50,67,69,80,112

Radius of gyration: 22.86 Å; Cα contacts (8 Å, |Δi|>4): 1039; chains: 2; bounding box: 58×64×60 Å